Protein AF-A0A369GV19-F1 (afdb_monomer_lite)

Structure (mmCIF, N/CA/C/O backbone):
data_AF-A0A369GV19-F1
#
_entry.id   AF-A0A369GV19-F1
#
loop_
_atom_site.group_PDB
_atom_site.id
_atom_site.type_symbol
_atom_site.label_atom_id
_atom_site.label_alt_id
_atom_site.label_comp_id
_atom_site.label_asym_id
_atom_site.label_entity_id
_atom_site.label_seq_id
_atom_site.pdbx_PDB_ins_code
_atom_site.Cartn_x
_atom_site.Cartn_y
_atom_site.Cartn_z
_atom_site.occupancy
_atom_site.B_iso_or_equiv
_atom_site.auth_seq_id
_atom_site.auth_comp_id
_atom_site.auth_asym_id
_atom_site.auth_atom_id
_atom_site.pdbx_PDB_model_num
ATOM 1 N N . MET A 1 1 ? -14.725 -23.699 79.885 1.00 54.56 1 MET A N 1
ATOM 2 C CA . MET A 1 1 ? -13.858 -24.875 79.655 1.00 54.56 1 MET A CA 1
ATOM 3 C C . MET A 1 1 ? -14.174 -25.534 78.318 1.00 54.56 1 MET A C 1
ATOM 5 O O . MET A 1 1 ? -13.286 -25.562 77.491 1.00 54.56 1 MET A O 1
ATOM 9 N N . ILE A 1 2 ? -15.422 -25.943 78.050 1.00 59.72 2 ILE A N 1
ATOM 10 C CA . ILE A 1 2 ? -15.823 -26.605 76.785 1.00 59.72 2 ILE A CA 1
ATOM 11 C C . ILE A 1 2 ? -15.540 -25.742 75.537 1.00 59.72 2 ILE A C 1
ATOM 13 O O . ILE A 1 2 ? -14.806 -26.174 74.662 1.00 59.72 2 ILE A O 1
ATOM 17 N N . MET A 1 3 ? -15.977 -24.477 75.527 1.00 54.16 3 MET A N 1
ATOM 18 C CA . MET A 1 3 ? -15.722 -23.535 74.414 1.00 54.16 3 MET A CA 1
ATOM 19 C C . MET A 1 3 ? -14.232 -23.216 74.188 1.00 54.16 3 MET A C 1
ATOM 21 O O . MET A 1 3 ? -13.857 -22.759 73.116 1.00 54.16 3 MET A O 1
ATOM 25 N N . LEU A 1 4 ? -13.386 -23.398 75.211 1.00 58.62 4 LEU A N 1
ATOM 26 C CA . LEU A 1 4 ? -11.946 -23.154 75.089 1.00 58.62 4 LEU A CA 1
ATOM 27 C C . LEU A 1 4 ? -11.259 -24.355 74.426 1.00 58.62 4 LEU A C 1
ATOM 29 O O . LEU A 1 4 ? -10.402 -24.156 73.579 1.00 58.62 4 LEU A O 1
ATOM 33 N N . ASN A 1 5 ? -11.689 -25.575 74.765 1.00 61.94 5 ASN A N 1
ATOM 34 C CA . ASN A 1 5 ? -11.187 -26.803 74.150 1.00 61.94 5 ASN A CA 1
ATOM 35 C C . ASN A 1 5 ? -11.598 -26.905 72.673 1.00 61.94 5 ASN A C 1
ATOM 37 O O . ASN A 1 5 ? -10.755 -27.197 71.840 1.00 61.94 5 ASN A O 1
ATOM 41 N N . GLU A 1 6 ? -12.845 -26.562 72.329 1.00 62.62 6 GLU A N 1
ATOM 42 C CA . GLU A 1 6 ? -13.308 -26.559 70.929 1.00 62.62 6 GLU A CA 1
ATOM 43 C C . GLU A 1 6 ? -12.545 -25.547 70.055 1.00 62.62 6 GLU A C 1
ATOM 45 O O . GLU A 1 6 ? -12.294 -25.792 68.875 1.00 62.62 6 GLU A O 1
ATOM 50 N N . ALA A 1 7 ? -12.142 -24.410 70.633 1.00 60.38 7 ALA A N 1
ATOM 51 C CA . ALA A 1 7 ? -11.321 -23.422 69.940 1.00 60.38 7 ALA A CA 1
ATOM 52 C C . ALA A 1 7 ? -9.876 -23.909 69.736 1.00 60.38 7 ALA A C 1
ATOM 54 O O . ALA A 1 7 ? -9.291 -23.637 68.690 1.00 60.38 7 ALA A O 1
ATOM 55 N N . THR A 1 8 ? -9.307 -24.636 70.703 1.00 71.38 8 THR A N 1
ATOM 56 C CA . THR A 1 8 ? -7.980 -25.255 70.573 1.00 71.38 8 THR A CA 1
ATOM 57 C C . THR A 1 8 ? -7.980 -26.352 69.509 1.00 71.38 8 THR A C 1
ATOM 59 O O . THR A 1 8 ? -7.130 -26.321 68.626 1.00 71.38 8 THR A O 1
ATOM 62 N N . ASP A 1 9 ? -8.992 -27.223 69.499 1.00 68.25 9 ASP A N 1
ATOM 63 C CA . ASP A 1 9 ? -9.122 -28.296 68.503 1.00 68.25 9 ASP A CA 1
ATOM 64 C C . ASP A 1 9 ? -9.256 -27.743 67.069 1.00 68.25 9 ASP A C 1
ATOM 66 O O . ASP A 1 9 ? -8.695 -28.292 66.119 1.00 68.25 9 ASP A O 1
ATOM 70 N N . MET A 1 10 ? -9.965 -26.620 66.897 1.00 63.81 10 MET A N 1
ATOM 71 C CA . MET A 1 10 ? -10.063 -25.920 65.610 1.00 63.81 10 MET A CA 1
ATOM 72 C C . MET A 1 10 ? -8.723 -25.333 65.159 1.00 63.81 10 MET A C 1
ATOM 74 O O . MET A 1 10 ? -8.388 -25.431 63.979 1.00 63.81 10 MET A O 1
ATOM 78 N N . ILE A 1 11 ? -7.947 -24.734 66.066 1.00 71.00 11 ILE A N 1
ATOM 79 C CA . ILE A 1 11 ? -6.622 -24.183 65.742 1.00 71.00 11 ILE A CA 1
ATOM 80 C C . ILE A 1 11 ? -5.674 -25.310 65.321 1.00 71.00 11 ILE A C 1
ATOM 82 O O . ILE A 1 11 ? -5.058 -25.208 64.261 1.00 71.00 11 ILE A O 1
ATOM 86 N N . ASP A 1 12 ? -5.652 -26.415 66.066 1.00 68.50 12 ASP A N 1
ATOM 87 C CA . ASP A 1 12 ? -4.810 -27.575 65.762 1.00 68.50 12 ASP A CA 1
ATOM 88 C C . ASP A 1 12 ? -5.166 -28.198 64.402 1.00 68.50 12 ASP A C 1
ATOM 90 O O . ASP A 1 12 ? -4.281 -28.565 63.624 1.00 68.50 12 ASP A O 1
ATOM 94 N N . LEU A 1 13 ? -6.459 -28.258 64.060 1.00 67.00 13 LEU A N 1
ATOM 95 C CA . LEU A 1 13 ? -6.914 -28.712 62.745 1.00 67.00 13 LEU A CA 1
ATOM 96 C C . LEU A 1 13 ? -6.460 -27.762 61.625 1.00 67.00 13 LEU A C 1
ATOM 98 O O . LEU A 1 13 ? -6.048 -28.208 60.554 1.00 67.00 13 LEU A O 1
ATOM 102 N N . THR A 1 14 ? -6.504 -26.453 61.875 1.00 62.22 14 THR A N 1
ATOM 103 C CA . THR A 1 14 ? -6.108 -25.439 60.889 1.00 62.22 14 THR A CA 1
ATOM 104 C C . THR A 1 14 ? -4.601 -25.482 60.627 1.00 62.22 14 THR A C 1
ATOM 106 O O . THR A 1 14 ? -4.174 -25.441 59.472 1.00 62.22 14 THR A O 1
ATOM 109 N N . ASP A 1 15 ? -3.795 -25.644 61.678 1.00 66.31 15 ASP A N 1
ATOM 110 C CA . ASP A 1 15 ? -2.340 -25.795 61.574 1.00 66.31 15 ASP A CA 1
ATOM 111 C C . ASP A 1 15 ? -1.954 -27.100 60.864 1.00 66.31 15 ASP A C 1
ATOM 113 O O . ASP A 1 15 ? -1.011 -27.132 60.067 1.00 66.31 15 ASP A O 1
ATOM 117 N N . MET A 1 16 ? -2.717 -28.175 61.076 1.00 72.50 16 MET A N 1
ATOM 118 C CA . MET A 1 16 ? -2.533 -29.439 60.360 1.00 72.50 16 MET A CA 1
ATOM 119 C C . MET A 1 16 ? -2.795 -29.278 58.855 1.00 72.50 16 MET A C 1
ATOM 121 O O . MET A 1 16 ? -1.956 -29.665 58.039 1.00 72.50 16 MET A O 1
ATOM 125 N N . MET A 1 17 ? -3.899 -28.623 58.480 1.00 58.97 17 MET A N 1
ATOM 126 C CA . MET A 1 17 ? -4.229 -28.336 57.078 1.00 58.97 17 MET A CA 1
ATOM 127 C C . MET A 1 17 ? -3.199 -27.414 56.410 1.00 58.97 17 MET A C 1
ATOM 129 O O . MET A 1 17 ? -2.856 -27.602 55.240 1.00 58.97 17 MET A O 1
ATOM 133 N N . LEU A 1 18 ? -2.674 -26.426 57.141 1.00 60.47 18 LEU A N 1
ATOM 134 C CA . LEU A 1 18 ? -1.654 -25.509 56.629 1.00 60.47 18 LEU A CA 1
ATOM 135 C C . LEU A 1 18 ? -0.318 -26.226 56.376 1.00 60.47 18 LEU A C 1
ATOM 137 O O . LEU A 1 18 ? 0.352 -25.960 55.371 1.00 60.47 18 LEU A O 1
ATOM 141 N N . ASN A 1 19 ? 0.052 -27.168 57.245 1.00 64.38 19 ASN A N 1
ATOM 142 C CA . ASN A 1 19 ? 1.244 -27.995 57.071 1.00 64.38 19 ASN A CA 1
ATOM 143 C C . ASN A 1 19 ? 1.123 -28.934 55.860 1.00 64.38 19 ASN A C 1
ATOM 145 O O . ASN A 1 19 ? 2.068 -29.034 55.073 1.00 64.38 19 ASN A O 1
ATOM 149 N N . GLU A 1 20 ? -0.040 -29.552 55.641 1.00 62.41 20 GLU A N 1
ATOM 150 C CA . GLU A 1 20 ? -0.288 -30.371 54.445 1.00 62.41 20 GLU A CA 1
ATOM 151 C C . GLU A 1 20 ? -0.249 -29.543 53.153 1.00 62.41 20 GLU A C 1
ATOM 153 O O . GLU A 1 20 ? 0.410 -29.930 52.182 1.00 62.41 20 GLU A O 1
ATOM 158 N N . ALA A 1 21 ? -0.882 -28.365 53.147 1.00 52.41 21 ALA A N 1
ATOM 159 C CA . ALA A 1 21 ? -0.851 -27.453 52.004 1.00 52.41 21 ALA A CA 1
ATOM 160 C C . ALA A 1 21 ? 0.583 -27.005 51.671 1.00 52.41 21 ALA A C 1
ATOM 162 O O . ALA A 1 21 ? 0.981 -26.968 50.504 1.00 52.41 21 ALA A O 1
ATOM 163 N N . THR A 1 22 ? 1.392 -26.730 52.697 1.00 60.06 22 THR A N 1
ATOM 164 C CA . THR A 1 22 ? 2.809 -26.378 52.536 1.00 60.06 22 THR A CA 1
ATOM 165 C C . THR A 1 22 ? 3.618 -27.548 51.961 1.00 60.06 22 THR A C 1
ATOM 167 O O . THR A 1 22 ? 4.463 -27.346 51.084 1.00 60.06 22 THR A O 1
ATOM 170 N N . GLY A 1 23 ? 3.323 -28.783 52.382 1.00 63.75 23 GLY A N 1
ATOM 171 C CA . GLY A 1 23 ? 3.916 -30.003 51.825 1.00 63.75 23 GLY A CA 1
ATOM 172 C C . GLY A 1 23 ? 3.630 -30.185 50.330 1.00 63.75 23 GLY A C 1
ATOM 173 O O . GLY A 1 23 ? 4.551 -30.439 49.551 1.00 63.75 23 GLY A O 1
ATOM 174 N N . LEU A 1 24 ? 2.381 -29.970 49.906 1.00 60.19 24 LEU A N 1
ATOM 175 C CA . LEU A 1 24 ? 1.968 -30.066 48.499 1.00 60.19 24 LEU A CA 1
ATOM 176 C C . LEU A 1 24 ? 2.636 -29.007 47.609 1.00 60.19 24 LEU A C 1
ATOM 178 O O . LEU A 1 24 ? 3.080 -29.313 46.498 1.00 60.19 24 LEU A O 1
ATOM 182 N N . VAL A 1 25 ? 2.762 -27.769 48.094 1.00 57.62 25 VAL A N 1
ATOM 183 C CA . VAL A 1 25 ? 3.444 -26.688 47.360 1.00 57.62 25 VAL A CA 1
ATOM 184 C C . VAL A 1 25 ? 4.933 -26.993 47.183 1.00 57.62 25 VAL A C 1
ATOM 186 O O . VAL A 1 25 ? 5.487 -26.773 46.102 1.00 57.62 25 VAL A O 1
ATOM 189 N N . ASN A 1 26 ? 5.583 -27.539 48.212 1.00 61.16 26 ASN A N 1
ATOM 190 C CA . ASN A 1 26 ? 6.990 -27.927 48.133 1.00 61.16 26 ASN A CA 1
ATOM 191 C C . ASN A 1 26 ? 7.210 -29.093 47.163 1.00 61.16 26 ASN A C 1
ATOM 193 O O . ASN A 1 26 ? 8.138 -29.031 46.359 1.00 61.16 26 ASN A O 1
ATOM 197 N N . LEU A 1 27 ? 6.324 -30.095 47.162 1.00 64.12 27 LEU A N 1
ATOM 198 C CA . LEU A 1 27 ? 6.361 -31.197 46.196 1.00 64.12 27 LEU A CA 1
ATOM 199 C C . LEU A 1 27 ? 6.178 -30.692 44.756 1.00 64.12 27 LEU A C 1
ATOM 201 O O . LEU A 1 27 ? 6.915 -31.091 43.858 1.00 64.12 27 LEU A O 1
ATOM 205 N N . THR A 1 28 ? 5.252 -29.754 44.545 1.00 50.66 28 THR A N 1
ATOM 206 C CA . THR A 1 28 ? 4.995 -29.155 43.224 1.00 50.66 28 THR A CA 1
ATOM 207 C C . THR A 1 28 ? 6.208 -28.374 42.710 1.00 50.66 28 THR A C 1
ATOM 209 O O . THR A 1 28 ? 6.556 -28.486 41.536 1.00 50.66 28 THR A O 1
ATOM 212 N N . ARG A 1 29 ? 6.903 -27.624 43.579 1.00 54.44 29 ARG A N 1
ATOM 213 C CA . ARG A 1 29 ? 8.170 -26.958 43.219 1.00 54.44 29 ARG A CA 1
ATOM 214 C C . ARG A 1 29 ? 9.272 -27.947 42.859 1.00 54.44 29 ARG A C 1
ATOM 216 O O . ARG A 1 29 ? 10.029 -27.678 41.934 1.00 54.44 29 ARG A O 1
ATOM 223 N N . LEU A 1 30 ? 9.368 -29.058 43.585 1.00 68.69 30 LEU A N 1
ATOM 224 C CA . LEU A 1 30 ? 10.381 -30.085 43.347 1.00 68.69 30 LEU A CA 1
ATOM 225 C C . LEU A 1 30 ? 10.182 -30.734 41.972 1.00 68.69 30 LEU A C 1
ATOM 227 O O . LEU A 1 30 ? 11.120 -30.784 41.184 1.00 68.69 30 LEU A O 1
ATOM 231 N N . ILE A 1 31 ? 8.935 -31.087 41.643 1.00 61.88 31 ILE A N 1
ATOM 232 C CA . ILE A 1 31 ? 8.555 -31.609 40.322 1.00 61.88 31 ILE A CA 1
ATOM 233 C C . ILE A 1 31 ? 8.838 -30.577 39.222 1.00 61.88 31 ILE A C 1
ATOM 235 O O . ILE A 1 31 ? 9.393 -30.923 38.184 1.00 61.88 31 ILE A O 1
ATOM 239 N N . LEU A 1 32 ? 8.493 -29.302 39.434 1.00 51.59 32 LEU A N 1
ATOM 240 C CA . LEU A 1 32 ? 8.732 -28.251 38.440 1.00 51.59 32 LEU A CA 1
ATOM 241 C C . LEU A 1 32 ? 10.229 -28.042 38.168 1.00 51.59 32 LEU A C 1
ATOM 243 O O . LEU A 1 32 ? 10.621 -27.875 37.013 1.00 51.59 32 LEU A O 1
ATOM 247 N N . ASN A 1 33 ? 11.062 -28.080 39.209 1.00 58.50 33 ASN A N 1
ATOM 248 C CA . ASN A 1 33 ? 12.513 -27.982 39.067 1.00 58.50 33 ASN A CA 1
ATOM 249 C C . ASN A 1 33 ? 13.077 -29.190 38.312 1.00 58.50 33 ASN A C 1
ATOM 251 O O . ASN A 1 33 ? 13.845 -29.007 37.376 1.00 58.50 33 ASN A O 1
ATOM 255 N N . GLU A 1 34 ? 12.625 -30.403 38.630 1.00 61.28 34 GLU A N 1
ATOM 256 C CA . GLU A 1 34 ? 13.090 -31.630 37.973 1.00 61.28 34 GLU A CA 1
ATOM 257 C C . GLU A 1 34 ? 12.671 -31.702 36.491 1.00 61.28 34 GLU A C 1
ATOM 259 O O . GLU A 1 34 ? 13.459 -32.107 35.632 1.00 61.28 34 GLU A O 1
ATOM 264 N N . VAL A 1 35 ? 11.472 -31.208 36.156 1.00 52.84 35 VAL A N 1
ATOM 265 C CA . VAL A 1 35 ? 11.017 -31.012 34.765 1.00 52.84 35 VAL A CA 1
ATOM 266 C C . VAL A 1 35 ? 11.854 -29.942 34.055 1.00 52.84 35 VAL A C 1
ATOM 268 O O . VAL A 1 35 ? 12.227 -30.107 32.895 1.00 52.84 35 VAL A O 1
ATOM 271 N N . THR A 1 36 ? 12.198 -28.850 34.735 1.00 53.41 36 THR A N 1
ATOM 272 C CA . THR A 1 36 ? 13.019 -27.774 34.154 1.00 53.41 36 THR A CA 1
ATOM 273 C C . THR A 1 36 ? 14.454 -28.246 33.883 1.00 53.41 36 THR A C 1
ATOM 275 O O . THR A 1 36 ? 15.007 -27.963 32.816 1.00 53.41 36 THR A O 1
ATOM 278 N N . ASP A 1 37 ? 15.024 -29.036 34.795 1.00 57.25 37 ASP A N 1
ATOM 279 C CA . ASP A 1 37 ? 16.367 -29.615 34.686 1.00 57.25 37 ASP A CA 1
ATOM 280 C C . ASP A 1 37 ? 16.465 -30.700 33.602 1.00 57.25 37 ASP A C 1
ATOM 282 O O . ASP A 1 37 ? 17.542 -30.920 33.053 1.00 57.25 37 ASP A O 1
ATOM 286 N N . THR A 1 38 ? 15.352 -31.339 33.222 1.00 56.97 38 THR A N 1
ATOM 287 C CA . THR A 1 38 ? 15.301 -32.302 32.103 1.00 56.97 38 THR A CA 1
ATOM 288 C C . THR A 1 38 ? 14.987 -31.653 30.752 1.00 56.97 38 THR A C 1
ATOM 290 O O . THR A 1 38 ? 15.530 -32.062 29.719 1.00 56.97 38 THR A O 1
ATOM 293 N N . VAL A 1 39 ? 14.151 -30.612 30.721 1.00 53.84 39 VAL A N 1
ATOM 294 C CA . VAL A 1 39 ? 13.750 -29.933 29.476 1.00 53.84 39 VAL A CA 1
ATOM 295 C C . VAL A 1 39 ? 14.851 -29.012 28.940 1.00 53.84 39 VAL A C 1
ATOM 297 O O . VAL A 1 39 ? 15.087 -28.984 27.730 1.00 53.84 39 VAL A O 1
ATOM 300 N N . ASN A 1 40 ? 15.582 -28.303 29.806 1.00 54.31 40 ASN A N 1
ATOM 301 C CA . ASN A 1 40 ? 16.623 -27.365 29.369 1.00 54.31 40 ASN A CA 1
ATOM 302 C C . ASN A 1 40 ? 17.782 -28.033 28.597 1.00 54.31 40 ASN A C 1
ATOM 304 O O . ASN A 1 40 ? 18.108 -27.552 27.507 1.00 54.31 40 ASN A O 1
ATOM 308 N N . PRO A 1 41 ? 18.366 -29.159 29.053 1.00 54.31 41 PRO A N 1
ATOM 309 C CA . PRO A 1 41 ? 19.385 -29.878 28.287 1.00 54.31 41 PRO A CA 1
ATOM 310 C C . PRO A 1 41 ? 18.846 -30.423 26.962 1.00 54.31 41 PRO A C 1
ATOM 312 O O . PRO A 1 41 ? 19.547 -30.392 25.954 1.00 54.31 41 PRO A O 1
ATOM 315 N N . THR A 1 42 ? 17.588 -30.871 26.932 1.00 52.88 42 THR A N 1
ATOM 316 C CA . THR A 1 42 ? 16.945 -31.406 25.721 1.00 52.88 42 THR A CA 1
ATOM 317 C C . THR A 1 42 ? 16.755 -30.316 24.662 1.00 52.88 42 THR A C 1
ATOM 319 O O . THR A 1 42 ? 17.068 -30.529 23.490 1.00 52.88 42 THR A O 1
ATOM 322 N N . ASN A 1 43 ? 16.341 -29.114 25.073 1.00 49.22 43 ASN A N 1
ATOM 323 C CA . ASN A 1 43 ? 16.245 -27.953 24.186 1.00 49.22 43 ASN A CA 1
ATOM 324 C C . ASN A 1 43 ? 17.625 -27.471 23.717 1.00 49.22 43 ASN A C 1
ATOM 326 O O . ASN A 1 43 ? 17.783 -27.110 22.552 1.00 49.22 43 ASN A O 1
ATOM 330 N N . MET A 1 44 ? 18.646 -27.520 24.580 1.00 50.72 44 MET A N 1
ATOM 331 C CA . MET A 1 44 ? 20.024 -27.206 24.187 1.00 50.72 44 MET A CA 1
ATOM 332 C C . MET A 1 44 ? 20.576 -28.199 23.158 1.00 50.72 44 MET A C 1
ATOM 334 O O . MET A 1 44 ? 21.194 -27.772 22.186 1.00 50.72 44 MET A O 1
ATOM 338 N N . ILE A 1 45 ? 20.314 -29.500 23.320 1.00 52.69 45 ILE A N 1
ATOM 339 C CA . ILE A 1 45 ? 20.716 -30.536 22.357 1.00 52.69 45 ILE A CA 1
ATOM 340 C C . ILE A 1 45 ? 19.947 -30.374 21.041 1.00 52.69 45 ILE A C 1
ATOM 342 O O . ILE A 1 45 ? 20.557 -30.431 19.979 1.00 52.69 45 ILE A O 1
ATOM 346 N N . SER A 1 46 ? 18.637 -30.112 21.083 1.00 42.94 46 SER A N 1
ATOM 347 C CA . SER A 1 46 ? 17.829 -29.870 19.878 1.00 42.94 46 SER A CA 1
ATOM 348 C C . SER A 1 46 ? 18.320 -28.649 19.094 1.00 42.94 46 SER A C 1
ATOM 350 O O . SER A 1 46 ? 18.467 -28.710 17.871 1.00 42.94 46 SER A O 1
ATOM 352 N N . ASN A 1 47 ? 18.642 -27.557 19.790 1.00 47.19 47 ASN A N 1
ATOM 353 C CA . ASN A 1 47 ? 19.190 -26.356 19.165 1.00 47.19 47 ASN A CA 1
ATOM 354 C C . ASN A 1 47 ? 20.593 -26.612 18.598 1.00 47.19 47 ASN A C 1
ATOM 356 O O . ASN A 1 47 ? 20.840 -26.272 17.449 1.00 47.19 47 ASN A O 1
ATOM 360 N N . GLN A 1 48 ? 21.471 -27.320 19.318 1.00 48.94 48 GLN A N 1
ATOM 361 C CA . GLN A 1 48 ? 22.790 -27.706 18.800 1.00 48.94 48 GLN A CA 1
ATOM 362 C C . GLN A 1 48 ? 22.702 -28.644 17.587 1.00 48.94 48 GLN A C 1
ATOM 364 O O . GLN A 1 48 ? 23.449 -28.472 16.626 1.00 48.94 48 GLN A O 1
ATOM 369 N N . VAL A 1 49 ? 21.778 -29.609 17.574 1.00 46.69 49 VAL A N 1
ATOM 370 C CA . VAL A 1 49 ? 21.544 -30.491 16.417 1.00 46.69 49 VAL A CA 1
ATOM 371 C C . VAL A 1 49 ? 21.028 -29.688 15.221 1.00 46.69 49 VAL A C 1
ATOM 373 O O . VAL A 1 49 ? 21.486 -29.909 14.102 1.00 46.69 49 VAL A O 1
ATOM 376 N N . THR A 1 50 ? 20.146 -28.713 15.446 1.00 47.84 50 THR A N 1
ATOM 377 C CA . THR A 1 50 ? 19.613 -27.833 14.391 1.00 47.84 50 THR A CA 1
ATOM 378 C C . THR A 1 50 ? 20.693 -26.891 13.841 1.00 47.84 50 THR A C 1
ATOM 380 O O . THR A 1 50 ? 20.855 -26.778 12.623 1.00 47.84 50 THR A O 1
ATOM 383 N N . ASP A 1 51 ? 21.509 -26.305 14.719 1.00 45.72 51 ASP A N 1
ATOM 384 C CA . ASP A 1 51 ? 22.645 -25.443 14.368 1.00 45.72 51 ASP A CA 1
ATOM 385 C C . ASP A 1 51 ? 23.761 -26.210 13.642 1.00 45.72 51 ASP A C 1
ATOM 387 O O . ASP A 1 51 ? 24.482 -25.629 12.832 1.00 45.72 51 ASP A O 1
ATOM 391 N N . THR A 1 52 ? 23.873 -27.525 13.859 1.00 47.81 52 THR A N 1
ATOM 392 C CA . THR A 1 52 ? 24.825 -28.390 13.140 1.00 47.81 52 THR A CA 1
ATOM 393 C C . THR A 1 52 ? 24.248 -28.923 11.819 1.00 47.81 52 THR A C 1
ATOM 395 O O . THR A 1 52 ? 24.980 -29.085 10.842 1.00 47.81 52 THR A O 1
ATOM 398 N N . ALA A 1 53 ? 22.934 -29.159 11.739 1.00 38.72 53 ALA A N 1
ATOM 399 C CA . ALA A 1 53 ? 22.264 -29.677 10.543 1.00 38.72 53 ALA A CA 1
ATOM 400 C C . ALA A 1 53 ? 22.066 -28.614 9.447 1.00 38.72 53 ALA A C 1
ATOM 402 O O . ALA A 1 53 ? 22.143 -28.930 8.257 1.00 38.72 53 ALA A O 1
ATOM 403 N N . ASN A 1 54 ? 21.854 -27.348 9.820 1.00 46.91 54 ASN A N 1
ATOM 404 C CA . ASN A 1 54 ? 21.641 -26.255 8.867 1.00 46.91 54 ASN A CA 1
ATOM 405 C C . ASN A 1 54 ? 22.855 -25.997 7.946 1.00 46.91 54 ASN A C 1
ATOM 407 O O . ASN A 1 54 ? 22.666 -25.942 6.727 1.00 46.91 54 ASN A O 1
ATOM 411 N N . PRO A 1 55 ? 24.104 -25.931 8.450 1.00 43.94 55 PRO A N 1
ATOM 412 C CA . PRO A 1 55 ? 25.296 -25.842 7.608 1.00 43.94 55 PRO A CA 1
ATOM 413 C C . PRO A 1 55 ? 25.477 -27.062 6.702 1.00 43.94 55 PRO A C 1
ATOM 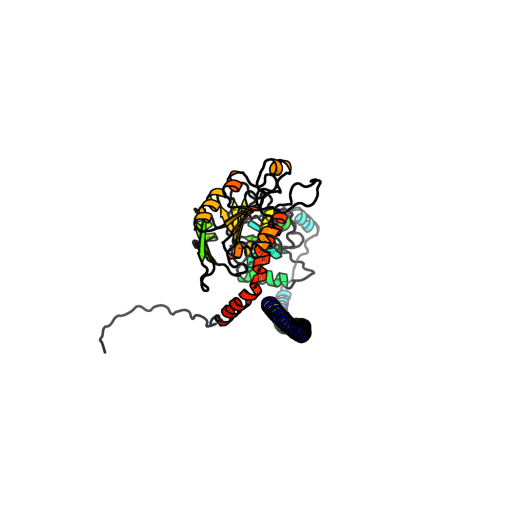415 O O . PRO A 1 55 ? 25.852 -26.905 5.545 1.00 43.94 55 PRO A O 1
ATOM 418 N N . ILE A 1 56 ? 25.170 -28.272 7.186 1.00 43.84 56 ILE A N 1
ATOM 419 C CA . ILE A 1 56 ? 25.291 -29.507 6.394 1.00 43.84 56 ILE A CA 1
ATOM 420 C C . ILE A 1 56 ? 24.284 -29.507 5.240 1.00 43.84 56 ILE A C 1
ATOM 422 O O . ILE A 1 56 ? 24.664 -29.813 4.115 1.00 43.84 56 ILE A O 1
ATOM 426 N N . ASN A 1 57 ? 23.038 -29.091 5.474 1.00 42.81 57 ASN A N 1
ATOM 427 C CA . ASN A 1 57 ? 22.036 -28.948 4.414 1.00 42.81 57 ASN A CA 1
ATOM 428 C C . ASN A 1 57 ? 22.399 -27.834 3.419 1.00 42.81 57 ASN A C 1
ATOM 430 O O . ASN A 1 57 ? 22.185 -27.992 2.217 1.00 42.81 57 ASN A O 1
ATOM 434 N N . MET A 1 58 ? 22.998 -26.731 3.881 1.00 43.84 58 MET A N 1
ATOM 435 C CA . MET A 1 58 ? 23.535 -25.697 2.990 1.00 43.84 58 MET A CA 1
ATOM 436 C C . MET A 1 58 ? 24.686 -26.225 2.127 1.00 43.84 58 MET A C 1
ATOM 438 O O . MET A 1 58 ? 24.706 -25.961 0.927 1.00 43.84 58 MET A O 1
ATOM 442 N N . ILE A 1 59 ? 25.602 -27.007 2.703 1.00 43.47 59 ILE A N 1
ATOM 443 C CA . ILE A 1 59 ? 26.707 -27.641 1.973 1.00 43.47 59 ILE A CA 1
ATOM 444 C C . ILE A 1 59 ? 26.166 -28.680 0.985 1.00 43.47 59 ILE A C 1
ATOM 446 O O . ILE A 1 59 ? 26.600 -28.703 -0.160 1.00 43.47 59 ILE A O 1
ATOM 450 N N . LEU A 1 60 ? 25.186 -29.499 1.373 1.00 37.62 60 LEU A N 1
ATOM 451 C CA . LEU A 1 60 ? 24.588 -30.508 0.496 1.00 37.62 60 LEU A CA 1
ATOM 452 C C . LEU A 1 60 ? 23.876 -29.862 -0.703 1.00 37.62 60 LEU A C 1
ATOM 454 O O . LEU A 1 60 ? 24.018 -30.334 -1.831 1.00 37.62 60 LEU A O 1
ATOM 458 N N . ASN A 1 61 ? 23.173 -28.748 -0.478 1.00 43.56 61 ASN A N 1
ATOM 459 C CA . ASN A 1 61 ? 22.556 -27.962 -1.546 1.00 43.56 61 ASN A CA 1
ATOM 460 C C . ASN A 1 61 ? 23.614 -27.312 -2.451 1.00 43.56 61 ASN A C 1
ATOM 462 O O . ASN A 1 61 ? 23.496 -27.403 -3.666 1.00 43.56 61 ASN A O 1
ATOM 466 N N . GLN A 1 62 ? 24.694 -26.757 -1.892 1.00 43.19 62 GLN A N 1
ATOM 467 C CA . GLN A 1 62 ? 25.804 -26.203 -2.681 1.00 43.19 62 GLN A CA 1
ATOM 468 C C . GLN A 1 62 ? 26.550 -27.266 -3.499 1.00 43.19 62 GLN A C 1
ATOM 470 O O . GLN A 1 62 ? 26.940 -27.007 -4.636 1.00 43.19 62 GLN A O 1
ATOM 475 N N . VAL A 1 63 ? 26.742 -28.467 -2.948 1.00 38.56 63 VAL A N 1
ATOM 476 C CA . VAL A 1 63 ? 27.347 -29.601 -3.660 1.00 38.56 63 VAL A CA 1
ATOM 477 C C . VAL A 1 63 ? 26.416 -30.081 -4.770 1.00 38.56 63 VAL A C 1
ATOM 479 O O . VAL A 1 63 ? 26.877 -30.323 -5.880 1.00 38.56 63 VAL A O 1
ATOM 482 N N . THR A 1 64 ? 25.108 -30.149 -4.514 1.00 44.00 64 THR A N 1
ATOM 483 C CA . THR A 1 64 ? 24.109 -30.493 -5.536 1.00 44.00 64 THR A CA 1
ATOM 484 C C . THR A 1 64 ? 24.107 -29.458 -6.663 1.00 44.00 64 THR A C 1
ATOM 486 O O . THR A 1 64 ? 24.193 -29.830 -7.832 1.00 44.00 64 THR A O 1
ATOM 489 N N . ASP A 1 65 ? 24.123 -28.166 -6.329 1.00 44.22 65 ASP A N 1
ATOM 490 C CA . ASP A 1 65 ? 24.221 -27.070 -7.296 1.00 44.22 65 ASP A CA 1
ATOM 491 C C . ASP A 1 65 ? 25.531 -27.132 -8.102 1.00 44.22 65 ASP A C 1
ATOM 493 O O . ASP A 1 65 ? 25.515 -26.902 -9.311 1.00 44.22 65 ASP A O 1
ATOM 497 N N . MET A 1 66 ? 26.657 -27.506 -7.479 1.00 40.34 66 MET A N 1
ATOM 498 C CA . MET A 1 66 ? 27.932 -27.729 -8.174 1.00 40.34 66 MET A CA 1
ATOM 499 C C . MET A 1 66 ? 27.889 -28.922 -9.133 1.00 40.34 66 MET A C 1
ATOM 501 O O . MET A 1 66 ? 28.439 -28.827 -10.231 1.00 40.34 66 MET A O 1
ATOM 505 N N . VAL A 1 67 ? 27.234 -30.029 -8.769 1.00 41.81 67 VAL A N 1
ATOM 506 C CA . VAL A 1 67 ? 27.073 -31.183 -9.672 1.00 41.81 67 VAL A CA 1
ATOM 507 C C . VAL A 1 67 ? 26.228 -30.791 -10.888 1.00 41.81 67 VAL A C 1
ATOM 509 O O . VAL A 1 67 ? 26.652 -31.040 -12.016 1.00 41.81 67 VAL A O 1
ATOM 512 N N . TYR A 1 68 ? 25.119 -30.070 -10.689 1.00 45.53 68 TYR A N 1
ATOM 513 C CA . TYR A 1 68 ? 24.315 -29.531 -11.795 1.00 45.53 68 TYR A CA 1
ATOM 514 C C . TYR A 1 68 ? 25.098 -28.546 -12.668 1.00 45.53 68 TYR A C 1
ATOM 516 O O . TYR A 1 68 ? 24.975 -28.572 -13.893 1.00 45.53 68 TYR A O 1
ATOM 524 N N . LEU A 1 69 ? 25.931 -27.695 -12.061 1.00 42.03 69 LEU A N 1
ATOM 525 C CA . LEU A 1 69 ? 26.806 -26.784 -12.798 1.00 42.03 69 LEU A CA 1
ATOM 526 C C . LEU A 1 69 ? 27.819 -27.559 -13.653 1.00 42.03 69 LEU A C 1
ATOM 528 O O . LEU A 1 69 ? 28.095 -27.167 -14.781 1.00 42.03 69 LEU A O 1
ATOM 532 N N . THR A 1 70 ? 28.337 -28.676 -13.140 1.00 36.72 70 THR A N 1
ATOM 533 C CA . THR A 1 70 ? 29.328 -29.513 -13.830 1.00 36.72 70 THR A CA 1
ATOM 534 C C . THR A 1 70 ? 28.709 -30.256 -15.016 1.00 36.72 70 THR A C 1
ATOM 536 O O . THR A 1 70 ? 29.283 -30.243 -16.103 1.00 36.72 70 THR A O 1
ATOM 539 N N . GLU A 1 71 ? 27.512 -30.832 -14.857 1.00 46.47 71 GLU A N 1
ATOM 540 C CA . GLU A 1 71 ? 26.765 -31.445 -15.969 1.00 46.47 71 GLU A CA 1
ATOM 541 C C . GLU A 1 71 ? 26.388 -30.413 -17.043 1.00 46.47 71 GLU A C 1
ATOM 543 O O . GLU A 1 71 ? 26.444 -30.695 -18.241 1.00 46.47 71 GLU A O 1
ATOM 548 N N . MET A 1 72 ? 26.062 -29.185 -16.629 1.00 44.31 72 MET A N 1
ATOM 549 C CA . MET A 1 72 ? 25.735 -28.091 -17.541 1.00 44.31 72 MET A CA 1
ATOM 550 C C . MET A 1 72 ? 26.964 -27.599 -18.323 1.00 44.31 72 MET A C 1
ATOM 552 O O . MET A 1 72 ? 26.871 -27.426 -19.536 1.00 44.31 72 MET A O 1
ATOM 556 N N . ILE A 1 73 ? 28.123 -27.450 -17.667 1.00 45.50 73 ILE A N 1
ATOM 557 C CA . ILE A 1 73 ? 29.399 -27.110 -18.323 1.00 45.50 73 ILE A CA 1
ATOM 558 C C . ILE A 1 73 ? 29.804 -28.201 -19.321 1.00 45.50 73 ILE A C 1
ATOM 560 O O . ILE A 1 73 ? 30.296 -27.888 -20.404 1.00 45.50 73 ILE A O 1
ATOM 564 N N . LEU A 1 74 ? 29.577 -29.477 -18.994 1.00 40.62 74 LEU A N 1
ATOM 565 C CA . LEU A 1 74 ? 29.881 -30.592 -19.892 1.00 40.62 74 LEU A CA 1
ATOM 566 C C . LEU A 1 74 ? 29.002 -30.562 -21.157 1.00 40.62 74 LEU A C 1
ATOM 568 O O . LEU A 1 74 ? 29.505 -30.763 -22.265 1.00 40.62 74 LEU A O 1
ATOM 572 N N . ASN A 1 75 ? 27.715 -30.232 -21.016 1.00 47.84 75 ASN A N 1
ATOM 573 C CA . ASN A 1 75 ? 26.812 -30.053 -22.157 1.00 47.84 75 ASN A CA 1
ATOM 574 C C . ASN A 1 75 ? 27.201 -28.839 -23.018 1.00 47.84 75 ASN A C 1
ATOM 576 O O . ASN A 1 75 ? 27.256 -28.945 -24.242 1.00 47.84 75 ASN A O 1
ATOM 580 N N . GLU A 1 76 ? 27.558 -27.714 -22.398 1.00 46.62 76 GLU A N 1
ATOM 581 C CA . GLU A 1 76 ? 27.954 -26.488 -23.106 1.00 46.62 76 GLU A CA 1
ATOM 582 C C . GLU A 1 76 ? 29.315 -26.640 -23.817 1.00 46.62 76 GLU A C 1
ATOM 584 O O . GLU A 1 76 ? 29.500 -26.166 -24.940 1.00 46.62 76 GLU A O 1
ATOM 589 N N . ALA A 1 77 ? 30.255 -27.390 -23.229 1.00 42.84 77 ALA A N 1
ATOM 590 C CA . ALA A 1 77 ? 31.515 -27.758 -23.876 1.00 42.84 77 ALA A CA 1
ATOM 591 C C . ALA A 1 77 ? 31.296 -28.643 -25.118 1.00 42.84 77 ALA A C 1
ATOM 593 O O . ALA A 1 77 ? 32.005 -28.485 -26.117 1.00 42.84 77 ALA A O 1
ATOM 594 N N . THR A 1 78 ? 30.291 -29.525 -25.073 1.00 48.72 78 THR A N 1
ATOM 595 C CA . THR A 1 78 ? 29.885 -30.386 -26.199 1.00 48.72 78 THR A CA 1
ATOM 596 C C . THR A 1 78 ? 29.233 -29.568 -27.324 1.00 48.72 78 THR A C 1
ATOM 598 O O . THR A 1 78 ? 29.483 -29.799 -28.507 1.00 48.72 78 THR A O 1
ATOM 601 N N . GLU A 1 79 ? 28.447 -28.545 -26.982 1.00 50.78 79 GLU A N 1
ATOM 602 C CA . GLU A 1 79 ? 27.879 -27.610 -27.962 1.00 50.78 79 GLU A CA 1
ATOM 603 C C . GLU A 1 79 ? 28.947 -26.700 -28.594 1.00 50.78 79 GLU A C 1
ATOM 605 O O . GLU A 1 79 ? 28.923 -26.474 -29.806 1.00 50.78 79 GLU A O 1
ATOM 610 N N . MET A 1 80 ? 29.936 -26.231 -27.822 1.00 44.25 80 MET A N 1
ATOM 611 C CA . MET A 1 80 ? 31.044 -25.419 -28.345 1.00 44.25 80 MET A CA 1
ATOM 612 C C . MET A 1 80 ? 31.966 -26.188 -29.296 1.00 44.25 80 MET A C 1
ATOM 614 O O . MET A 1 80 ? 32.476 -25.593 -30.249 1.00 44.25 80 MET A O 1
ATOM 618 N N . THR A 1 81 ? 32.161 -27.495 -29.101 1.00 51.31 81 THR A N 1
ATOM 619 C CA . THR A 1 81 ? 32.917 -28.327 -30.056 1.00 51.31 81 THR A CA 1
ATOM 620 C C . THR A 1 81 ? 32.180 -28.414 -31.394 1.00 51.31 81 THR A C 1
ATOM 622 O O . THR A 1 81 ? 32.766 -28.124 -32.437 1.00 51.31 81 THR A O 1
ATOM 625 N N . ASN A 1 82 ? 30.864 -28.645 -31.364 1.00 52.88 82 ASN A N 1
ATOM 626 C CA . ASN A 1 82 ? 30.026 -28.656 -32.570 1.00 52.88 82 ASN A CA 1
ATOM 627 C C . ASN A 1 82 ? 29.985 -27.289 -33.284 1.00 52.88 82 ASN A C 1
ATOM 629 O O . ASN A 1 82 ? 29.921 -27.212 -34.517 1.00 52.88 82 ASN A O 1
ATOM 633 N N . LEU A 1 83 ? 30.038 -26.192 -32.522 1.00 46.81 83 LEU A N 1
ATOM 634 C CA . LEU A 1 83 ? 30.063 -24.835 -33.067 1.00 46.81 83 LEU A CA 1
ATOM 635 C C . LEU A 1 83 ? 31.417 -24.504 -33.711 1.00 46.81 83 LEU A C 1
ATOM 637 O O . LEU A 1 83 ? 31.453 -23.864 -34.762 1.00 46.81 83 LEU A O 1
ATOM 641 N N . THR A 1 84 ? 32.517 -24.980 -33.124 1.00 50.19 84 THR A N 1
ATOM 642 C CA . THR A 1 84 ? 33.876 -24.791 -33.655 1.00 50.19 84 THR A CA 1
ATOM 643 C C . THR A 1 84 ? 34.036 -25.519 -34.994 1.00 50.19 84 THR A C 1
ATOM 645 O O . THR A 1 84 ? 34.445 -24.899 -35.976 1.00 50.19 84 THR A O 1
ATOM 648 N N . ASP A 1 85 ? 33.542 -26.758 -35.098 1.00 53.97 85 ASP A N 1
ATOM 649 C CA . ASP A 1 85 ? 33.500 -27.520 -36.357 1.00 53.97 85 ASP A CA 1
ATOM 650 C C . ASP A 1 85 ? 32.653 -26.835 -37.445 1.00 53.97 85 ASP A C 1
ATOM 652 O O . ASP A 1 85 ? 32.908 -26.962 -38.648 1.00 53.97 85 ASP A O 1
ATOM 656 N N . THR A 1 86 ? 31.625 -26.089 -37.035 1.00 52.09 86 THR A N 1
ATOM 657 C CA . THR A 1 86 ? 30.762 -25.319 -37.940 1.00 52.09 86 THR A CA 1
ATOM 658 C C . THR A 1 86 ? 31.451 -24.033 -38.412 1.00 52.09 86 THR A C 1
ATOM 660 O O . THR A 1 86 ? 31.387 -23.692 -39.596 1.00 52.09 86 THR A O 1
ATOM 663 N N . ILE A 1 87 ? 32.163 -23.340 -37.520 1.00 54.25 87 ILE A N 1
ATOM 664 C CA . ILE A 1 87 ? 32.931 -22.125 -37.827 1.00 54.25 87 ILE A CA 1
ATOM 665 C C . ILE A 1 87 ? 34.108 -22.438 -38.763 1.00 54.25 87 ILE A C 1
ATOM 667 O O . ILE A 1 87 ? 34.344 -21.682 -39.709 1.00 54.25 87 ILE A O 1
ATOM 671 N N . ASP A 1 88 ? 34.789 -23.569 -38.583 1.00 53.12 88 ASP A N 1
ATOM 672 C CA . ASP A 1 88 ? 35.889 -23.981 -39.462 1.00 53.12 88 ASP A CA 1
ATOM 673 C C . ASP A 1 88 ? 35.409 -24.308 -40.885 1.00 53.12 88 ASP A C 1
ATOM 675 O O . ASP A 1 88 ? 36.050 -23.910 -41.864 1.00 53.12 88 ASP A O 1
ATOM 679 N N . LYS A 1 89 ? 34.214 -24.900 -41.033 1.00 57.75 89 LYS A N 1
ATOM 680 C CA . LYS A 1 89 ? 33.557 -25.098 -42.341 1.00 57.75 89 LYS A CA 1
ATOM 681 C C . LYS A 1 89 ? 33.182 -23.771 -43.015 1.00 57.75 89 LYS A C 1
ATOM 683 O O . LYS A 1 89 ? 33.368 -23.610 -44.225 1.00 57.75 89 LYS A O 1
ATOM 688 N N . ILE A 1 90 ? 32.697 -22.794 -42.248 1.00 53.88 90 ILE A N 1
ATOM 689 C CA . ILE A 1 90 ? 32.343 -21.457 -42.755 1.00 53.88 90 ILE A CA 1
ATOM 690 C C . ILE A 1 90 ? 33.600 -20.676 -43.174 1.00 53.88 90 ILE A C 1
ATOM 692 O O . ILE A 1 90 ? 33.620 -20.045 -44.234 1.00 53.88 90 ILE A O 1
ATOM 696 N N . ASN A 1 91 ? 34.683 -20.760 -42.400 1.00 50.78 91 ASN A N 1
ATOM 697 C CA . ASN A 1 91 ? 35.945 -20.081 -42.697 1.00 50.78 91 ASN A CA 1
ATOM 698 C C . ASN A 1 91 ? 36.675 -20.676 -43.912 1.00 50.78 91 ASN A C 1
ATOM 700 O O . ASN A 1 91 ? 37.255 -19.916 -44.694 1.00 50.78 91 ASN A O 1
ATOM 704 N N . LEU A 1 92 ? 36.593 -21.997 -44.132 1.00 53.28 92 LEU A N 1
ATOM 705 C CA . LEU A 1 92 ? 37.072 -22.627 -45.371 1.00 53.28 92 LEU A CA 1
ATOM 706 C C . LEU A 1 92 ? 36.318 -22.100 -46.604 1.00 53.28 92 LEU A C 1
ATOM 708 O O . LEU A 1 92 ? 36.917 -21.874 -47.654 1.00 53.28 92 LEU A O 1
ATOM 712 N N . THR A 1 93 ? 35.015 -21.853 -46.455 1.00 50.69 93 THR A N 1
ATOM 713 C CA . THR A 1 93 ? 34.144 -21.360 -47.532 1.00 50.69 93 THR A CA 1
ATOM 714 C C . THR A 1 93 ? 34.401 -19.876 -47.842 1.00 50.69 93 THR A C 1
ATOM 716 O O . THR A 1 93 ? 34.396 -19.468 -49.004 1.00 50.69 93 THR A O 1
ATOM 719 N N . ASN A 1 94 ? 34.706 -19.067 -46.820 1.00 47.34 94 ASN A N 1
ATOM 720 C CA . ASN A 1 94 ? 34.932 -17.623 -46.952 1.00 47.34 94 ASN A CA 1
ATOM 721 C C . ASN A 1 94 ? 36.351 -17.236 -47.412 1.00 47.34 94 ASN A C 1
ATOM 723 O O . ASN A 1 94 ? 36.523 -16.166 -47.998 1.00 47.34 94 ASN A O 1
ATOM 727 N N . ARG A 1 95 ? 37.367 -18.096 -47.235 1.00 44.81 95 ARG A N 1
ATOM 728 C CA . ARG A 1 95 ? 38.726 -17.850 -47.772 1.00 44.81 95 ARG A CA 1
ATOM 729 C C . ARG A 1 95 ? 38.786 -17.797 -49.305 1.00 44.81 95 ARG A C 1
ATOM 731 O O . ARG A 1 95 ? 39.709 -17.194 -49.842 1.00 44.81 95 ARG A O 1
ATOM 738 N N . ASN A 1 96 ? 37.785 -18.334 -50.005 1.00 46.47 96 ASN A N 1
ATOM 739 C CA . ASN A 1 96 ? 37.721 -18.334 -51.472 1.00 46.47 96 ASN A CA 1
ATOM 740 C C . ASN A 1 96 ? 37.103 -17.059 -52.081 1.00 46.47 96 ASN A C 1
ATOM 742 O O . ASN A 1 96 ? 36.952 -16.973 -53.299 1.00 46.47 96 ASN A O 1
ATOM 746 N N . ARG A 1 97 ? 36.740 -16.055 -51.269 1.00 44.31 97 ARG A N 1
ATOM 747 C CA . ARG A 1 97 ? 36.174 -14.778 -51.739 1.00 44.31 97 ARG A CA 1
ATOM 748 C C . ARG A 1 97 ? 36.721 -13.604 -50.926 1.00 44.31 97 ARG A C 1
ATOM 750 O O . ARG A 1 97 ? 36.020 -13.039 -50.095 1.00 44.31 97 ARG A O 1
ATOM 757 N N . ALA A 1 98 ? 37.976 -13.228 -51.155 1.00 33.50 98 ALA A N 1
ATOM 758 C CA . ALA A 1 98 ? 38.572 -12.059 -50.511 1.00 33.50 98 ALA A CA 1
ATOM 759 C C . ALA A 1 98 ? 38.861 -10.938 -51.519 1.00 33.50 98 ALA A C 1
ATOM 761 O O . ALA A 1 98 ? 39.783 -11.063 -52.317 1.00 33.50 98 ALA A O 1
ATOM 762 N N . THR A 1 99 ? 38.140 -9.820 -51.396 1.00 35.53 99 THR A N 1
ATOM 763 C CA . THR A 1 99 ? 38.670 -8.453 -51.558 1.00 35.53 99 THR A CA 1
ATOM 764 C C . THR A 1 99 ? 37.808 -7.485 -50.730 1.00 35.53 99 THR A C 1
ATOM 766 O O . THR A 1 99 ? 36.650 -7.237 -51.050 1.00 35.53 99 THR A O 1
ATOM 769 N N . THR A 1 100 ? 38.360 -6.916 -49.652 1.00 30.12 100 THR A N 1
ATOM 770 C CA . THR A 1 100 ? 37.667 -5.906 -48.823 1.00 30.12 100 THR A CA 1
ATOM 771 C C . THR A 1 100 ? 38.449 -4.588 -48.860 1.00 30.12 100 THR A C 1
ATOM 773 O O . THR A 1 100 ? 39.641 -4.599 -48.541 1.00 30.12 100 THR A O 1
ATOM 776 N N . PRO A 1 101 ? 37.842 -3.440 -49.219 1.00 34.19 101 PRO A N 1
ATOM 777 C CA . PRO A 1 101 ? 38.538 -2.159 -49.217 1.00 34.19 101 PRO A CA 1
ATOM 778 C C . PRO A 1 101 ? 38.555 -1.518 -47.818 1.00 34.19 101 PRO A C 1
ATOM 780 O O . PRO A 1 101 ? 37.578 -1.556 -47.071 1.00 34.19 101 PRO A O 1
ATOM 783 N N . ARG A 1 102 ? 39.686 -0.892 -47.468 1.00 36.00 102 ARG A N 1
ATOM 784 C CA . ARG A 1 102 ? 39.896 -0.132 -46.221 1.00 36.00 102 ARG A CA 1
ATOM 785 C C . ARG A 1 102 ? 39.129 1.198 -46.247 1.00 36.00 102 ARG A C 1
ATOM 787 O O . ARG A 1 102 ? 39.428 2.068 -47.065 1.00 36.00 102 ARG A O 1
ATOM 794 N N . ILE A 1 103 ? 38.205 1.393 -45.306 1.00 39.16 103 ILE A N 1
ATOM 795 C CA . ILE A 1 103 ? 37.484 2.663 -45.106 1.00 39.16 103 ILE A CA 1
ATOM 796 C C . ILE A 1 103 ? 38.391 3.667 -44.375 1.00 39.16 103 ILE A C 1
ATOM 798 O O . ILE A 1 103 ? 39.037 3.338 -43.380 1.00 39.16 103 ILE A O 1
ATOM 802 N N . LYS A 1 104 ? 38.459 4.905 -44.881 1.00 40.22 104 LYS A N 1
ATOM 803 C CA . LYS A 1 104 ? 39.335 5.966 -44.358 1.00 40.22 104 LYS A CA 1
ATOM 804 C C . LYS A 1 104 ? 38.787 6.568 -43.042 1.00 40.22 104 LYS A C 1
ATOM 806 O O . LYS A 1 104 ? 37.597 6.864 -42.961 1.00 40.22 104 LYS A O 1
ATOM 811 N N . PRO A 1 105 ? 39.644 6.873 -42.047 1.00 43.88 105 PRO A N 1
ATOM 812 C CA . PRO A 1 105 ? 39.241 7.253 -40.680 1.00 43.88 105 PRO A CA 1
ATOM 813 C C . PRO A 1 105 ? 38.494 8.594 -40.524 1.00 43.88 105 PRO A C 1
ATOM 815 O O . PRO A 1 105 ? 37.969 8.879 -39.451 1.00 43.88 105 PRO A O 1
ATOM 818 N N . HIS A 1 106 ? 38.408 9.435 -41.560 1.00 41.50 106 HIS A N 1
ATOM 819 C CA . HIS A 1 106 ? 37.581 10.651 -41.509 1.00 41.50 106 HIS A CA 1
ATOM 820 C C . HIS A 1 106 ? 36.089 10.368 -41.764 1.00 41.50 106 HIS A C 1
ATOM 822 O O . HIS A 1 106 ? 35.249 11.105 -41.258 1.00 41.50 106 HIS A O 1
ATOM 828 N N . LEU A 1 107 ? 35.757 9.270 -42.458 1.00 39.78 107 LEU A N 1
ATOM 829 C CA . LEU A 1 107 ? 34.373 8.819 -42.645 1.00 39.78 107 LEU A CA 1
ATOM 830 C C . LEU A 1 107 ? 33.792 8.224 -41.351 1.00 39.78 107 LEU A C 1
ATOM 832 O O . LEU A 1 107 ? 32.615 8.429 -41.074 1.00 39.78 107 LEU A O 1
ATOM 836 N N . LEU A 1 108 ? 34.622 7.600 -40.499 1.00 41.72 108 LEU A N 1
ATOM 837 C CA . LEU A 1 108 ? 34.220 7.228 -39.132 1.00 41.72 108 LEU A CA 1
ATOM 838 C C . LEU A 1 108 ? 33.876 8.466 -38.285 1.00 41.72 108 LEU A C 1
ATOM 840 O O . LEU A 1 108 ? 32.862 8.474 -37.598 1.00 41.72 108 LEU A O 1
ATOM 844 N N . ARG A 1 109 ? 34.662 9.546 -38.391 1.00 37.25 109 ARG A N 1
ATOM 845 C CA . ARG A 1 109 ? 34.406 10.794 -37.648 1.00 37.25 109 ARG A CA 1
ATOM 846 C C . ARG A 1 109 ? 33.193 11.584 -38.152 1.00 37.25 109 ARG A C 1
ATOM 848 O O . ARG A 1 109 ? 32.594 12.327 -37.379 1.00 37.25 109 ARG A O 1
ATOM 855 N N . GLN A 1 110 ? 32.807 11.428 -39.420 1.00 35.38 110 GLN A N 1
ATOM 856 C CA . GLN A 1 110 ? 31.525 11.937 -39.927 1.00 35.38 110 GLN A CA 1
ATOM 857 C C . GLN A 1 110 ? 30.342 11.055 -39.499 1.00 35.38 110 GLN A C 1
ATOM 859 O O . GLN A 1 110 ? 29.284 11.599 -39.193 1.00 35.38 110 GLN A O 1
ATOM 864 N N . ALA A 1 111 ? 30.525 9.735 -39.380 1.00 37.25 111 ALA A N 1
ATOM 865 C CA . ALA A 1 111 ? 29.511 8.835 -38.825 1.00 37.25 111 ALA A CA 1
ATOM 866 C C . ALA A 1 111 ? 29.255 9.095 -37.325 1.00 37.25 111 ALA A C 1
ATOM 868 O O . ALA A 1 111 ? 28.110 9.061 -36.887 1.00 37.25 111 ALA A O 1
ATOM 869 N N . GLU A 1 112 ? 30.286 9.453 -36.552 1.00 38.78 112 GLU A N 1
ATOM 870 C CA . GLU A 1 112 ? 30.157 9.830 -35.132 1.00 38.78 112 GLU A CA 1
ATOM 871 C C . GLU A 1 112 ? 29.427 11.167 -34.913 1.00 38.78 112 GLU A C 1
ATOM 873 O O . GLU A 1 112 ? 28.787 11.353 -33.883 1.00 38.78 112 GLU A O 1
ATOM 878 N N . ARG A 1 113 ? 29.459 12.089 -35.887 1.00 36.00 113 ARG A N 1
ATOM 879 C CA . ARG A 1 113 ? 28.692 13.353 -35.842 1.00 36.00 113 ARG A CA 1
ATOM 880 C C . ARG A 1 113 ? 27.282 13.240 -36.434 1.00 36.00 113 ARG A C 1
ATOM 882 O O . ARG A 1 113 ? 26.498 14.172 -36.295 1.00 36.00 113 ARG A O 1
ATOM 889 N N . GLY A 1 114 ? 26.974 12.120 -37.090 1.00 29.78 114 GLY A N 1
ATOM 890 C CA . GLY A 1 114 ? 25.703 11.856 -37.770 1.00 29.78 114 GLY A CA 1
ATOM 891 C C . GLY A 1 114 ? 24.709 11.007 -36.976 1.00 29.78 114 GLY A C 1
ATOM 892 O O . GLY A 1 114 ? 23.570 10.859 -37.415 1.00 29.78 114 GLY A O 1
ATOM 893 N N . TYR A 1 115 ? 25.084 10.479 -35.805 1.00 35.16 115 TYR A N 1
ATOM 894 C CA . TYR A 1 115 ? 24.107 9.910 -34.879 1.00 35.16 115 TYR A CA 1
ATOM 895 C C . TYR A 1 115 ? 23.362 11.049 -34.192 1.00 35.16 115 TYR A C 1
ATOM 897 O O . TYR A 1 115 ? 23.663 11.448 -33.068 1.00 35.16 115 TYR A O 1
ATOM 905 N N . GLY A 1 116 ? 22.338 11.544 -34.888 1.00 35.44 116 GLY A N 1
ATOM 906 C CA . GLY A 1 116 ? 21.155 12.036 -34.211 1.00 35.44 116 GLY A CA 1
ATOM 907 C C . GLY A 1 116 ? 20.819 11.030 -33.119 1.00 35.44 116 GLY A C 1
ATOM 908 O O . GLY A 1 116 ? 20.604 9.845 -33.382 1.00 35.44 116 GLY A O 1
ATOM 909 N N . VAL A 1 117 ? 20.898 11.508 -31.884 1.00 41.41 117 VAL A N 1
ATOM 910 C CA . VAL A 1 117 ? 20.393 10.840 -30.700 1.00 41.41 117 VAL A CA 1
ATOM 911 C C . VAL A 1 117 ? 19.055 10.221 -31.100 1.00 41.41 117 VAL A C 1
ATOM 913 O O . VAL A 1 117 ? 18.140 10.931 -31.508 1.00 41.41 117 VAL A O 1
ATOM 916 N N . LEU A 1 118 ? 18.938 8.894 -31.078 1.00 41.12 118 LEU A N 1
ATOM 917 C CA . LEU A 1 118 ? 17.621 8.264 -31.111 1.00 41.12 118 LEU A CA 1
ATOM 918 C C . LEU A 1 118 ? 17.037 8.490 -29.716 1.00 41.12 118 LEU A C 1
ATOM 920 O O . LEU A 1 118 ? 17.130 7.651 -28.827 1.00 41.12 118 LEU A O 1
ATOM 924 N N . THR A 1 119 ? 16.572 9.721 -29.509 1.00 50.31 119 THR A N 1
ATOM 925 C CA . THR A 1 119 ? 16.181 10.314 -28.227 1.00 50.31 119 THR A CA 1
ATOM 926 C C . THR A 1 119 ? 14.763 9.947 -27.829 1.00 50.31 119 THR A C 1
ATOM 928 O O . THR A 1 119 ? 14.334 10.328 -26.743 1.00 50.31 119 THR A O 1
ATOM 931 N N . GLU A 1 120 ? 13.999 9.279 -28.685 1.00 57.97 120 GLU A N 1
ATOM 932 C CA . GLU A 1 120 ? 12.577 9.041 -28.463 1.00 57.97 120 GLU A CA 1
ATOM 933 C C . GLU A 1 120 ? 12.349 7.678 -27.810 1.00 57.97 120 GLU A C 1
ATOM 935 O O . GLU A 1 120 ? 12.639 6.629 -28.386 1.00 57.97 120 GLU A O 1
ATOM 940 N N . VAL A 1 121 ? 11.843 7.705 -26.576 1.00 71.88 121 VAL A N 1
ATOM 941 C CA . VAL A 1 121 ? 11.374 6.506 -25.881 1.00 71.88 121 VAL A CA 1
ATOM 942 C C . VAL A 1 121 ? 10.071 6.091 -26.553 1.00 71.88 121 VAL A C 1
ATOM 944 O O . VAL A 1 121 ? 9.082 6.818 -26.484 1.00 71.88 121 VAL A O 1
ATOM 947 N N . LYS A 1 122 ? 10.087 4.951 -27.245 1.00 75.81 122 LYS A N 1
ATOM 948 C CA . LYS A 1 122 ? 8.903 4.402 -27.909 1.00 75.81 122 LYS A CA 1
ATOM 949 C C . LYS A 1 122 ? 8.135 3.515 -26.941 1.00 75.81 122 LYS A C 1
ATOM 951 O O . LYS A 1 122 ? 8.743 2.681 -26.279 1.00 75.81 122 LYS A O 1
ATOM 956 N N . TYR A 1 123 ? 6.820 3.688 -26.917 1.00 84.62 123 TYR A N 1
ATOM 957 C CA . TYR A 1 123 ? 5.894 2.824 -26.198 1.00 84.62 123 TYR A CA 1
ATOM 958 C C . TYR A 1 123 ? 5.272 1.841 -27.192 1.00 84.62 123 TYR A C 1
ATOM 960 O O . TYR A 1 123 ? 4.785 2.240 -28.250 1.00 84.62 123 TYR A O 1
ATOM 968 N N . THR A 1 124 ? 5.303 0.561 -26.851 1.00 86.25 124 THR A N 1
ATOM 969 C CA . THR A 1 124 ? 4.733 -0.550 -27.613 1.00 86.25 124 THR A CA 1
ATOM 970 C C . THR A 1 124 ? 3.205 -0.531 -27.563 1.00 86.25 124 THR A C 1
ATOM 972 O O . THR A 1 124 ? 2.556 -0.916 -28.533 1.00 86.25 124 THR A O 1
ATOM 975 N N . ALA A 1 125 ? 2.616 -0.055 -26.459 1.00 82.38 125 ALA A N 1
ATOM 976 C CA . ALA A 1 125 ? 1.165 0.016 -26.287 1.00 82.38 125 ALA A CA 1
ATOM 977 C C . ALA A 1 125 ? 0.708 1.296 -25.554 1.00 82.38 125 ALA A C 1
ATOM 979 O O . ALA A 1 125 ? 1.428 1.793 -24.682 1.00 82.38 125 ALA A O 1
ATOM 980 N N . PRO A 1 126 ? -0.502 1.819 -25.833 1.00 80.69 126 PRO A N 1
ATOM 981 C CA . PRO A 1 126 ? -1.109 2.884 -25.034 1.00 80.69 126 PRO A CA 1
ATOM 982 C C . PRO A 1 126 ? -1.227 2.488 -23.556 1.00 80.69 126 PRO A C 1
ATOM 984 O O . PRO A 1 126 ? -1.655 1.381 -23.241 1.00 80.69 126 PRO A O 1
ATOM 987 N N . GLY A 1 127 ? -0.842 3.384 -22.645 1.00 80.19 127 GLY A N 1
ATOM 988 C CA . GLY A 1 127 ? -0.904 3.131 -21.200 1.00 80.19 127 GLY A CA 1
ATOM 989 C C . GLY A 1 127 ? 0.150 2.150 -20.672 1.00 80.19 127 GLY A C 1
ATOM 990 O O . GLY A 1 127 ? 0.133 1.840 -19.483 1.00 80.19 127 GLY A O 1
ATOM 991 N N . SER A 1 128 ? 1.071 1.668 -21.514 1.00 89.12 128 SER A N 1
ATOM 992 C CA . SER A 1 128 ? 2.235 0.912 -21.041 1.00 89.12 128 SER A CA 1
ATOM 993 C C . SER A 1 128 ? 3.163 1.793 -20.201 1.00 89.12 128 SER A C 1
ATOM 995 O O . SER A 1 128 ? 3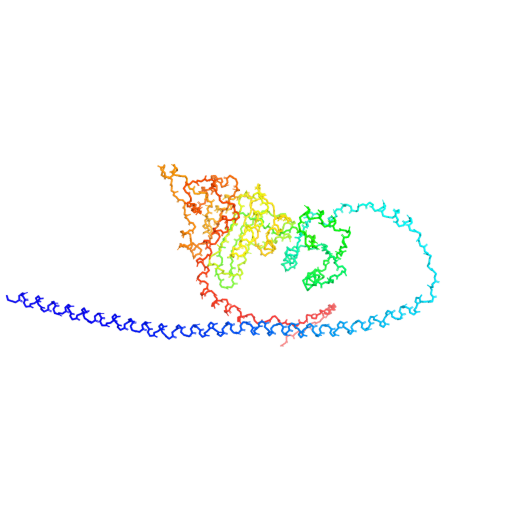.246 3.011 -20.376 1.00 89.12 128 SER A O 1
ATOM 997 N N . ILE A 1 129 ? 3.853 1.163 -19.256 1.00 92.44 129 ILE A N 1
ATOM 998 C CA . ILE A 1 129 ? 4.771 1.822 -18.331 1.00 92.44 129 ILE A CA 1
ATOM 999 C C . ILE A 1 129 ? 6.115 1.104 -18.303 1.00 92.44 129 ILE A C 1
ATOM 1001 O O . ILE A 1 129 ? 6.195 -0.118 -18.457 1.00 92.44 129 ILE A O 1
ATOM 1005 N N . PHE A 1 130 ? 7.175 1.866 -18.045 1.00 95.00 130 PHE A N 1
ATOM 1006 C CA . PHE A 1 130 ? 8.510 1.326 -17.823 1.00 95.00 130 PHE A CA 1
ATOM 1007 C C . PHE A 1 130 ? 8.737 1.090 -16.336 1.00 95.00 130 PHE A C 1
ATOM 1009 O O . PHE A 1 130 ? 8.773 2.030 -15.544 1.00 95.00 130 PHE A O 1
ATOM 1016 N N . ILE A 1 131 ? 8.935 -0.166 -15.955 1.00 95.62 131 ILE A N 1
ATOM 1017 C CA . ILE A 1 131 ? 9.455 -0.517 -14.635 1.00 95.62 131 ILE A CA 1
ATOM 1018 C C . ILE A 1 131 ? 10.964 -0.720 -14.741 1.00 95.62 131 ILE A C 1
ATOM 1020 O O . ILE A 1 131 ? 11.474 -1.169 -15.766 1.00 95.62 131 ILE A O 1
ATOM 1024 N N . TYR A 1 132 ? 11.706 -0.390 -13.692 1.00 95.12 132 TYR A N 1
ATOM 1025 C CA . TYR A 1 132 ? 13.165 -0.435 -13.737 1.00 95.12 132 TYR A CA 1
ATOM 1026 C C . TYR A 1 132 ? 13.770 -0.958 -12.443 1.00 95.12 132 TYR A C 1
ATOM 1028 O O . TYR A 1 132 ? 13.192 -0.879 -11.358 1.00 95.12 132 TYR A O 1
ATOM 1036 N N . GLY A 1 133 ? 14.994 -1.468 -12.550 1.00 92.25 133 GLY A N 1
ATOM 1037 C CA . GLY A 1 133 ? 15.669 -2.133 -11.449 1.00 92.25 133 GLY A CA 1
ATOM 1038 C C . GLY A 1 133 ? 15.491 -3.641 -11.463 1.00 92.25 133 GLY A C 1
ATOM 1039 O O . GLY A 1 133 ? 14.394 -4.164 -11.626 1.00 92.25 133 GLY A O 1
ATOM 1040 N N . LYS A 1 134 ? 16.597 -4.326 -11.176 1.00 91.00 134 LYS A N 1
ATOM 1041 C CA . LYS A 1 134 ? 16.701 -5.786 -11.133 1.00 91.00 134 LYS A CA 1
ATOM 1042 C C . LYS A 1 134 ? 15.584 -6.471 -10.330 1.00 91.00 134 LYS A C 1
ATOM 1044 O O . LYS A 1 134 ? 14.935 -7.371 -10.848 1.00 91.00 134 LYS A O 1
ATOM 1049 N N . ASN A 1 135 ? 15.326 -6.022 -9.098 1.00 92.25 135 ASN A N 1
ATOM 1050 C CA . ASN A 1 135 ? 14.318 -6.640 -8.224 1.00 92.25 135 ASN A CA 1
ATOM 1051 C C . ASN A 1 135 ? 12.894 -6.474 -8.755 1.00 92.25 135 ASN A C 1
ATOM 1053 O O . ASN A 1 135 ? 12.158 -7.452 -8.799 1.00 92.25 135 ASN A O 1
ATOM 1057 N N . CYS A 1 136 ? 12.532 -5.274 -9.211 1.00 94.44 136 CYS A N 1
ATOM 1058 C CA . CYS A 1 136 ? 11.202 -5.000 -9.751 1.00 94.44 136 CYS A CA 1
ATOM 1059 C C . CYS A 1 136 ? 10.943 -5.814 -11.022 1.00 94.44 136 CYS A C 1
ATOM 1061 O O . CYS A 1 136 ? 9.917 -6.473 -11.126 1.00 94.44 136 CYS A O 1
ATOM 1063 N N . VAL A 1 137 ? 11.910 -5.845 -11.948 1.00 95.56 137 VAL A N 1
ATOM 1064 C CA . VAL A 1 137 ? 11.818 -6.641 -13.183 1.00 95.56 137 VAL A CA 1
ATOM 1065 C C . VAL A 1 137 ? 11.691 -8.133 -12.871 1.00 95.56 137 VAL A C 1
ATOM 1067 O O . VAL A 1 137 ? 10.827 -8.811 -13.422 1.00 95.56 137 VAL A O 1
ATOM 1070 N N . LYS A 1 138 ? 12.518 -8.646 -11.953 1.00 94.81 138 LYS A N 1
ATOM 1071 C CA . LYS A 1 138 ? 12.480 -10.049 -11.528 1.00 94.81 138 LYS A CA 1
ATOM 1072 C C . LYS A 1 138 ? 11.139 -10.420 -10.887 1.00 94.81 138 LYS A C 1
ATOM 1074 O O . LYS A 1 138 ? 10.577 -11.453 -11.236 1.00 94.81 138 LYS A O 1
ATOM 1079 N N . ALA A 1 139 ? 10.643 -9.591 -9.969 1.00 95.25 139 ALA A N 1
ATOM 1080 C CA . ALA A 1 139 ? 9.371 -9.810 -9.286 1.00 95.25 139 ALA A CA 1
ATOM 1081 C C . ALA A 1 139 ? 8.196 -9.784 -10.271 1.00 95.25 139 ALA A C 1
ATOM 1083 O O . ALA A 1 139 ? 7.374 -10.694 -10.249 1.00 95.25 139 ALA A O 1
ATOM 1084 N N . ALA A 1 140 ? 8.178 -8.824 -11.202 1.00 96.00 140 ALA A N 1
ATOM 1085 C CA . ALA A 1 140 ? 7.118 -8.718 -12.199 1.00 96.00 140 ALA A CA 1
ATOM 1086 C C . ALA A 1 140 ? 7.079 -9.965 -13.088 1.00 96.00 140 ALA A C 1
ATOM 1088 O O . ALA A 1 140 ? 6.039 -10.609 -13.212 1.00 96.00 140 ALA A O 1
ATOM 1089 N N . LEU A 1 141 ? 8.235 -10.367 -13.632 1.00 95.75 141 LEU A N 1
ATOM 1090 C CA . LEU A 1 141 ? 8.351 -11.581 -14.441 1.00 95.75 141 LEU A CA 1
ATOM 1091 C C . LEU A 1 141 ? 7.943 -12.838 -13.664 1.00 95.75 141 LEU A C 1
ATOM 1093 O O . LEU A 1 141 ? 7.322 -13.721 -14.246 1.00 95.75 141 LEU A O 1
ATOM 1097 N N . ARG A 1 142 ? 8.260 -12.932 -12.368 1.00 94.62 142 ARG A N 1
ATOM 1098 C CA . ARG A 1 142 ? 7.851 -14.060 -11.521 1.00 94.62 142 ARG A CA 1
ATOM 1099 C C . ARG A 1 142 ? 6.336 -14.091 -11.315 1.00 94.62 142 ARG A C 1
ATOM 1101 O O . ARG A 1 142 ? 5.735 -15.135 -11.550 1.00 94.62 142 ARG A O 1
ATOM 1108 N N . ALA A 1 143 ? 5.744 -12.970 -10.908 1.00 93.44 143 ALA A N 1
ATOM 1109 C CA . ALA A 1 143 ? 4.328 -12.874 -10.564 1.00 93.44 143 ALA A CA 1
ATOM 1110 C C . ALA A 1 143 ? 3.411 -13.029 -11.785 1.00 93.44 143 ALA A C 1
ATOM 1112 O O . ALA A 1 143 ? 2.336 -13.605 -11.679 1.00 93.44 143 ALA A O 1
ATOM 1113 N N . GLY A 1 144 ? 3.824 -12.527 -12.955 1.00 92.56 144 GLY A N 1
ATOM 1114 C CA . GLY A 1 144 ? 3.060 -12.693 -14.195 1.00 92.56 144 GLY A CA 1
ATOM 1115 C C . GLY A 1 144 ? 1.710 -11.967 -14.225 1.00 92.56 144 GLY A C 1
ATOM 1116 O O . GLY A 1 144 ? 0.883 -12.287 -15.070 1.00 92.56 144 GLY A O 1
ATOM 1117 N N . LYS A 1 145 ? 1.483 -10.986 -13.341 1.00 90.62 145 LYS A N 1
ATOM 1118 C CA . LYS A 1 145 ? 0.217 -10.231 -13.236 1.00 90.62 145 LYS A CA 1
ATOM 1119 C C . LYS A 1 145 ? 0.041 -9.138 -14.302 1.00 90.62 145 LYS A C 1
ATOM 1121 O O . LYS A 1 145 ? -0.929 -8.389 -14.263 1.00 90.62 145 LYS A O 1
ATOM 1126 N N . ARG A 1 146 ? 0.992 -8.992 -15.227 1.00 90.56 146 ARG A N 1
ATOM 1127 C CA . ARG A 1 146 ? 1.024 -7.926 -16.237 1.00 90.56 146 ARG A CA 1
ATOM 1128 C C . ARG A 1 146 ? 1.312 -8.499 -17.611 1.00 90.56 146 ARG A C 1
ATOM 1130 O O . ARG A 1 146 ? 1.951 -9.540 -17.737 1.00 90.56 146 ARG A O 1
ATOM 1137 N N . GLN A 1 147 ? 0.915 -7.757 -18.635 1.00 90.06 147 GLN A N 1
ATOM 1138 C CA . GLN A 1 147 ? 1.420 -7.978 -19.983 1.00 90.06 147 GLN A CA 1
ATOM 1139 C C . GLN A 1 147 ? 2.843 -7.422 -20.077 1.00 90.06 147 GLN A C 1
ATOM 1141 O O . GLN A 1 147 ? 3.122 -6.324 -19.589 1.00 90.06 147 GLN A O 1
ATOM 1146 N N . PHE A 1 148 ? 3.741 -8.182 -20.698 1.00 94.38 148 PHE A N 1
ATOM 1147 C CA . PHE A 1 148 ? 5.146 -7.821 -20.875 1.00 94.38 148 PHE A CA 1
ATOM 1148 C C . PHE A 1 148 ? 5.417 -7.532 -22.350 1.00 94.38 148 PHE A C 1
ATOM 1150 O O . PHE A 1 148 ? 5.026 -8.323 -23.204 1.00 94.38 148 PHE A O 1
ATOM 1157 N N . TYR A 1 149 ? 6.105 -6.429 -22.643 1.00 93.44 149 TYR A N 1
ATOM 1158 C CA . TYR A 1 149 ? 6.385 -6.015 -24.021 1.00 93.44 149 TYR A CA 1
ATOM 1159 C C . TYR A 1 149 ? 7.864 -6.205 -24.366 1.00 93.44 149 TYR A C 1
ATOM 1161 O O . TYR A 1 149 ? 8.226 -7.129 -25.098 1.00 93.44 149 TYR A O 1
ATOM 1169 N N . THR A 1 150 ? 8.729 -5.367 -23.788 1.00 95.00 150 THR A N 1
ATOM 1170 C CA . THR A 1 150 ? 10.160 -5.346 -24.110 1.00 95.00 150 THR A CA 1
ATOM 1171 C C . THR A 1 150 ? 11.011 -5.230 -22.854 1.00 95.00 150 THR A C 1
ATOM 1173 O O . THR A 1 150 ? 10.853 -4.300 -22.062 1.00 95.00 150 THR A O 1
ATOM 1176 N N . LEU A 1 151 ? 11.947 -6.162 -22.685 1.00 94.81 151 LEU A N 1
ATOM 1177 C CA . LEU A 1 151 ? 12.997 -6.127 -21.678 1.00 94.81 151 LEU A CA 1
ATOM 1178 C C . LEU A 1 151 ? 14.263 -5.508 -22.272 1.00 94.81 151 LEU A C 1
ATOM 1180 O O . LEU A 1 151 ? 14.869 -6.068 -23.182 1.00 94.81 151 LEU A O 1
ATOM 1184 N N . TYR A 1 152 ? 14.715 -4.406 -21.692 1.00 93.44 152 TYR A N 1
ATOM 1185 C CA . TYR A 1 152 ? 16.005 -3.797 -21.973 1.00 93.44 152 TYR A CA 1
ATOM 1186 C C . TYR A 1 152 ? 17.003 -4.174 -20.880 1.00 93.44 152 TYR A C 1
ATOM 1188 O O . TYR A 1 152 ? 16.798 -3.883 -19.697 1.00 93.44 152 TYR A O 1
ATOM 1196 N N . MET A 1 153 ? 18.097 -4.812 -21.285 1.00 90.69 153 MET A N 1
ATOM 1197 C CA . MET A 1 153 ? 19.125 -5.318 -20.379 1.00 90.69 153 MET A CA 1
ATOM 1198 C C . MET A 1 153 ? 20.494 -4.800 -20.800 1.00 90.69 153 MET A C 1
ATOM 1200 O O . MET A 1 153 ? 20.921 -5.026 -21.932 1.00 90.69 153 MET A O 1
ATOM 1204 N N . MET A 1 154 ? 21.187 -4.123 -19.887 1.00 86.62 154 MET A N 1
ATOM 1205 C CA . MET A 1 154 ? 22.586 -3.749 -20.076 1.00 86.62 154 MET A CA 1
ATOM 1206 C C . MET A 1 154 ? 23.452 -4.998 -20.157 1.00 86.62 154 MET A C 1
ATOM 1208 O O . MET A 1 154 ? 23.335 -5.887 -19.316 1.00 86.62 154 MET A O 1
ATOM 1212 N N . VAL A 1 155 ? 24.350 -5.038 -21.136 1.00 78.12 155 VAL A N 1
ATOM 1213 C CA . VAL A 1 155 ? 25.322 -6.124 -21.269 1.00 78.12 155 VAL A CA 1
ATOM 1214 C C . VAL A 1 155 ? 26.720 -5.567 -21.081 1.00 78.12 155 VAL A C 1
ATOM 1216 O O . VAL A 1 155 ? 27.216 -4.821 -21.923 1.00 78.12 155 VAL A O 1
ATOM 1219 N N . ASP A 1 156 ? 27.369 -5.977 -19.995 1.00 71.75 156 ASP A N 1
ATOM 1220 C CA . ASP A 1 156 ? 28.793 -5.732 -19.807 1.00 71.75 156 ASP A CA 1
ATOM 1221 C C . ASP A 1 156 ? 29.585 -6.813 -20.555 1.00 71.75 156 ASP A C 1
ATOM 1223 O O . ASP A 1 156 ? 29.673 -7.967 -20.122 1.00 71.75 156 ASP A O 1
ATOM 1227 N N . LYS A 1 157 ? 30.184 -6.436 -21.692 1.00 67.31 157 LYS A N 1
ATOM 1228 C CA . LYS A 1 157 ? 31.004 -7.346 -22.513 1.00 67.31 157 LYS A CA 1
ATOM 1229 C C . LYS A 1 157 ? 32.201 -7.925 -21.749 1.00 67.31 157 LYS A C 1
ATOM 1231 O O . LYS A 1 157 ? 32.732 -8.944 -22.175 1.00 67.31 157 LYS A O 1
ATOM 1236 N N . ARG A 1 158 ? 32.641 -7.294 -20.652 1.00 64.12 158 ARG A N 1
ATOM 1237 C CA . ARG A 1 158 ? 33.789 -7.745 -19.849 1.00 64.12 158 ARG A CA 1
ATOM 1238 C C . ARG A 1 158 ? 33.401 -8.684 -18.712 1.00 64.12 158 ARG A C 1
ATOM 1240 O O . ARG A 1 158 ? 34.256 -9.433 -18.252 1.00 64.12 158 ARG A O 1
ATOM 1247 N N . ARG A 1 159 ? 32.148 -8.642 -18.249 1.00 65.06 159 ARG A N 1
ATOM 1248 C CA . ARG A 1 159 ? 31.708 -9.341 -17.030 1.00 65.06 159 ARG A CA 1
ATOM 1249 C C . ARG A 1 159 ? 30.902 -10.619 -17.294 1.00 65.06 159 ARG A C 1
ATOM 1251 O O . ARG A 1 159 ? 30.693 -11.388 -16.361 1.00 65.06 159 ARG A O 1
ATOM 1258 N N . GLY A 1 160 ? 30.500 -10.873 -18.543 1.00 68.12 160 GLY 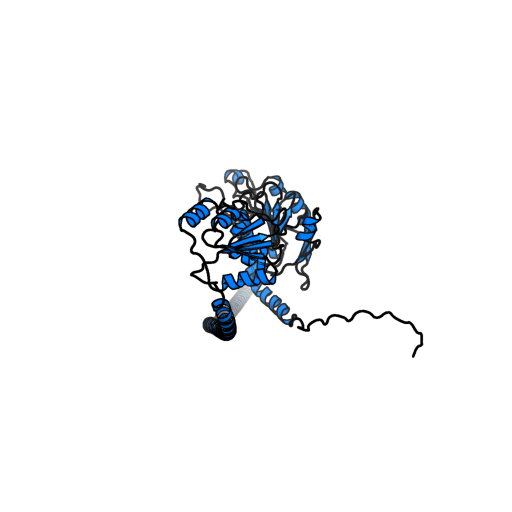A N 1
ATOM 1259 C CA . GLY A 1 160 ? 29.624 -12.002 -18.882 1.00 68.12 160 GLY A CA 1
ATOM 1260 C C . GLY A 1 160 ? 28.234 -11.869 -18.241 1.00 68.12 160 GLY A C 1
ATOM 1261 O O . GLY A 1 160 ? 27.929 -10.859 -17.607 1.00 68.12 160 GLY A O 1
ATOM 1262 N N . MET A 1 161 ? 27.367 -12.872 -18.418 1.00 73.56 161 MET A N 1
ATOM 1263 C CA . MET A 1 161 ? 26.070 -12.910 -17.725 1.00 73.56 161 MET A CA 1
ATOM 1264 C C . MET A 1 161 ? 26.253 -13.471 -16.315 1.00 73.56 161 MET A C 1
ATOM 1266 O O . MET A 1 161 ? 26.764 -14.576 -16.141 1.00 73.56 161 MET A O 1
ATOM 1270 N N . SER A 1 162 ? 25.806 -12.733 -15.301 1.00 82.69 162 SER A N 1
ATOM 1271 C CA . SER A 1 162 ? 25.685 -13.283 -13.952 1.00 82.69 162 SER A CA 1
ATOM 1272 C C . SER A 1 162 ? 24.554 -14.318 -13.887 1.00 82.69 162 SER A C 1
ATOM 1274 O O . SER A 1 162 ? 23.635 -14.301 -14.708 1.00 82.69 162 SER A O 1
ATOM 1276 N N . ALA A 1 163 ? 24.569 -15.188 -12.871 1.00 83.50 163 ALA A N 1
ATOM 1277 C CA . ALA A 1 163 ? 23.502 -16.171 -12.650 1.00 83.50 163 ALA A CA 1
ATOM 1278 C C . ALA A 1 163 ? 22.107 -15.520 -12.618 1.00 83.50 163 ALA A C 1
ATOM 1280 O O . ALA A 1 163 ? 21.146 -16.037 -13.185 1.00 83.50 163 ALA A O 1
ATOM 1281 N N . GLU A 1 164 ? 21.997 -14.341 -12.007 1.00 81.81 164 GLU A N 1
ATOM 1282 C CA . GLU A 1 164 ? 20.741 -13.601 -11.984 1.00 81.81 164 GLU A CA 1
ATOM 1283 C C . GLU A 1 164 ? 20.345 -13.019 -13.348 1.00 81.81 164 GLU A C 1
ATOM 1285 O O . GLU A 1 164 ? 19.153 -12.989 -13.656 1.00 81.81 164 GLU A O 1
ATOM 1290 N N . ASP A 1 165 ? 21.305 -12.584 -14.170 1.00 86.25 165 ASP A N 1
ATOM 1291 C CA . ASP A 1 165 ? 21.020 -12.099 -15.528 1.00 86.25 165 ASP A CA 1
ATOM 1292 C C . ASP A 1 165 ? 20.460 -13.243 -16.381 1.00 86.25 165 ASP A C 1
ATOM 1294 O O . ASP A 1 165 ? 19.473 -13.071 -17.098 1.00 86.25 165 ASP A O 1
ATOM 1298 N N . THR A 1 166 ? 21.023 -14.444 -16.224 1.00 88.44 166 THR A N 1
ATOM 1299 C CA . THR A 1 166 ? 20.532 -15.673 -16.859 1.00 88.44 166 THR A CA 1
ATOM 1300 C C . THR A 1 166 ? 19.118 -16.022 -16.400 1.00 88.44 166 THR A C 1
ATOM 1302 O O . THR A 1 166 ? 18.271 -16.364 -17.227 1.00 88.44 166 THR A O 1
ATOM 1305 N N . ILE A 1 167 ? 18.820 -15.892 -15.102 1.00 91.00 167 ILE A N 1
ATOM 1306 C CA . ILE A 1 167 ? 17.476 -16.129 -14.555 1.00 91.00 167 ILE A CA 1
ATOM 1307 C C . ILE A 1 167 ? 16.460 -15.149 -15.156 1.00 91.00 167 ILE A C 1
ATOM 1309 O O . ILE A 1 167 ? 15.412 -15.579 -15.642 1.00 91.00 167 ILE A O 1
ATOM 1313 N N . ILE A 1 168 ? 16.758 -13.846 -15.162 1.00 91.38 168 ILE A N 1
ATOM 1314 C CA . ILE A 1 168 ? 15.863 -12.820 -15.723 1.00 91.38 168 ILE A CA 1
ATOM 1315 C C . ILE A 1 168 ? 15.665 -13.043 -17.225 1.00 91.38 168 ILE A C 1
ATOM 1317 O O . ILE A 1 168 ? 14.527 -13.039 -17.696 1.00 91.38 168 ILE A O 1
ATOM 1321 N N . HIS A 1 169 ? 16.746 -13.307 -17.961 1.00 91.94 169 HIS A N 1
ATOM 1322 C CA . HIS A 1 169 ? 16.689 -13.620 -19.386 1.00 91.94 169 HIS A CA 1
ATOM 1323 C C . HIS A 1 169 ? 15.787 -14.825 -19.660 1.00 91.94 169 HIS A C 1
ATOM 1325 O O . HIS A 1 169 ? 14.920 -14.760 -20.526 1.00 91.94 169 HIS A O 1
ATOM 1331 N N . ARG A 1 170 ? 15.949 -15.918 -18.904 1.00 91.00 170 ARG A N 1
ATOM 1332 C CA . ARG A 1 170 ? 15.139 -17.132 -19.060 1.00 91.00 170 ARG A CA 1
ATOM 1333 C C . ARG A 1 170 ? 13.666 -16.881 -18.743 1.00 91.00 170 ARG A C 1
ATOM 1335 O O . ARG A 1 170 ? 12.812 -17.351 -19.486 1.00 91.00 170 ARG A O 1
ATOM 1342 N N . MET A 1 171 ? 13.356 -16.131 -17.683 1.00 94.25 171 MET A N 1
ATOM 1343 C CA . MET A 1 171 ? 11.966 -15.801 -17.336 1.00 94.25 171 MET A CA 1
ATOM 1344 C C . MET A 1 171 ? 11.286 -14.934 -18.397 1.00 94.25 171 MET A C 1
ATOM 1346 O O . MET A 1 171 ? 10.112 -15.156 -18.689 1.00 94.25 171 MET A O 1
ATOM 1350 N N . ALA A 1 172 ? 12.018 -13.973 -18.968 1.00 93.50 172 ALA A N 1
ATOM 1351 C CA . ALA A 1 172 ? 11.532 -13.120 -20.045 1.00 93.50 172 ALA A CA 1
ATOM 1352 C C . ALA A 1 172 ? 11.350 -13.911 -21.351 1.00 93.50 172 ALA A C 1
ATOM 1354 O O . ALA A 1 172 ? 10.268 -13.896 -21.934 1.00 93.50 172 ALA A O 1
ATOM 1355 N N . ALA A 1 173 ? 12.365 -14.676 -21.764 1.00 92.12 173 ALA A N 1
ATOM 1356 C CA . ALA A 1 173 ? 12.312 -15.502 -22.968 1.00 92.12 173 ALA A CA 1
ATOM 1357 C C . ALA A 1 173 ? 11.212 -16.571 -22.885 1.00 92.12 173 ALA A C 1
ATOM 1359 O O . ALA A 1 173 ? 10.448 -16.742 -23.830 1.00 92.12 173 ALA A O 1
ATOM 1360 N N . GLY A 1 174 ? 11.061 -17.231 -21.731 1.00 91.56 174 GLY A N 1
ATOM 1361 C CA . GLY A 1 174 ? 10.005 -18.221 -21.490 1.00 91.56 174 GLY A CA 1
ATOM 1362 C C . GLY A 1 174 ? 8.582 -17.650 -21.528 1.00 91.56 174 GLY A C 1
ATOM 1363 O O . GLY A 1 174 ? 7.627 -18.414 -21.600 1.00 91.56 174 GLY A O 1
ATOM 1364 N N . ARG A 1 175 ? 8.434 -16.321 -21.499 1.00 92.19 175 ARG A N 1
ATOM 1365 C CA . ARG A 1 175 ? 7.162 -15.597 -21.655 1.00 92.19 175 ARG A CA 1
ATOM 1366 C C . ARG A 1 175 ? 7.022 -14.921 -23.023 1.00 92.19 175 ARG A C 1
ATOM 1368 O O . ARG A 1 175 ? 6.071 -14.177 -23.226 1.00 92.19 175 ARG A O 1
ATOM 1375 N N . GLY A 1 176 ? 7.965 -15.142 -23.942 1.00 90.06 176 GLY A N 1
ATOM 1376 C CA . GLY A 1 176 ? 7.955 -14.518 -25.266 1.00 90.06 176 GLY A CA 1
ATOM 1377 C C . GLY A 1 176 ? 8.220 -13.009 -25.255 1.00 90.06 176 GLY A C 1
ATOM 1378 O O . GLY A 1 176 ? 7.856 -12.323 -26.205 1.00 90.06 176 GLY A O 1
ATOM 1379 N N . VAL A 1 177 ? 8.835 -12.473 -24.196 1.00 92.88 177 VAL A N 1
ATOM 1380 C CA . VAL A 1 177 ? 9.155 -11.041 -24.095 1.00 92.88 177 VAL A CA 1
ATOM 1381 C C . VAL A 1 177 ? 10.297 -10.699 -25.049 1.00 92.88 177 VAL A C 1
ATOM 1383 O O . VAL A 1 177 ? 11.309 -11.400 -25.075 1.00 92.88 177 VAL A O 1
ATOM 1386 N N . SER A 1 178 ? 10.178 -9.597 -25.795 1.00 91.00 178 SER A N 1
ATOM 1387 C CA . SER A 1 178 ? 11.269 -9.104 -26.642 1.00 91.00 178 SER A CA 1
ATOM 1388 C C . SER A 1 178 ? 12.445 -8.653 -25.775 1.00 91.00 178 SER A C 1
ATOM 1390 O O . SER A 1 178 ? 12.267 -7.831 -24.878 1.00 91.00 178 SER A O 1
ATOM 1392 N N . ILE A 1 179 ? 13.649 -9.181 -26.008 1.00 92.12 179 ILE A N 1
ATOM 1393 C CA . ILE A 1 179 ? 14.839 -8.845 -25.212 1.00 92.12 179 ILE A CA 1
ATOM 1394 C C . ILE A 1 179 ? 15.798 -8.005 -26.054 1.00 92.12 179 ILE A C 1
ATOM 1396 O O . ILE A 1 179 ? 16.386 -8.487 -27.022 1.00 92.12 179 ILE A O 1
ATOM 1400 N N . ILE A 1 180 ? 16.011 -6.757 -25.641 1.00 89.88 180 ILE A N 1
ATOM 1401 C CA . ILE A 1 180 ? 16.958 -5.827 -26.254 1.00 89.88 180 ILE A CA 1
ATOM 1402 C C . ILE A 1 180 ? 18.178 -5.690 -25.346 1.00 89.88 180 ILE A C 1
ATOM 1404 O O . ILE A 1 180 ? 18.116 -5.156 -24.237 1.00 89.88 180 ILE A O 1
ATOM 1408 N N . ARG A 1 181 ? 19.323 -6.152 -25.849 1.00 88.06 181 ARG A N 1
ATOM 1409 C CA . ARG A 1 181 ? 20.624 -5.960 -25.204 1.00 88.06 181 ARG A CA 1
ATOM 1410 C C . ARG A 1 181 ? 21.114 -4.538 -25.471 1.00 88.06 181 ARG A C 1
ATOM 1412 O O . ARG A 1 181 ? 21.265 -4.136 -26.624 1.00 88.06 181 ARG A O 1
ATOM 1419 N N . VAL A 1 182 ? 21.349 -3.779 -24.407 1.00 84.12 182 VAL A N 1
ATOM 1420 C CA . VAL A 1 182 ? 21.795 -2.385 -24.463 1.00 84.12 182 VAL A CA 1
ATOM 1421 C C . VAL A 1 182 ? 23.283 -2.327 -24.130 1.00 84.12 182 VAL A C 1
ATOM 1423 O O . VAL A 1 182 ? 23.728 -2.821 -23.097 1.00 84.12 182 VAL A O 1
ATOM 1426 N N . GLU A 1 183 ? 24.063 -1.751 -25.038 1.00 81.38 183 GLU A N 1
ATOM 1427 C CA . GLU A 1 183 ? 25.499 -1.530 -24.850 1.00 81.38 183 GLU A CA 1
ATOM 1428 C C . GLU A 1 183 ? 25.762 -0.258 -24.024 1.00 81.38 183 GLU A C 1
ATOM 1430 O O . GLU A 1 183 ? 24.945 0.663 -24.025 1.00 81.38 183 GLU A O 1
ATOM 1435 N N . ASP A 1 184 ? 26.929 -0.168 -23.374 1.00 75.88 184 ASP A N 1
ATOM 1436 C CA . ASP A 1 184 ? 27.319 0.944 -22.481 1.00 75.88 184 ASP A CA 1
ATOM 1437 C C . ASP A 1 184 ? 27.101 2.342 -23.072 1.00 75.88 184 ASP A C 1
ATOM 1439 O O . ASP A 1 184 ? 26.564 3.225 -22.403 1.00 75.88 184 ASP A O 1
ATOM 1443 N N . TYR A 1 185 ? 27.436 2.545 -24.349 1.00 66.44 185 TYR A N 1
ATOM 1444 C CA . TYR A 1 185 ? 27.270 3.844 -25.014 1.00 66.44 185 TYR A CA 1
ATOM 1445 C C . TYR A 1 185 ? 25.797 4.239 -25.245 1.00 66.44 185 TYR A C 1
ATOM 1447 O O . TYR A 1 185 ? 25.513 5.399 -25.530 1.00 66.44 185 TYR A O 1
ATOM 1455 N N . LYS A 1 186 ? 24.849 3.301 -25.101 1.00 75.25 186 LYS A N 1
ATOM 1456 C CA . LYS A 1 186 ? 23.395 3.529 -25.202 1.00 75.25 186 LYS A CA 1
ATOM 1457 C C . LYS A 1 186 ? 22.707 3.633 -23.839 1.00 75.25 186 LYS A C 1
ATOM 1459 O O . LYS A 1 186 ? 21.480 3.726 -23.789 1.00 75.25 186 LYS A O 1
ATOM 1464 N N . ARG A 1 187 ? 23.464 3.672 -22.735 1.00 80.75 187 ARG A N 1
ATOM 1465 C CA . ARG A 1 187 ? 22.922 3.773 -21.369 1.00 80.75 187 ARG A CA 1
ATOM 1466 C C . ARG A 1 187 ? 21.947 4.939 -21.181 1.00 80.75 187 ARG A C 1
ATOM 1468 O O . ARG A 1 187 ? 20.937 4.764 -20.506 1.00 80.75 187 ARG A O 1
ATOM 1475 N N . GLY A 1 188 ? 22.183 6.071 -21.851 1.00 82.69 188 GLY A N 1
ATOM 1476 C CA . GLY A 1 188 ? 21.309 7.248 -21.773 1.00 82.69 188 GLY A CA 1
ATOM 1477 C C . GLY A 1 188 ? 19.847 6.978 -22.163 1.00 82.69 188 GLY A C 1
ATOM 1478 O O . GLY A 1 188 ? 18.948 7.657 -21.674 1.00 82.69 188 GLY A O 1
ATOM 1479 N N . MET A 1 189 ? 19.579 5.953 -22.982 1.00 85.50 189 MET A N 1
ATOM 1480 C CA . MET A 1 189 ? 18.213 5.508 -23.277 1.00 85.50 189 MET A CA 1
ATOM 1481 C C . MET A 1 189 ? 17.524 4.929 -22.034 1.00 85.50 189 MET A C 1
ATOM 1483 O O . MET A 1 189 ? 16.367 5.252 -21.772 1.00 85.50 189 MET A O 1
ATOM 1487 N N . LEU A 1 190 ? 18.236 4.114 -21.247 1.00 88.62 190 LEU A N 1
ATOM 1488 C CA . LEU A 1 190 ? 17.713 3.548 -20.002 1.00 88.62 190 LEU A CA 1
ATOM 1489 C C . LEU A 1 190 ? 17.535 4.618 -18.933 1.00 88.62 190 LEU A C 1
ATOM 1491 O O . LEU A 1 190 ? 16.520 4.605 -18.244 1.00 88.62 190 LEU A O 1
ATOM 1495 N N . ASP A 1 191 ? 18.480 5.558 -18.837 1.00 88.81 191 ASP A N 1
ATOM 1496 C CA . ASP A 1 191 ? 18.360 6.706 -17.935 1.00 88.81 191 ASP A CA 1
ATOM 1497 C C . ASP A 1 191 ? 17.118 7.535 -18.285 1.00 88.81 191 ASP A C 1
ATOM 1499 O O . ASP A 1 191 ? 16.379 7.955 -17.399 1.00 88.81 191 ASP A O 1
ATOM 1503 N N . LYS A 1 192 ? 16.817 7.724 -19.576 1.00 87.94 192 LYS A N 1
ATOM 1504 C CA . LYS A 1 192 ? 15.591 8.412 -19.994 1.00 87.94 192 LYS A CA 1
ATOM 1505 C C . LYS A 1 192 ? 14.332 7.616 -19.636 1.00 87.94 192 LYS A C 1
ATOM 1507 O O . LYS A 1 192 ? 13.394 8.197 -19.098 1.00 87.94 192 LYS A O 1
ATOM 1512 N N . MET A 1 193 ? 14.316 6.304 -19.884 1.00 89.38 193 MET A N 1
ATOM 1513 C CA . MET A 1 193 ? 13.187 5.426 -19.532 1.00 89.38 193 MET A CA 1
ATOM 1514 C C . MET A 1 193 ? 12.945 5.337 -18.018 1.00 89.38 193 MET A C 1
ATOM 1516 O O . MET A 1 193 ? 11.809 5.139 -17.597 1.00 89.38 193 MET A O 1
ATOM 1520 N N . SER A 1 194 ? 13.985 5.493 -17.192 1.00 89.81 194 SER A N 1
ATOM 1521 C CA . SER A 1 194 ? 13.871 5.493 -15.729 1.00 89.81 194 SER A CA 1
ATOM 1522 C C . SER A 1 194 ? 13.690 6.882 -15.113 1.00 89.81 194 SER A C 1
ATOM 1524 O O . SER A 1 194 ? 13.687 7.005 -13.886 1.00 89.81 194 SER A O 1
ATOM 1526 N N . GLY A 1 195 ? 13.600 7.944 -15.922 1.00 87.25 195 GLY A N 1
ATOM 1527 C CA . GLY A 1 195 ? 13.559 9.322 -15.422 1.00 87.25 195 GLY A CA 1
ATOM 1528 C C . GLY A 1 195 ? 14.801 9.702 -14.603 1.00 87.25 195 GLY A C 1
ATOM 1529 O O . GLY A 1 195 ? 14.697 10.401 -13.598 1.00 87.25 195 GLY A O 1
ATOM 1530 N N . GLY A 1 196 ? 15.970 9.171 -14.970 1.00 86.50 196 GLY A N 1
ATOM 1531 C CA . GLY A 1 196 ? 17.253 9.373 -14.292 1.00 86.50 196 GLY A CA 1
ATOM 1532 C C . GLY A 1 196 ? 17.412 8.576 -12.995 1.00 86.50 196 GLY A C 1
ATOM 1533 O O . GLY A 1 196 ? 18.408 8.732 -12.287 1.00 86.50 196 GLY A O 1
ATOM 1534 N N . ARG A 1 197 ? 16.446 7.719 -12.642 1.00 88.56 197 ARG A N 1
ATOM 1535 C CA . ARG A 1 197 ? 16.509 6.902 -11.424 1.00 88.56 197 ARG A CA 1
ATOM 1536 C C . ARG A 1 197 ? 17.391 5.662 -11.626 1.00 88.56 197 ARG A C 1
ATOM 1538 O O . ARG A 1 197 ? 17.504 5.164 -12.750 1.00 88.56 197 ARG A O 1
ATOM 1545 N N . PRO A 1 198 ? 17.964 5.092 -10.546 1.00 89.31 198 PRO A N 1
ATOM 1546 C CA . PRO A 1 198 ? 18.807 3.900 -10.629 1.00 89.31 198 PRO A CA 1
ATOM 1547 C C . PRO A 1 198 ? 18.075 2.682 -11.219 1.00 89.31 198 PRO A C 1
ATOM 1549 O O . PRO A 1 198 ? 17.334 1.962 -10.537 1.00 89.31 198 PRO A O 1
ATOM 1552 N N . HIS A 1 199 ? 18.313 2.427 -12.504 1.00 90.75 199 HIS A N 1
ATOM 1553 C CA . HIS A 1 199 ? 17.750 1.300 -13.250 1.00 90.75 199 HIS A CA 1
ATOM 1554 C C . HIS A 1 199 ? 18.552 -0.000 -13.049 1.00 90.75 199 HIS A C 1
ATOM 1556 O O . HIS A 1 199 ? 18.047 -1.089 -13.307 1.00 90.75 199 HIS A O 1
ATOM 1562 N N . ASN A 1 200 ? 19.787 0.081 -12.539 1.00 89.00 200 ASN A N 1
ATOM 1563 C CA . ASN A 1 200 ? 20.669 -1.066 -12.265 1.00 89.00 200 ASN A CA 1
ATOM 1564 C C . ASN A 1 200 ? 20.863 -1.996 -13.476 1.00 89.00 200 ASN A C 1
ATOM 1566 O O . ASN A 1 200 ? 21.002 -3.201 -13.311 1.00 89.00 200 ASN A O 1
ATOM 1570 N N . GLY A 1 201 ? 20.827 -1.432 -14.684 1.00 89.56 201 GLY A N 1
ATOM 1571 C CA . GLY A 1 201 ? 20.973 -2.171 -15.937 1.00 89.56 201 GLY A CA 1
ATOM 1572 C C . GLY A 1 201 ? 19.698 -2.814 -16.491 1.00 89.56 201 GLY A C 1
ATOM 1573 O O . GLY A 1 201 ? 19.773 -3.438 -17.540 1.00 89.56 201 GLY A O 1
ATOM 1574 N N . TYR A 1 202 ? 18.543 -2.633 -15.844 1.00 93.44 202 TYR A N 1
ATOM 1575 C CA . TYR A 1 202 ? 17.297 -3.303 -16.218 1.00 93.44 202 TYR A CA 1
ATOM 1576 C C . TYR A 1 202 ? 16.131 -2.328 -16.340 1.00 93.44 202 TYR A C 1
ATOM 1578 O O . TYR A 1 202 ? 15.823 -1.606 -15.387 1.00 93.44 202 TYR A O 1
ATOM 1586 N N . VAL A 1 203 ? 15.451 -2.368 -17.484 1.00 95.31 203 VAL A N 1
ATOM 1587 C CA . VAL A 1 203 ? 14.174 -1.688 -17.722 1.00 95.31 203 VAL A CA 1
ATOM 1588 C C . VAL A 1 203 ? 13.246 -2.659 -18.443 1.00 95.31 203 VAL A C 1
ATOM 1590 O O . VAL A 1 203 ? 13.655 -3.293 -19.407 1.00 95.31 203 VAL A O 1
ATOM 1593 N N . LEU A 1 204 ? 12.007 -2.790 -17.987 1.00 95.81 204 LEU A N 1
ATOM 1594 C CA . LEU A 1 204 ? 10.990 -3.632 -18.605 1.00 95.81 204 LEU A CA 1
ATOM 1595 C C . LEU A 1 204 ? 9.758 -2.782 -18.901 1.00 95.81 204 LEU A C 1
ATOM 1597 O O . LEU A 1 204 ? 9.220 -2.120 -18.016 1.00 95.81 204 LEU A O 1
ATOM 1601 N N . GLU A 1 205 ? 9.310 -2.812 -20.146 1.00 95.50 205 GLU A N 1
ATOM 1602 C CA . GLU A 1 205 ? 8.043 -2.222 -20.550 1.00 95.50 205 GLU A CA 1
ATOM 1603 C C . GLU A 1 205 ? 6.898 -3.207 -20.281 1.00 95.50 205 GLU A C 1
ATOM 1605 O O . GLU A 1 205 ? 6.949 -4.366 -20.706 1.00 95.50 205 GLU A O 1
ATOM 1610 N N . THR A 1 206 ? 5.863 -2.751 -19.575 1.00 94.00 206 THR A N 1
ATOM 1611 C CA . THR A 1 206 ? 4.741 -3.585 -19.114 1.00 94.00 206 THR A CA 1
ATOM 1612 C C . THR A 1 206 ? 3.405 -2.860 -19.222 1.00 94.00 206 THR A C 1
ATOM 1614 O O . THR A 1 206 ? 3.369 -1.635 -19.335 1.00 94.00 206 THR A O 1
ATOM 1617 N N . SER A 1 207 ? 2.289 -3.589 -19.148 1.00 91.38 207 SER A N 1
ATOM 1618 C CA . SER A 1 207 ? 1.008 -2.974 -18.781 1.00 91.38 207 SER A CA 1
ATOM 1619 C C . SER A 1 207 ? 1.063 -2.437 -17.340 1.00 91.38 207 SER A C 1
ATOM 1621 O O . SER A 1 207 ? 1.905 -2.876 -16.548 1.00 91.38 207 SER A O 1
ATOM 1623 N N . PRO A 1 208 ? 0.154 -1.531 -16.946 1.00 90.44 208 PRO A N 1
ATOM 1624 C CA . PRO A 1 208 ? -0.013 -1.168 -15.545 1.00 90.44 208 PRO A CA 1
ATOM 1625 C C . PRO A 1 208 ? -0.271 -2.400 -14.668 1.00 90.44 208 PRO A C 1
ATOM 1627 O O . PRO A 1 208 ? -0.744 -3.436 -15.144 1.00 90.44 208 PRO A O 1
ATOM 1630 N N . LEU A 1 209 ? 0.052 -2.275 -13.382 1.00 92.94 209 LEU A N 1
ATOM 1631 C CA . LEU A 1 209 ? -0.277 -3.294 -12.390 1.00 92.94 209 LEU A CA 1
ATOM 1632 C C . LEU A 1 209 ? -1.800 -3.358 -12.192 1.00 92.94 209 LEU A C 1
ATOM 1634 O O . LEU A 1 209 ? -2.415 -2.288 -12.107 1.00 92.94 209 LEU A O 1
ATOM 1638 N N . PRO A 1 210 ? -2.404 -4.552 -12.054 1.00 92.44 210 PRO A N 1
ATOM 1639 C CA . PRO A 1 210 ? -3.803 -4.668 -11.669 1.00 92.44 210 PRO A CA 1
ATOM 1640 C C . PRO A 1 210 ? -4.092 -3.944 -10.350 1.00 92.44 210 PRO A C 1
ATOM 1642 O O . PRO A 1 210 ? -3.397 -4.130 -9.352 1.00 92.44 210 PRO A O 1
ATOM 1645 N N . GLN A 1 211 ? -5.129 -3.112 -10.366 1.00 94.19 211 GLN A N 1
ATOM 1646 C CA . GLN A 1 211 ? -5.667 -2.397 -9.211 1.00 94.19 211 GLN A CA 1
ATOM 1647 C C . GLN A 1 211 ? -7.184 -2.438 -9.324 1.00 94.19 211 GLN A C 1
ATOM 1649 O O . GLN A 1 211 ? -7.780 -1.646 -10.060 1.00 94.19 211 GLN A O 1
ATOM 1654 N N . LYS A 1 212 ? -7.805 -3.401 -8.644 1.00 95.19 212 LYS A N 1
ATOM 1655 C CA . LYS A 1 212 ? -9.223 -3.718 -8.831 1.00 95.19 212 LYS A CA 1
ATOM 1656 C C . LYS A 1 212 ? -10.106 -2.612 -8.221 1.00 95.19 212 LYS A C 1
ATOM 1658 O O . LYS A 1 212 ? -9.973 -2.324 -7.030 1.00 95.19 212 LYS A O 1
ATOM 1663 N N . PRO A 1 213 ? -10.984 -1.967 -9.012 1.00 97.06 213 PRO A N 1
ATOM 1664 C CA . PRO A 1 213 ? -11.980 -1.016 -8.530 1.00 97.06 213 PRO A CA 1
ATOM 1665 C C . PRO A 1 213 ? -12.980 -1.680 -7.582 1.00 97.06 213 PRO A C 1
ATOM 1667 O O . PRO A 1 213 ? -13.678 -2.605 -7.994 1.00 97.06 213 PRO A O 1
ATOM 1670 N N . ILE A 1 214 ? -13.079 -1.206 -6.337 1.00 98.06 214 ILE A N 1
ATOM 1671 C CA . ILE A 1 214 ? -14.068 -1.711 -5.370 1.00 98.06 214 ILE A CA 1
ATOM 1672 C C . ILE A 1 214 ? -14.777 -0.572 -4.634 1.00 98.06 214 ILE A C 1
ATOM 1674 O O . ILE A 1 214 ? -14.240 0.527 -4.483 1.00 98.06 214 ILE A O 1
ATOM 1678 N N . LEU A 1 215 ? -15.988 -0.868 -4.172 1.00 97.69 215 LEU A N 1
ATOM 1679 C CA . LEU A 1 215 ? -16.830 -0.003 -3.355 1.00 97.69 215 LEU A CA 1
ATOM 1680 C C . LEU A 1 215 ? -16.713 -0.312 -1.862 1.00 97.69 215 LEU A C 1
ATOM 1682 O O . LEU A 1 215 ? -16.960 0.578 -1.065 1.00 97.69 215 LEU A O 1
ATOM 1686 N N . GLY A 1 216 ? -16.357 -1.540 -1.482 1.00 97.81 216 GLY A N 1
ATOM 1687 C CA . GLY A 1 216 ? -16.297 -1.991 -0.090 1.00 97.81 216 GLY A CA 1
ATOM 1688 C C . GLY A 1 216 ? -15.846 -3.445 0.016 1.00 97.81 216 GLY A C 1
ATOM 1689 O O . GLY A 1 216 ? -15.820 -4.166 -0.986 1.00 97.81 216 GLY A O 1
ATOM 1690 N N . LEU A 1 217 ? -15.493 -3.866 1.226 1.00 98.50 217 LEU A N 1
ATOM 1691 C CA . LEU A 1 217 ? -15.200 -5.258 1.559 1.00 98.50 217 LEU A CA 1
ATOM 1692 C C . LEU A 1 217 ? -16.495 -5.981 1.949 1.00 98.50 217 LEU A C 1
ATOM 1694 O O . LEU A 1 217 ? -17.407 -5.366 2.497 1.00 98.50 217 LEU A O 1
ATOM 1698 N N . GLY A 1 218 ? -16.575 -7.265 1.618 1.00 97.75 218 GLY A N 1
ATOM 1699 C CA . GLY A 1 218 ? -17.720 -8.140 1.851 1.00 97.75 218 GLY A CA 1
ATOM 1700 C C . GLY A 1 218 ? -17.472 -9.154 2.965 1.00 97.75 218 GLY A C 1
ATOM 1701 O O . GLY A 1 218 ? -16.597 -8.967 3.812 1.00 97.75 218 GLY A O 1
ATOM 1702 N N . GLU A 1 219 ? -18.257 -10.231 2.946 1.00 97.31 219 GLU A N 1
ATOM 1703 C CA . GLU A 1 219 ? -18.167 -11.334 3.907 1.00 97.31 219 GLU A CA 1
ATOM 1704 C C . GLU A 1 219 ? -16.779 -11.991 3.893 1.00 97.31 219 GLU A C 1
ATOM 1706 O O . GLU A 1 219 ? -16.143 -12.126 2.843 1.00 97.31 219 GLU A O 1
ATOM 1711 N N . VAL A 1 220 ? -16.314 -12.397 5.074 1.00 95.88 220 VAL A N 1
ATOM 1712 C CA . VAL A 1 220 ? -15.072 -13.158 5.243 1.00 95.88 220 VAL A CA 1
ATOM 1713 C C . VAL A 1 220 ? -15.411 -14.642 5.236 1.00 95.88 220 VAL A C 1
ATOM 1715 O O . VAL A 1 220 ? -16.298 -15.083 5.961 1.00 95.88 220 VAL A O 1
ATOM 1718 N N . GLU A 1 221 ? -14.695 -15.402 4.414 1.00 92.94 221 GLU A N 1
ATOM 1719 C CA . GLU A 1 221 ? -14.811 -16.852 4.330 1.00 92.94 221 GLU A CA 1
ATOM 1720 C C . GLU A 1 221 ? -13.657 -17.498 5.102 1.00 92.94 221 GLU A C 1
ATOM 1722 O O . GLU A 1 221 ? -12.479 -17.252 4.826 1.00 92.94 221 GLU A O 1
ATOM 1727 N N . GLU A 1 222 ? -14.011 -18.326 6.081 1.00 87.56 222 GLU A N 1
ATOM 1728 C CA . GLU A 1 222 ? -13.074 -18.939 7.035 1.00 87.56 222 GLU A CA 1
ATOM 1729 C C . GLU A 1 222 ? -13.049 -20.464 6.936 1.00 87.56 222 GLU A C 1
ATOM 1731 O O . GLU A 1 222 ? -12.348 -21.134 7.699 1.00 87.56 222 GLU A O 1
ATOM 1736 N N . SER A 1 223 ? -13.800 -21.032 5.991 1.00 84.31 223 SER A N 1
ATOM 1737 C CA . SER A 1 223 ? -13.738 -22.456 5.697 1.00 84.31 223 SER A CA 1
ATOM 1738 C C . SER A 1 223 ? -12.324 -22.882 5.295 1.00 84.31 223 SER A C 1
ATOM 1740 O O . SER A 1 223 ? -11.592 -22.195 4.578 1.00 84.31 223 SER A O 1
ATOM 1742 N N . ALA A 1 224 ? -11.923 -24.053 5.793 1.00 75.88 224 ALA A N 1
ATOM 1743 C CA . ALA A 1 224 ? -10.563 -24.560 5.646 1.00 75.88 224 ALA A CA 1
ATOM 1744 C C . ALA A 1 224 ? -10.158 -24.820 4.186 1.00 75.88 224 ALA A C 1
ATOM 1746 O O . ALA A 1 224 ? -8.967 -24.931 3.917 1.00 75.88 224 ALA A O 1
ATOM 1747 N N . ASP A 1 225 ? -11.122 -24.952 3.274 1.00 81.75 225 ASP A N 1
ATOM 1748 C CA . ASP A 1 225 ? -10.956 -25.150 1.834 1.00 81.75 225 ASP A CA 1
ATOM 1749 C C . ASP A 1 225 ? -11.019 -23.845 1.026 1.00 81.75 225 ASP A C 1
ATOM 1751 O O . ASP A 1 225 ? -10.588 -23.832 -0.130 1.00 81.75 225 ASP A O 1
ATOM 1755 N N . ARG A 1 226 ? -11.509 -22.743 1.613 1.00 85.19 226 ARG A N 1
ATOM 1756 C CA . ARG A 1 226 ? -11.739 -21.490 0.886 1.00 85.19 226 ARG A CA 1
ATOM 1757 C C . ARG A 1 226 ? -11.471 -20.232 1.718 1.00 85.19 226 ARG A C 1
ATOM 1759 O O . ARG A 1 226 ? -12.265 -19.305 1.724 1.00 85.19 226 ARG A O 1
ATOM 1766 N N . LEU A 1 227 ? -10.306 -20.143 2.351 1.00 90.12 227 LEU A N 1
ATOM 1767 C CA . LEU A 1 227 ? -9.930 -18.968 3.142 1.00 90.12 227 LEU A CA 1
ATOM 1768 C C . LEU A 1 227 ? -9.831 -17.689 2.281 1.00 90.12 227 LEU A C 1
ATOM 1770 O O . LEU A 1 227 ? -9.039 -17.618 1.334 1.00 90.12 227 LEU A O 1
ATOM 1774 N N . GLY A 1 228 ? -10.606 -16.657 2.614 1.00 94.12 228 GLY A N 1
ATOM 1775 C CA . GLY A 1 228 ? -10.625 -15.415 1.844 1.00 94.12 228 GLY A CA 1
ATOM 1776 C C . GLY A 1 228 ? -11.672 -14.404 2.287 1.00 94.12 228 GLY A C 1
ATOM 1777 O O . GLY A 1 228 ? -12.212 -14.477 3.386 1.00 94.12 228 GLY A O 1
ATOM 1778 N N . PHE A 1 229 ? -11.954 -13.431 1.430 1.00 96.62 229 PHE A N 1
ATOM 1779 C CA . PHE A 1 229 ? -13.041 -12.476 1.635 1.00 96.62 229 PHE A CA 1
ATOM 1780 C C . PHE A 1 229 ? -13.603 -11.989 0.302 1.00 96.62 229 PHE A C 1
ATOM 1782 O O . PHE A 1 229 ? -12.896 -11.930 -0.706 1.00 96.62 229 PHE A O 1
ATOM 1789 N N . TYR A 1 230 ? -14.881 -11.629 0.297 1.00 97.75 230 TYR A N 1
ATOM 1790 C CA . TYR A 1 230 ? -15.532 -11.034 -0.863 1.00 97.75 230 TYR A CA 1
ATOM 1791 C C . TYR A 1 230 ? -15.272 -9.526 -0.926 1.00 97.75 230 TYR A C 1
ATOM 1793 O O . TYR A 1 230 ? -14.981 -8.877 0.079 1.00 97.75 230 TYR A O 1
ATOM 1801 N N . VAL A 1 231 ? -15.400 -8.942 -2.113 1.00 98.12 231 VAL A N 1
ATOM 1802 C CA . VAL A 1 231 ? -15.360 -7.495 -2.335 1.00 98.12 231 VAL A CA 1
ATOM 1803 C C . VAL A 1 231 ? -16.524 -7.064 -3.209 1.00 98.12 231 VAL A C 1
ATOM 1805 O O . VAL A 1 231 ? -16.907 -7.742 -4.158 1.00 98.12 231 VAL A O 1
ATOM 1808 N N . LYS A 1 232 ? -17.073 -5.883 -2.940 1.00 97.56 232 LYS A N 1
ATOM 1809 C CA . LYS A 1 232 ? -18.087 -5.290 -3.808 1.00 97.56 232 LYS A CA 1
ATOM 1810 C C . LYS A 1 232 ? -17.398 -4.513 -4.919 1.00 97.56 232 LYS A C 1
ATOM 1812 O O . LYS A 1 232 ? -16.796 -3.473 -4.656 1.00 97.56 232 LYS A O 1
ATOM 1817 N N . LEU A 1 233 ? -17.478 -5.008 -6.149 1.00 96.69 233 LEU A N 1
ATOM 1818 C CA . LEU A 1 233 ? -16.837 -4.372 -7.299 1.00 96.69 233 LEU A CA 1
ATOM 1819 C C . LEU A 1 233 ? -17.449 -3.000 -7.607 1.00 96.69 233 LEU A C 1
ATOM 1821 O O . LEU A 1 233 ? -18.659 -2.796 -7.504 1.00 96.69 233 LEU A O 1
ATOM 1825 N N . ASP A 1 234 ? -16.588 -2.070 -8.006 1.00 96.19 234 ASP A N 1
ATOM 1826 C CA . ASP A 1 234 ? -16.982 -0.807 -8.629 1.00 96.19 234 ASP A CA 1
ATOM 1827 C C . ASP A 1 234 ? -16.970 -0.959 -10.160 1.00 96.19 234 ASP A C 1
ATOM 1829 O O . ASP A 1 234 ? -16.498 -1.964 -10.699 1.00 96.19 234 ASP A O 1
ATOM 1833 N N . HIS A 1 235 ? -17.481 0.038 -10.881 1.00 93.75 235 HIS A N 1
ATOM 1834 C CA . HIS A 1 235 ? -17.464 0.046 -12.335 1.00 93.75 235 HIS A CA 1
ATOM 1835 C C . HIS A 1 235 ? -16.040 -0.141 -12.882 1.00 93.75 235 HIS A C 1
ATOM 1837 O O . HIS A 1 235 ? -15.111 0.595 -12.539 1.00 93.75 235 HIS A O 1
ATOM 1843 N N . GLN A 1 236 ? -15.896 -1.109 -13.786 1.00 92.56 236 GLN A N 1
ATOM 1844 C CA . GLN A 1 236 ? -14.673 -1.361 -14.534 1.00 92.56 236 GLN A CA 1
ATOM 1845 C C . GLN A 1 236 ? -14.939 -1.144 -16.025 1.00 92.56 236 GLN A C 1
ATOM 1847 O O . GLN A 1 236 ? -15.888 -1.682 -16.592 1.00 92.56 236 GLN A O 1
ATOM 1852 N N . SER A 1 237 ? -14.072 -0.381 -16.687 1.00 89.31 237 SER A N 1
ATOM 1853 C CA . SER A 1 237 ? -14.012 -0.384 -18.151 1.00 89.31 237 SER A CA 1
ATOM 1854 C C . SER A 1 237 ? -13.599 -1.768 -18.668 1.00 89.31 237 SER A C 1
ATOM 1856 O O . SER A 1 237 ? -12.962 -2.541 -17.954 1.00 89.31 237 SER A O 1
ATOM 1858 N N . LYS A 1 238 ? -13.874 -2.068 -19.944 1.00 85.62 238 LYS A N 1
ATOM 1859 C CA . LYS A 1 238 ? -13.460 -3.341 -20.569 1.00 85.62 238 LYS A CA 1
ATOM 1860 C C . LYS A 1 238 ? -11.956 -3.611 -20.440 1.00 85.62 238 LYS A C 1
ATOM 1862 O O . LYS A 1 238 ? -11.551 -4.759 -20.288 1.00 85.62 238 LYS A O 1
ATOM 1867 N N . GLU A 1 239 ? -11.138 -2.560 -20.485 1.00 80.69 239 GLU A N 1
ATOM 1868 C CA . GLU A 1 239 ? -9.689 -2.684 -20.308 1.00 80.69 239 GLU A CA 1
ATOM 1869 C C . GLU A 1 239 ? -9.319 -3.019 -18.860 1.00 80.69 239 GLU A C 1
ATOM 1871 O O . GLU A 1 239 ? -8.487 -3.890 -18.621 1.00 80.69 239 GLU A O 1
ATOM 1876 N N . GLN A 1 240 ? -9.982 -2.394 -17.885 1.00 85.06 240 GLN A N 1
ATOM 1877 C CA . GLN A 1 240 ? -9.788 -2.726 -16.473 1.00 85.06 240 GLN A CA 1
ATOM 1878 C C . GLN A 1 240 ? -10.262 -4.144 -16.157 1.00 85.06 240 GLN A C 1
ATOM 1880 O O . GLN A 1 240 ? -9.548 -4.863 -15.472 1.00 85.06 240 GLN A O 1
ATOM 1885 N N . GLU A 1 241 ? -11.403 -4.587 -16.693 1.00 87.62 241 GLU A N 1
ATOM 1886 C CA . GLU A 1 241 ? -11.869 -5.970 -16.522 1.00 87.62 241 GLU A CA 1
ATOM 1887 C C . GLU A 1 241 ? -10.868 -6.980 -17.092 1.00 87.62 241 GLU A C 1
ATOM 1889 O O . GLU A 1 241 ? -10.635 -8.022 -16.483 1.00 87.62 241 GLU A O 1
ATOM 1894 N N . ARG A 1 242 ? -10.238 -6.669 -18.233 1.00 82.56 242 ARG A N 1
ATOM 1895 C CA . ARG A 1 242 ? -9.205 -7.518 -18.843 1.00 82.56 242 ARG A CA 1
ATOM 1896 C C . ARG A 1 242 ? -7.964 -7.659 -17.957 1.00 82.56 242 ARG A C 1
ATOM 1898 O O . ARG A 1 242 ? -7.335 -8.711 -17.968 1.00 82.56 242 ARG A O 1
ATOM 1905 N N . VAL A 1 243 ? -7.613 -6.610 -17.213 1.00 83.12 243 VAL A N 1
ATOM 1906 C CA . VAL A 1 243 ? -6.431 -6.577 -16.336 1.00 83.12 243 VAL A CA 1
ATOM 1907 C C . VAL A 1 243 ? -6.733 -7.137 -14.940 1.00 83.12 243 VAL A C 1
ATOM 1909 O O . VAL A 1 243 ? -5.928 -7.882 -14.391 1.00 83.12 243 VAL A O 1
ATOM 1912 N N . ASN A 1 244 ? -7.883 -6.794 -14.361 1.00 87.88 244 ASN A N 1
ATOM 1913 C CA . ASN A 1 244 ? -8.236 -7.106 -12.973 1.00 87.88 244 ASN A CA 1
ATOM 1914 C C . ASN A 1 244 ? -9.090 -8.373 -12.820 1.00 87.88 244 ASN A C 1
ATOM 1916 O O . ASN A 1 244 ? -9.246 -8.871 -11.703 1.00 87.88 244 ASN A O 1
ATOM 1920 N N . GLY A 1 245 ? -9.709 -8.855 -13.899 1.00 88.31 245 GLY A N 1
ATOM 1921 C CA . GLY A 1 245 ? -10.709 -9.918 -13.852 1.00 88.31 245 GLY A CA 1
ATOM 1922 C C . GLY A 1 245 ? -12.042 -9.487 -13.225 1.00 88.31 245 GLY A C 1
ATOM 1923 O O . GLY A 1 245 ? -12.218 -8.351 -12.761 1.00 88.31 245 GLY A O 1
ATOM 1924 N N . LYS A 1 246 ? -12.987 -10.432 -13.203 1.00 90.44 246 LYS A N 1
ATOM 1925 C CA . LYS A 1 246 ? -14.365 -10.243 -12.710 1.00 90.44 246 LYS A CA 1
ATOM 1926 C C . LYS A 1 246 ? -14.639 -10.882 -11.356 1.00 90.44 246 LYS A C 1
ATOM 1928 O O . LYS A 1 246 ? -15.688 -10.612 -10.790 1.00 90.44 246 LYS A O 1
ATOM 1933 N N . ASP A 1 247 ? -13.706 -11.681 -10.850 1.00 92.19 247 ASP A N 1
ATOM 1934 C CA . ASP A 1 247 ? -13.877 -12.345 -9.565 1.00 92.19 247 ASP A CA 1
ATOM 1935 C C . ASP A 1 247 ? -13.953 -11.311 -8.441 1.00 92.19 247 ASP A C 1
ATOM 1937 O O . ASP A 1 247 ? -13.170 -10.347 -8.397 1.00 92.19 247 ASP A O 1
ATOM 1941 N N . ASP A 1 248 ? -14.924 -11.520 -7.564 1.00 95.25 248 ASP A N 1
ATOM 1942 C CA . ASP A 1 248 ? -15.210 -10.737 -6.368 1.00 95.25 248 ASP A CA 1
ATOM 1943 C C . ASP A 1 248 ? -14.666 -11.402 -5.096 1.00 95.25 248 ASP A C 1
ATOM 1945 O O . ASP A 1 248 ? -14.651 -10.781 -4.041 1.00 95.25 248 ASP A O 1
ATOM 1949 N N . PHE A 1 249 ? -14.174 -12.636 -5.189 1.00 96.19 249 PHE A N 1
ATOM 1950 C CA . PHE A 1 249 ? -13.535 -13.342 -4.088 1.00 96.19 249 PHE A CA 1
ATOM 1951 C C . PHE A 1 249 ? -12.015 -13.159 -4.108 1.00 96.19 249 PHE A C 1
ATOM 1953 O O . PHE A 1 249 ? -11.361 -13.351 -5.136 1.00 96.19 249 PHE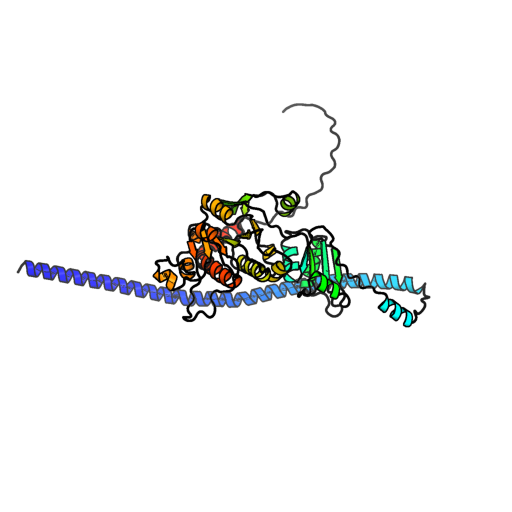 A O 1
ATOM 1960 N N . ILE A 1 250 ? -11.449 -12.829 -2.950 1.00 95.00 250 ILE A N 1
ATOM 1961 C CA . ILE A 1 250 ? -10.022 -12.589 -2.753 1.00 95.00 250 ILE A CA 1
ATOM 1962 C C . ILE A 1 250 ? -9.473 -13.675 -1.821 1.00 95.00 250 ILE A C 1
ATOM 1964 O O . ILE A 1 250 ? -9.804 -13.679 -0.633 1.00 95.00 250 ILE A O 1
ATOM 1968 N N . PRO A 1 251 ? -8.655 -14.611 -2.333 1.00 92.25 251 PRO A N 1
ATOM 1969 C CA . PRO A 1 251 ? -8.085 -15.671 -1.514 1.00 92.25 251 PRO A CA 1
ATOM 1970 C C . PRO A 1 251 ? -6.989 -15.128 -0.590 1.00 92.25 251 PRO A C 1
ATOM 1972 O O . PRO A 1 251 ? -6.200 -14.270 -0.994 1.00 92.25 251 PRO A O 1
ATOM 1975 N N . ARG A 1 252 ? -6.895 -15.684 0.620 1.00 88.31 252 ARG A N 1
ATOM 1976 C CA . ARG A 1 252 ? -5.782 -15.456 1.557 1.00 88.31 252 ARG A CA 1
ATOM 1977 C C . ARG A 1 252 ? -4.839 -16.652 1.499 1.00 88.31 252 ARG A C 1
ATOM 1979 O O . ARG A 1 252 ? -5.291 -17.790 1.595 1.00 88.31 252 ARG A O 1
ATOM 1986 N N . MET A 1 253 ? -3.544 -16.416 1.291 1.00 63.56 253 MET A N 1
ATOM 1987 C CA . MET A 1 253 ? -2.593 -17.499 0.991 1.00 63.56 253 MET A CA 1
ATOM 1988 C C . MET A 1 253 ? -1.828 -18.023 2.205 1.00 63.56 253 MET A C 1
ATOM 1990 O O . MET A 1 253 ? -1.291 -19.127 2.158 1.00 63.56 253 MET A O 1
ATOM 1994 N N . ASP A 1 254 ? -1.744 -17.231 3.262 1.00 66.62 254 ASP A N 1
ATOM 1995 C CA . ASP A 1 254 ? -0.698 -17.344 4.270 1.00 66.62 254 ASP A CA 1
ATOM 1996 C C . ASP A 1 254 ? -1.238 -17.459 5.697 1.00 66.62 254 ASP A C 1
ATOM 1998 O O . ASP A 1 254 ? -0.513 -17.938 6.560 1.00 66.62 254 ASP A O 1
ATOM 2002 N N . GLY A 1 255 ? -2.515 -17.136 5.947 1.00 66.94 255 GLY A N 1
ATOM 2003 C CA . GLY A 1 255 ? -3.171 -17.392 7.240 1.00 66.94 255 GLY A CA 1
ATOM 2004 C C . GLY A 1 255 ? -2.437 -16.789 8.446 1.00 66.94 255 GLY A C 1
ATOM 2005 O O . GLY A 1 255 ? -2.652 -17.247 9.565 1.00 66.94 255 GLY A O 1
ATOM 2006 N N . ILE A 1 256 ? -1.581 -15.786 8.198 1.00 74.25 256 ILE A N 1
ATOM 2007 C CA . ILE A 1 256 ? -0.650 -15.169 9.160 1.00 74.25 256 ILE A CA 1
ATOM 2008 C C . ILE A 1 256 ? -1.412 -14.597 10.355 1.00 74.25 256 ILE A C 1
ATOM 2010 O O . ILE A 1 256 ? -0.963 -14.664 11.496 1.00 74.25 256 ILE A O 1
ATOM 2014 N N . SER A 1 257 ? -2.593 -14.041 10.088 1.00 82.38 257 SER A N 1
ATOM 2015 C CA . SER A 1 257 ? -3.541 -13.599 11.102 1.00 82.38 257 SER A CA 1
ATOM 2016 C C . SER A 1 257 ? -4.857 -14.377 11.007 1.00 82.38 257 SER A C 1
ATOM 2018 O O . SER A 1 257 ? -5.309 -14.684 9.892 1.00 82.38 257 SER A O 1
ATOM 2020 N N . PRO A 1 258 ? -5.537 -14.634 12.144 1.00 87.19 258 PRO A N 1
ATOM 2021 C CA . PRO A 1 258 ? -6.815 -15.347 12.154 1.00 87.19 258 PRO A CA 1
ATOM 2022 C C . PRO A 1 258 ? -7.868 -14.683 11.259 1.00 87.19 258 PRO A C 1
ATOM 2024 O O . PRO A 1 258 ? -8.525 -15.352 10.462 1.00 87.19 258 PRO A O 1
ATOM 2027 N N . LYS A 1 259 ? -7.977 -13.352 11.315 1.00 93.12 259 LYS A N 1
ATOM 2028 C CA . LYS A 1 259 ? -8.865 -12.550 10.462 1.00 93.12 259 LYS A CA 1
ATOM 2029 C C . LYS A 1 259 ? -8.073 -11.695 9.469 1.00 93.12 259 LYS A C 1
ATOM 2031 O O . LYS A 1 259 ? -6.918 -11.371 9.753 1.00 93.12 259 LYS A O 1
ATOM 2036 N N . PRO A 1 260 ? -8.659 -11.317 8.317 1.00 95.50 260 PRO A N 1
ATOM 2037 C CA . PRO A 1 260 ? -7.964 -10.497 7.338 1.00 95.50 260 PRO A CA 1
ATOM 2038 C C . PRO A 1 260 ? -7.675 -9.083 7.838 1.00 95.50 260 PRO A C 1
ATOM 2040 O O . PRO A 1 260 ? -8.478 -8.469 8.547 1.00 95.50 260 PRO A O 1
ATOM 2043 N N . PHE A 1 261 ? -6.538 -8.554 7.400 1.00 97.25 261 PHE A N 1
ATOM 2044 C CA . PHE A 1 261 ? -6.066 -7.216 7.697 1.00 97.25 261 PHE A CA 1
ATOM 2045 C C . PHE A 1 261 ? -5.800 -6.425 6.417 1.00 97.25 261 PHE A C 1
ATOM 2047 O O . PHE A 1 261 ? -5.039 -6.840 5.544 1.00 97.25 261 PHE A O 1
ATOM 2054 N N . ILE A 1 262 ? -6.427 -5.254 6.312 1.00 98.12 262 ILE A N 1
ATOM 2055 C CA . ILE A 1 262 ? -6.405 -4.418 5.113 1.00 98.12 262 ILE A CA 1
ATOM 2056 C C . ILE A 1 262 ? -5.839 -3.050 5.460 1.00 98.12 262 ILE A C 1
ATOM 2058 O O . ILE A 1 262 ? -6.244 -2.410 6.432 1.00 98.12 262 ILE A O 1
ATOM 2062 N N . LEU A 1 263 ? -4.931 -2.565 4.621 1.00 98.62 263 LEU A N 1
ATOM 2063 C CA . LEU A 1 263 ? -4.374 -1.226 4.744 1.00 98.62 263 LEU A CA 1
ATOM 2064 C C . LEU A 1 263 ? -5.077 -0.273 3.774 1.00 98.62 263 LEU A C 1
ATOM 2066 O O . LEU A 1 263 ? -4.997 -0.442 2.561 1.00 98.62 263 LEU A O 1
ATOM 2070 N N . LEU A 1 264 ? -5.744 0.755 4.291 1.00 98.69 264 LEU A N 1
ATOM 2071 C CA . LEU A 1 264 ? -6.346 1.823 3.501 1.00 98.69 264 LEU A CA 1
ATOM 2072 C C . LEU A 1 264 ? -5.430 3.051 3.477 1.00 98.69 264 LEU A C 1
ATOM 2074 O O . LEU A 1 264 ? -5.219 3.710 4.494 1.00 98.69 264 LEU A O 1
ATOM 2078 N N . LEU A 1 265 ? -4.923 3.388 2.294 1.00 98.50 265 LEU A N 1
ATOM 2079 C CA . LEU A 1 265 ? -4.083 4.553 2.038 1.00 98.50 265 LEU A CA 1
ATOM 2080 C C . LEU A 1 265 ? -4.930 5.684 1.455 1.00 98.50 265 LEU A C 1
ATOM 2082 O O . LEU A 1 265 ? -5.268 5.684 0.269 1.00 98.50 265 LEU A O 1
ATOM 2086 N N . HIS A 1 266 ? -5.274 6.651 2.302 1.00 97.69 266 HIS A N 1
ATOM 2087 C CA . HIS A 1 266 ? -6.086 7.801 1.934 1.00 97.69 266 HIS A CA 1
ATOM 2088 C C . HIS A 1 266 ? -5.218 9.041 1.705 1.00 97.69 266 HIS A C 1
ATOM 2090 O O . HIS A 1 266 ? -4.599 9.556 2.635 1.00 97.69 266 HIS A O 1
ATOM 2096 N N . ASN A 1 267 ? -5.211 9.553 0.473 1.00 96.44 267 ASN A N 1
ATOM 2097 C CA . ASN A 1 267 ? -4.489 10.771 0.089 1.00 96.44 267 ASN A CA 1
ATOM 2098 C C . ASN A 1 267 ? -2.981 10.751 0.423 1.00 96.44 267 ASN A C 1
ATOM 2100 O O . ASN A 1 267 ? -2.398 11.791 0.727 1.00 96.44 267 ASN A O 1
ATOM 2104 N N . VAL A 1 268 ? -2.336 9.580 0.356 1.00 97.00 268 VAL A N 1
ATOM 2105 C CA . VAL A 1 268 ? -0.866 9.465 0.399 1.00 97.00 268 VAL A CA 1
ATOM 2106 C C . VAL A 1 268 ? -0.317 9.974 -0.929 1.00 97.00 268 VAL A C 1
ATOM 2108 O O . VAL A 1 268 ? -0.582 9.366 -1.966 1.00 97.00 268 VAL A O 1
ATOM 2111 N N . VAL A 1 269 ? 0.388 11.106 -0.919 1.00 96.50 269 VAL A N 1
ATOM 2112 C CA . VAL A 1 269 ? 0.752 11.831 -2.154 1.00 96.50 269 VAL A CA 1
ATOM 2113 C C . VAL A 1 269 ? 2.168 11.551 -2.638 1.00 96.50 269 VAL A C 1
ATOM 2115 O O . VAL A 1 269 ? 2.452 11.779 -3.814 1.00 96.50 269 VAL A O 1
ATOM 2118 N N . ASP A 1 270 ? 3.057 11.067 -1.770 1.00 96.56 270 ASP A N 1
ATOM 2119 C CA . ASP A 1 270 ? 4.424 10.747 -2.168 1.00 96.56 270 ASP A CA 1
ATOM 2120 C C . ASP A 1 270 ? 4.525 9.293 -2.679 1.00 96.56 270 ASP A C 1
ATOM 2122 O O . ASP A 1 270 ? 4.256 8.348 -1.928 1.00 96.56 270 ASP A O 1
ATOM 2126 N N . PRO A 1 271 ? 4.943 9.061 -3.939 1.00 95.88 271 PRO A N 1
ATOM 2127 C CA . PRO A 1 271 ? 5.079 7.710 -4.481 1.00 95.88 271 PRO A CA 1
ATOM 2128 C C . PRO A 1 271 ? 6.169 6.890 -3.773 1.00 95.88 271 PRO A C 1
ATOM 2130 O O . PRO A 1 271 ? 6.087 5.662 -3.741 1.00 95.88 271 PRO A O 1
ATOM 2133 N N . GLY A 1 272 ? 7.173 7.536 -3.169 1.00 96.50 272 GLY A N 1
ATOM 2134 C CA . GLY A 1 272 ? 8.180 6.863 -2.348 1.00 96.50 272 GLY A CA 1
ATOM 2135 C C . GLY A 1 272 ? 7.570 6.250 -1.086 1.00 96.50 272 GLY A C 1
ATOM 2136 O O . GLY A 1 272 ? 7.755 5.056 -0.839 1.00 96.50 272 GLY A O 1
ATOM 2137 N N . ASN A 1 273 ? 6.792 7.035 -0.337 1.00 97.62 273 ASN A N 1
ATOM 2138 C CA . ASN A 1 273 ? 6.036 6.582 0.829 1.00 97.62 273 ASN A CA 1
ATOM 2139 C C . ASN A 1 273 ? 5.021 5.499 0.451 1.00 97.62 273 ASN A C 1
ATOM 2141 O O . ASN A 1 273 ? 4.941 4.485 1.141 1.00 97.62 273 ASN A O 1
ATOM 2145 N N . LEU A 1 274 ? 4.289 5.677 -0.655 1.00 97.94 274 LEU A N 1
ATOM 2146 C CA . LEU A 1 274 ? 3.346 4.676 -1.159 1.00 97.94 274 LEU A CA 1
ATOM 2147 C C . LEU A 1 274 ? 4.044 3.335 -1.416 1.00 97.94 274 LEU A C 1
ATOM 2149 O O . LEU A 1 274 ? 3.613 2.302 -0.908 1.00 97.94 274 LEU A O 1
ATOM 2153 N N . GLY A 1 275 ? 5.157 3.340 -2.153 1.00 97.75 275 GLY A N 1
ATOM 2154 C CA . GLY A 1 275 ? 5.921 2.122 -2.417 1.00 97.75 275 GLY A CA 1
ATOM 2155 C C . GLY A 1 275 ? 6.513 1.494 -1.152 1.00 97.75 275 GLY A C 1
ATOM 2156 O O . GLY A 1 275 ? 6.501 0.271 -1.015 1.00 97.75 275 GLY A O 1
ATOM 2157 N N . ALA A 1 276 ? 6.988 2.309 -0.207 1.00 98.19 276 ALA A N 1
ATOM 2158 C CA . ALA A 1 276 ? 7.479 1.828 1.083 1.00 98.19 276 ALA A CA 1
ATOM 2159 C C . ALA A 1 276 ? 6.368 1.158 1.908 1.00 98.19 276 ALA A C 1
ATOM 2161 O O . ALA A 1 276 ? 6.594 0.089 2.466 1.00 98.19 276 ALA A O 1
ATOM 2162 N N . LEU A 1 277 ? 5.160 1.729 1.928 1.00 98.50 277 LEU A N 1
ATOM 2163 C CA . LEU A 1 277 ? 3.991 1.141 2.587 1.00 98.50 277 LEU A CA 1
ATOM 2164 C C . LEU A 1 277 ? 3.573 -0.181 1.944 1.00 98.50 277 LEU A C 1
ATOM 2166 O O . LEU A 1 277 ? 3.311 -1.133 2.670 1.00 98.50 277 LEU A O 1
ATOM 2170 N N . VAL A 1 278 ? 3.582 -0.277 0.610 1.00 98.31 278 VAL A N 1
ATOM 2171 C CA . VAL A 1 278 ? 3.315 -1.545 -0.095 1.00 98.31 278 VAL A CA 1
ATOM 2172 C C . VAL A 1 278 ? 4.317 -2.623 0.313 1.00 98.31 278 VAL A C 1
ATOM 2174 O O . VAL A 1 278 ? 3.933 -3.754 0.600 1.00 98.31 278 VAL A O 1
ATOM 2177 N N . ARG A 1 279 ? 5.601 -2.263 0.402 1.00 98.12 279 ARG A N 1
ATOM 2178 C CA . ARG A 1 279 ? 6.651 -3.184 0.847 1.00 98.12 279 ARG A CA 1
ATOM 2179 C C . ARG A 1 279 ? 6.473 -3.627 2.287 1.00 98.12 279 ARG A C 1
ATOM 2181 O O . ARG A 1 279 ? 6.632 -4.806 2.571 1.00 98.12 279 ARG A O 1
ATOM 2188 N N . THR A 1 280 ? 6.175 -2.691 3.176 1.00 97.94 280 THR A N 1
ATOM 2189 C CA . THR A 1 280 ? 5.892 -2.966 4.584 1.00 97.94 280 THR A CA 1
ATOM 2190 C C . THR A 1 280 ? 4.695 -3.899 4.731 1.00 97.94 280 THR A C 1
ATOM 2192 O O . THR A 1 280 ? 4.783 -4.885 5.451 1.00 97.94 280 THR A O 1
ATOM 2195 N N . ALA A 1 281 ? 3.604 -3.609 4.025 1.00 97.12 281 ALA A N 1
ATOM 2196 C CA . ALA A 1 281 ? 2.377 -4.389 4.062 1.00 97.12 281 ALA A CA 1
ATOM 2197 C C . ALA A 1 281 ? 2.619 -5.838 3.616 1.00 97.12 281 ALA A C 1
ATOM 2199 O O . ALA A 1 281 ? 2.303 -6.764 4.355 1.00 97.12 281 ALA A O 1
ATOM 2200 N N . HIS A 1 282 ? 3.273 -6.027 2.466 1.00 95.50 282 HIS A N 1
ATOM 2201 C CA . HIS A 1 282 ? 3.654 -7.356 1.979 1.00 95.50 282 HIS A CA 1
ATOM 2202 C C . HIS A 1 282 ? 4.593 -8.084 2.946 1.00 95.50 282 HIS A C 1
ATOM 2204 O O . HIS A 1 282 ? 4.368 -9.246 3.256 1.00 95.50 282 HIS A O 1
ATOM 2210 N N . PHE A 1 283 ? 5.620 -7.400 3.461 1.00 94.38 283 PHE A N 1
ATOM 2211 C CA . PHE A 1 283 ? 6.601 -8.016 4.356 1.00 94.38 283 PHE A CA 1
ATOM 2212 C C . PHE A 1 283 ? 5.996 -8.472 5.689 1.00 94.38 283 PHE A C 1
ATOM 2214 O O . PHE A 1 283 ? 6.444 -9.469 6.246 1.00 94.38 283 PHE A O 1
ATOM 2221 N N . LEU A 1 284 ? 5.018 -7.731 6.216 1.00 93.69 284 LEU A N 1
ATOM 2222 C CA . LEU A 1 284 ? 4.393 -8.038 7.502 1.00 93.69 284 LEU A CA 1
ATOM 2223 C C . LEU A 1 284 ? 3.221 -9.023 7.390 1.00 93.69 284 LEU A C 1
ATOM 2225 O O . LEU A 1 284 ? 2.855 -9.598 8.410 1.00 93.69 284 LEU A O 1
ATOM 2229 N N . GLY A 1 285 ? 2.662 -9.238 6.195 1.00 92.50 285 GLY A N 1
ATOM 2230 C CA . GLY A 1 285 ? 1.517 -10.135 5.993 1.00 92.50 285 GLY A CA 1
ATOM 2231 C C . GLY A 1 285 ? 0.155 -9.437 6.003 1.00 92.50 285 GLY A C 1
ATOM 2232 O O . GLY A 1 285 ? -0.828 -10.000 6.466 1.00 92.50 285 GLY A O 1
ATOM 2233 N N . VAL A 1 286 ? 0.082 -8.188 5.534 1.00 96.38 286 VAL A N 1
ATOM 2234 C CA . VAL A 1 286 ? -1.200 -7.522 5.243 1.00 96.38 286 VAL A CA 1
ATOM 2235 C C . VAL A 1 286 ? -1.834 -8.193 4.019 1.00 96.38 286 VAL A C 1
ATOM 2237 O O . VAL A 1 286 ? -1.155 -8.401 3.015 1.00 96.38 286 VAL A O 1
ATOM 2240 N N . ASP A 1 287 ? -3.139 -8.464 4.054 1.00 96.00 287 ASP A N 1
ATOM 2241 C CA . ASP A 1 287 ? -3.825 -9.233 3.005 1.00 96.00 287 ASP A CA 1
ATOM 2242 C C . ASP A 1 287 ? -4.094 -8.423 1.726 1.00 96.00 287 ASP A C 1
ATOM 2244 O O . ASP A 1 287 ? -3.989 -8.932 0.606 1.00 96.00 287 ASP A O 1
ATOM 2248 N N . ALA A 1 288 ? -4.448 -7.141 1.863 1.00 97.31 288 ALA A N 1
ATOM 2249 C CA . ALA A 1 288 ? -4.643 -6.241 0.727 1.00 97.31 288 ALA A CA 1
ATOM 2250 C C . ALA A 1 288 ? -4.423 -4.766 1.091 1.00 97.31 288 ALA A C 1
ATOM 2252 O O . ALA A 1 288 ? -4.484 -4.366 2.255 1.00 97.31 288 ALA A O 1
ATOM 2253 N N . ILE A 1 289 ? -4.214 -3.938 0.065 1.00 98.56 289 ILE A N 1
ATOM 2254 C CA . ILE A 1 289 ? -4.107 -2.483 0.205 1.00 98.56 289 ILE A CA 1
ATOM 2255 C C . ILE A 1 289 ? -5.185 -1.814 -0.640 1.00 98.56 289 ILE A C 1
ATOM 2257 O O . ILE A 1 289 ? -5.241 -2.023 -1.849 1.00 98.56 289 ILE A O 1
ATOM 2261 N N . ALA A 1 290 ? -6.005 -0.968 -0.024 1.00 98.50 290 ALA A N 1
ATOM 2262 C CA . ALA A 1 290 ? -6.931 -0.082 -0.717 1.00 98.50 290 ALA A CA 1
ATOM 2263 C C . ALA A 1 290 ? -6.331 1.322 -0.842 1.00 98.50 290 ALA A C 1
ATOM 2265 O O . ALA A 1 290 ? -5.799 1.861 0.123 1.00 98.50 290 ALA A O 1
ATOM 2266 N N . ILE A 1 291 ? -6.408 1.922 -2.030 1.00 98.38 291 ILE A N 1
ATOM 2267 C CA . ILE A 1 291 ? -5.821 3.235 -2.327 1.00 98.38 291 ILE A CA 1
ATOM 2268 C C . ILE A 1 291 ? -6.903 4.138 -2.917 1.00 98.38 291 ILE A C 1
ATOM 2270 O O . ILE A 1 291 ? -7.619 3.738 -3.843 1.00 98.38 291 ILE A O 1
ATOM 2274 N N . THR A 1 292 ? -7.035 5.363 -2.406 1.00 97.31 292 THR A N 1
ATOM 2275 C CA . THR A 1 292 ? -7.952 6.347 -2.997 1.00 97.31 292 THR A CA 1
ATOM 2276 C C . THR A 1 292 ? -7.504 6.787 -4.388 1.00 97.31 292 THR A C 1
ATOM 2278 O O . THR A 1 292 ? -6.334 7.065 -4.618 1.00 97.31 292 THR A O 1
ATOM 2281 N N . ARG A 1 293 ? -8.443 6.873 -5.337 1.00 93.31 293 ARG A N 1
ATOM 2282 C CA . ARG A 1 293 ? -8.167 7.278 -6.731 1.00 93.31 293 ARG A CA 1
ATOM 2283 C C . ARG A 1 293 ? -7.775 8.740 -6.870 1.00 93.31 293 ARG A C 1
ATOM 2285 O O . ARG A 1 293 ? -6.995 9.090 -7.750 1.00 93.31 293 ARG A O 1
ATOM 2292 N N . THR A 1 294 ? -8.381 9.596 -6.060 1.00 91.12 294 THR A N 1
ATOM 2293 C CA . THR A 1 294 ? -8.185 11.042 -6.109 1.00 91.12 294 THR A CA 1
ATOM 2294 C C . THR A 1 294 ? -7.186 11.457 -5.043 1.00 91.12 294 THR A C 1
ATOM 2296 O O . THR A 1 294 ? -7.154 10.890 -3.957 1.00 91.12 294 THR A O 1
ATOM 2299 N N . HIS A 1 295 ? -6.354 12.448 -5.368 1.00 91.06 295 HIS A N 1
ATOM 2300 C CA . HIS A 1 295 ? -5.399 13.057 -4.434 1.00 91.06 295 HIS A CA 1
ATOM 2301 C C . HIS A 1 295 ? -4.400 12.082 -3.776 1.00 91.06 295 HIS A C 1
ATOM 2303 O O . HIS A 1 295 ? -3.815 12.408 -2.746 1.00 91.06 295 HIS A O 1
ATOM 2309 N N . SER A 1 296 ? -4.161 10.917 -4.383 1.00 94.31 296 SER A N 1
ATOM 2310 C CA . SER A 1 296 ? -3.106 9.973 -4.002 1.00 94.31 296 SER A CA 1
ATOM 2311 C C . SER A 1 296 ? -2.087 9.802 -5.121 1.00 94.31 296 SER A C 1
ATOM 2313 O O . SER A 1 296 ? -2.394 9.985 -6.301 1.00 94.31 296 SER A O 1
ATOM 2315 N N . ALA A 1 297 ? -0.872 9.414 -4.746 1.00 93.38 297 ALA A N 1
ATOM 2316 C CA . ALA A 1 297 ? 0.117 8.916 -5.682 1.00 93.38 297 ALA A CA 1
ATOM 2317 C C . ALA A 1 297 ? -0.420 7.680 -6.416 1.00 93.38 297 ALA A C 1
ATOM 2319 O O . ALA A 1 297 ? -1.121 6.840 -5.852 1.00 93.38 297 ALA A O 1
ATOM 2320 N N . THR A 1 298 ? -0.051 7.559 -7.688 1.00 91.62 298 THR A N 1
ATOM 2321 C CA . THR A 1 298 ? -0.331 6.355 -8.476 1.00 91.62 298 THR A CA 1
ATOM 2322 C C . THR A 1 298 ? 0.769 5.315 -8.258 1.00 91.62 298 THR A C 1
ATOM 2324 O O . THR A 1 298 ? 1.903 5.670 -7.934 1.00 91.62 298 THR A O 1
ATOM 2327 N N . ILE A 1 299 ? 0.465 4.027 -8.459 1.00 93.38 299 ILE A N 1
ATOM 2328 C CA . ILE A 1 299 ? 1.481 2.957 -8.476 1.00 93.38 299 ILE A CA 1
ATOM 2329 C C . ILE A 1 299 ? 2.262 3.028 -9.798 1.00 93.38 299 ILE A C 1
ATOM 2331 O O . ILE A 1 299 ? 2.089 2.221 -10.713 1.00 93.38 299 ILE A O 1
ATOM 2335 N N . ASP A 1 300 ? 3.089 4.060 -9.907 1.00 92.69 300 ASP A N 1
ATOM 2336 C CA . ASP A 1 300 ? 3.966 4.324 -11.037 1.00 92.69 300 ASP A CA 1
ATOM 2337 C C . ASP A 1 300 ? 5.334 3.644 -10.864 1.00 92.69 300 ASP A C 1
ATOM 2339 O O . ASP A 1 300 ? 5.588 2.889 -9.922 1.00 92.69 300 ASP A O 1
ATOM 2343 N N . SER A 1 301 ? 6.258 3.913 -11.782 1.00 92.06 301 SER A N 1
ATOM 2344 C CA . SER A 1 301 ? 7.602 3.342 -11.746 1.00 92.06 301 SER A CA 1
ATOM 2345 C C . SER A 1 301 ? 8.402 3.720 -10.490 1.00 92.06 301 SER A C 1
ATOM 2347 O O . SER A 1 301 ? 9.272 2.954 -10.070 1.00 92.06 301 SER A O 1
ATOM 2349 N N . VAL A 1 302 ? 8.118 4.872 -9.868 1.00 94.06 302 VAL A N 1
ATOM 2350 C CA . VAL A 1 302 ? 8.780 5.326 -8.637 1.00 94.06 302 VAL A CA 1
ATOM 2351 C C . VAL A 1 302 ? 8.262 4.530 -7.445 1.00 94.06 302 VAL A C 1
ATOM 2353 O O . VAL A 1 302 ? 9.073 3.957 -6.712 1.00 94.06 302 VAL A O 1
ATOM 2356 N N . ALA A 1 303 ? 6.940 4.415 -7.295 1.00 96.38 303 ALA A N 1
ATOM 2357 C CA . ALA A 1 303 ? 6.326 3.608 -6.241 1.00 96.38 303 ALA A CA 1
ATOM 2358 C C . ALA A 1 303 ? 6.701 2.124 -6.375 1.00 96.38 303 ALA A C 1
ATOM 2360 O O . ALA A 1 303 ? 7.115 1.481 -5.407 1.00 96.38 303 ALA A O 1
ATOM 2361 N N . LEU A 1 304 ? 6.671 1.586 -7.598 1.00 96.06 304 LEU A N 1
ATOM 2362 C CA . LEU A 1 304 ? 7.086 0.211 -7.881 1.00 96.06 304 LEU A CA 1
ATOM 2363 C C . LEU A 1 304 ? 8.556 -0.026 -7.536 1.00 96.06 304 LEU A C 1
ATOM 2365 O O . LEU A 1 304 ? 8.892 -1.065 -6.959 1.00 96.06 304 LEU A O 1
ATOM 2369 N N . LYS A 1 305 ? 9.434 0.944 -7.817 1.00 95.00 305 LYS A N 1
ATOM 2370 C CA . LYS A 1 305 ? 10.841 0.870 -7.415 1.00 95.00 305 LYS A CA 1
ATOM 2371 C C . LYS A 1 305 ? 10.999 0.866 -5.896 1.00 95.00 305 LYS A C 1
ATOM 2373 O O . LYS A 1 305 ? 11.745 0.034 -5.378 1.00 95.00 305 LYS A O 1
ATOM 2378 N N . ALA A 1 306 ? 10.316 1.771 -5.197 1.00 96.19 306 ALA A N 1
ATOM 2379 C CA . ALA A 1 306 ? 10.358 1.871 -3.739 1.00 96.19 306 ALA A CA 1
ATOM 2380 C C . ALA A 1 306 ? 9.818 0.600 -3.054 1.00 96.19 306 ALA A C 1
ATOM 2382 O O . ALA A 1 306 ? 10.373 0.166 -2.044 1.00 96.19 306 ALA A O 1
ATOM 2383 N N . SER A 1 307 ? 8.834 -0.068 -3.669 1.00 96.62 307 SER A N 1
ATOM 2384 C CA . SER A 1 307 ? 8.280 -1.340 -3.184 1.00 96.62 307 SER A CA 1
ATOM 2385 C C . SER A 1 307 ? 9.257 -2.526 -3.251 1.00 96.62 307 SER A C 1
ATOM 2387 O O . SER A 1 307 ? 9.014 -3.579 -2.662 1.00 96.62 307 SER A O 1
ATOM 2389 N N . ALA A 1 308 ? 10.369 -2.387 -3.983 1.00 94.12 308 ALA A N 1
ATOM 2390 C CA . ALA A 1 308 ? 11.348 -3.446 -4.226 1.00 94.12 308 ALA A CA 1
ATOM 2391 C C . ALA A 1 308 ? 10.768 -4.739 -4.845 1.00 94.12 308 ALA A C 1
ATOM 2393 O O . ALA A 1 308 ? 11.383 -5.797 -4.730 1.00 94.12 308 ALA A O 1
ATOM 2394 N N . GLY A 1 309 ? 9.628 -4.646 -5.542 1.00 93.19 309 GLY A N 1
ATOM 2395 C CA . GLY A 1 309 ? 8.969 -5.764 -6.227 1.00 93.19 309 GLY A CA 1
ATOM 2396 C C . GLY A 1 309 ? 7.781 -6.370 -5.475 1.00 93.19 309 GLY A C 1
ATOM 2397 O O . GLY A 1 309 ? 6.996 -7.076 -6.095 1.00 93.19 309 GLY A O 1
ATOM 2398 N N . SER A 1 310 ? 7.594 -6.041 -4.193 1.00 96.00 310 SER A N 1
ATOM 2399 C CA . SER A 1 310 ? 6.460 -6.520 -3.377 1.00 96.00 310 SER A CA 1
ATOM 2400 C C . SER A 1 310 ? 5.088 -6.168 -3.960 1.00 96.00 310 SER A C 1
ATOM 2402 O O . SER A 1 310 ? 4.143 -6.941 -3.833 1.00 96.00 310 SER A O 1
ATOM 2404 N N . ALA A 1 311 ? 4.983 -5.041 -4.673 1.00 96.62 311 ALA A N 1
ATOM 2405 C CA . ALA A 1 311 ? 3.749 -4.635 -5.341 1.00 96.62 311 ALA A CA 1
ATOM 2406 C C . ALA A 1 311 ? 3.224 -5.687 -6.336 1.00 96.62 311 ALA A C 1
ATOM 2408 O O . ALA A 1 311 ? 2.022 -5.785 -6.536 1.00 96.62 311 ALA A O 1
ATOM 2409 N N . GLU A 1 312 ? 4.103 -6.490 -6.943 1.00 95.56 312 GLU A N 1
ATOM 2410 C CA . GLU A 1 312 ? 3.707 -7.538 -7.895 1.00 95.56 312 GLU A CA 1
ATOM 2411 C C . GLU A 1 312 ? 3.000 -8.714 -7.208 1.00 95.56 312 GLU A C 1
ATOM 2413 O O . GLU A 1 312 ? 2.241 -9.447 -7.838 1.00 95.56 312 GLU A O 1
ATOM 2418 N N . GLU A 1 313 ? 3.220 -8.899 -5.910 1.00 93.06 313 GLU A N 1
ATOM 2419 C CA . GLU A 1 313 ? 2.656 -9.998 -5.124 1.00 93.06 313 GLU A CA 1
ATOM 2420 C C . GLU A 1 313 ? 1.445 -9.533 -4.308 1.00 93.06 313 GLU A C 1
ATOM 2422 O O . GLU A 1 313 ? 0.476 -10.280 -4.194 1.00 93.06 313 GLU A O 1
ATOM 2427 N N . MET A 1 314 ? 1.430 -8.266 -3.892 1.00 94.94 314 MET A N 1
ATOM 2428 C CA . MET A 1 314 ? 0.343 -7.644 -3.140 1.00 94.94 314 MET A CA 1
ATOM 2429 C C . MET A 1 314 ? -0.991 -7.593 -3.911 1.00 94.94 314 MET A C 1
ATOM 2431 O O . MET A 1 314 ? -1.022 -7.365 -5.125 1.00 94.94 314 MET A O 1
ATOM 2435 N N . THR A 1 315 ? -2.108 -7.745 -3.195 1.00 95.75 315 THR A N 1
ATOM 2436 C CA . THR A 1 315 ? -3.450 -7.425 -3.707 1.00 95.75 315 THR A CA 1
ATOM 2437 C C . THR A 1 315 ? -3.725 -5.933 -3.530 1.00 95.75 315 THR A C 1
ATOM 2439 O O . THR A 1 315 ? -3.671 -5.417 -2.413 1.00 95.75 315 THR A O 1
ATOM 2442 N N . LEU A 1 316 ? -4.017 -5.233 -4.630 1.00 97.12 316 LEU A N 1
ATOM 2443 C CA . LEU A 1 316 ? -4.248 -3.788 -4.637 1.00 97.12 316 LEU A CA 1
ATOM 2444 C C . LEU A 1 316 ? -5.662 -3.447 -5.111 1.00 97.12 316 LEU A C 1
ATOM 2446 O O . LEU A 1 316 ? -6.115 -3.905 -6.165 1.00 97.12 316 LEU A O 1
ATOM 2450 N N . PHE A 1 317 ? -6.318 -2.571 -4.361 1.00 97.94 317 PHE A N 1
ATOM 2451 C CA . PHE A 1 317 ? -7.632 -2.036 -4.671 1.00 97.94 317 PHE A CA 1
ATOM 2452 C C . PHE A 1 317 ? -7.585 -0.541 -4.924 1.00 97.94 317 PHE A C 1
ATOM 2454 O O . PHE A 1 317 ? -6.829 0.206 -4.303 1.00 97.94 317 PHE A O 1
ATOM 2461 N N . SER A 1 318 ? -8.461 -0.104 -5.818 1.00 97.12 318 SER A N 1
ATOM 2462 C CA . SER A 1 318 ? -8.654 1.297 -6.147 1.00 97.12 318 SER A CA 1
ATOM 2463 C C . SER A 1 318 ? -10.053 1.726 -5.723 1.00 97.12 318 SER A C 1
ATOM 2465 O O . SER A 1 318 ? -11.039 1.179 -6.220 1.00 97.12 318 SER A O 1
ATOM 2467 N N . ILE A 1 319 ? -10.162 2.715 -4.840 1.00 97.50 319 ILE A N 1
ATOM 2468 C CA . ILE A 1 319 ? -11.451 3.155 -4.288 1.00 97.50 319 ILE A CA 1
ATOM 2469 C C . ILE A 1 319 ? -11.730 4.624 -4.616 1.00 97.50 319 ILE A C 1
ATOM 2471 O O . ILE A 1 319 ? -10.822 5.456 -4.642 1.00 97.50 319 ILE A O 1
ATOM 2475 N N . ALA A 1 320 ? -12.992 4.959 -4.881 1.00 96.38 320 ALA A N 1
ATOM 2476 C CA . ALA A 1 320 ? -13.394 6.336 -5.179 1.00 96.38 320 ALA A CA 1
ATOM 2477 C C . ALA A 1 320 ? -13.563 7.189 -3.909 1.00 96.38 320 ALA A C 1
ATOM 2479 O O . ALA A 1 320 ? -13.172 8.352 -3.892 1.00 96.38 320 ALA A O 1
ATOM 2480 N N . SER A 1 321 ? -14.110 6.598 -2.843 1.00 96.94 321 SER A N 1
ATOM 2481 C CA . SER A 1 321 ? -14.438 7.272 -1.586 1.00 96.94 321 SER A CA 1
ATOM 2482 C C . SER A 1 321 ? -14.027 6.395 -0.410 1.00 96.94 321 SER A C 1
ATOM 2484 O O . SER A 1 321 ? -14.491 5.264 -0.277 1.00 96.94 321 SER A O 1
ATOM 2486 N N . ALA A 1 322 ? -13.138 6.911 0.442 1.00 97.69 322 ALA A N 1
ATOM 2487 C CA . ALA A 1 322 ? -12.702 6.208 1.648 1.00 97.69 322 ALA A CA 1
ATOM 2488 C C . ALA A 1 322 ? -13.847 6.038 2.655 1.00 97.69 322 ALA A C 1
ATOM 2490 O O . ALA A 1 322 ? -13.947 4.990 3.282 1.00 97.69 322 ALA A O 1
ATOM 2491 N N . VAL A 1 323 ? -14.722 7.041 2.780 1.00 98.06 323 VAL A N 1
ATOM 2492 C CA . VAL A 1 323 ? -15.869 7.003 3.699 1.00 98.06 323 VAL A CA 1
ATOM 2493 C C . VAL A 1 323 ? -16.852 5.917 3.270 1.00 98.06 323 VAL A C 1
ATOM 2495 O O . VAL A 1 323 ? -17.149 5.032 4.064 1.00 98.06 323 VAL A O 1
ATOM 2498 N N . ASP A 1 324 ? -17.273 5.913 2.002 1.00 97.88 324 ASP A N 1
ATOM 2499 C CA . ASP A 1 324 ? -18.230 4.912 1.507 1.00 97.88 324 ASP A CA 1
ATOM 2500 C C . ASP A 1 324 ? -17.647 3.499 1.547 1.00 97.88 324 ASP A C 1
ATOM 2502 O O . ASP A 1 324 ? -18.372 2.539 1.805 1.00 97.88 324 ASP A O 1
ATOM 2506 N N . PHE A 1 325 ? -16.338 3.371 1.308 1.00 98.56 325 PHE A N 1
ATOM 2507 C CA . PHE A 1 325 ? -15.618 2.112 1.454 1.00 98.56 325 PHE A CA 1
ATOM 2508 C C . PHE A 1 325 ? -15.647 1.598 2.889 1.00 98.56 325 PHE A C 1
ATOM 2510 O O . PHE A 1 325 ? -15.961 0.427 3.111 1.00 98.56 325 PHE A O 1
ATOM 2517 N N . ILE A 1 326 ? -15.349 2.463 3.861 1.00 98.62 326 ILE A N 1
ATOM 2518 C CA . ILE A 1 326 ? -15.380 2.101 5.276 1.00 98.62 326 ILE A CA 1
ATOM 2519 C C . ILE A 1 326 ? -16.804 1.705 5.666 1.00 98.62 326 ILE A C 1
ATOM 2521 O O . ILE A 1 326 ? -16.987 0.587 6.135 1.00 98.62 326 ILE A O 1
ATOM 2525 N N . GLU A 1 327 ? -17.802 2.558 5.416 1.00 98.25 327 GLU A N 1
ATOM 2526 C CA . GLU A 1 327 ? -19.198 2.315 5.803 1.00 98.25 327 GLU A CA 1
ATOM 2527 C C . GLU A 1 327 ? -19.765 1.030 5.191 1.00 98.25 327 GLU A C 1
ATOM 2529 O O . GLU A 1 327 ? -20.368 0.228 5.902 1.00 98.25 327 GLU A O 1
ATOM 2534 N N . GLN A 1 328 ? -19.512 0.765 3.905 1.00 97.88 328 GLN A N 1
ATOM 2535 C CA . GLN A 1 328 ? -19.931 -0.496 3.284 1.00 97.88 328 GLN A CA 1
ATOM 2536 C C . GLN A 1 328 ? -19.250 -1.699 3.935 1.00 97.88 328 GLN A C 1
ATOM 2538 O O . GLN A 1 328 ? -19.921 -2.678 4.251 1.00 97.88 328 GLN A O 1
ATOM 2543 N N . SER A 1 329 ? -17.948 -1.612 4.205 1.00 98.62 329 SER A N 1
ATOM 2544 C CA . SER A 1 329 ? -17.210 -2.706 4.844 1.00 98.62 329 SER A CA 1
ATOM 2545 C C . SER A 1 329 ? -17.713 -2.982 6.267 1.00 98.62 329 SER A C 1
ATOM 2547 O O . SER A 1 329 ? -17.801 -4.141 6.673 1.00 98.62 329 SER A O 1
ATOM 2549 N N . LYS A 1 330 ? -18.128 -1.950 7.020 1.00 97.88 330 LYS A N 1
ATOM 2550 C CA . LYS A 1 330 ? -18.695 -2.130 8.370 1.00 97.88 330 LYS A CA 1
ATOM 2551 C C . LYS A 1 330 ? -19.912 -3.048 8.380 1.00 97.88 330 LYS A C 1
ATOM 2553 O O . LYS A 1 330 ? -20.084 -3.812 9.326 1.00 97.88 330 LYS A O 1
ATOM 2558 N N . THR A 1 331 ? -20.747 -2.983 7.340 1.00 97.50 331 THR A N 1
ATOM 2559 C CA . THR A 1 331 ? -21.962 -3.813 7.250 1.00 97.50 331 THR A CA 1
ATOM 2560 C C . THR A 1 331 ? -21.660 -5.313 7.194 1.00 97.50 331 THR A C 1
ATOM 2562 O O . THR A 1 331 ? -22.522 -6.112 7.543 1.00 97.50 331 THR A O 1
ATOM 2565 N N . PHE A 1 332 ? -20.420 -5.682 6.855 1.00 97.69 332 PHE A N 1
ATOM 2566 C CA . PHE A 1 332 ? -19.914 -7.055 6.823 1.00 97.69 332 PHE A CA 1
ATOM 2567 C C . PHE A 1 332 ? -18.971 -7.384 7.995 1.00 97.69 332 PHE A C 1
ATOM 2569 O O . PHE A 1 332 ? -18.202 -8.338 7.928 1.00 97.69 332 PHE A O 1
ATOM 2576 N N . GLY A 1 333 ? -19.005 -6.595 9.074 1.00 97.56 333 GLY A N 1
ATOM 2577 C CA . GLY A 1 333 ? -18.255 -6.877 10.304 1.00 97.56 333 GLY A CA 1
ATOM 2578 C C . GLY A 1 333 ? -16.813 -6.365 10.326 1.00 97.56 333 GLY A C 1
ATOM 2579 O O . GLY A 1 333 ? -16.099 -6.615 11.294 1.00 97.56 333 GLY A O 1
ATOM 2580 N N . TRP A 1 334 ? -16.376 -5.611 9.312 1.00 98.50 334 TRP A N 1
ATOM 2581 C CA . TRP A 1 334 ? -15.034 -5.027 9.299 1.00 98.50 334 TRP A CA 1
ATOM 2582 C C . TRP A 1 334 ? -14.884 -3.911 10.333 1.00 98.50 334 TRP A C 1
ATOM 2584 O O . TRP A 1 334 ? -15.614 -2.916 10.314 1.00 98.50 334 TRP A O 1
ATOM 2594 N N . ARG A 1 335 ? -13.885 -4.037 11.209 1.00 98.56 335 ARG A N 1
ATOM 2595 C CA . ARG A 1 335 ? -13.484 -2.999 12.165 1.00 98.56 335 ARG A CA 1
ATOM 2596 C C . ARG A 1 335 ? -12.478 -2.057 11.541 1.00 98.56 335 ARG A C 1
ATOM 2598 O O . ARG A 1 335 ? -11.567 -2.481 10.846 1.00 98.56 335 ARG A O 1
ATOM 2605 N N . SER A 1 336 ? -12.623 -0.763 11.794 1.00 98.62 336 SER A N 1
ATOM 2606 C CA . SER A 1 336 ? -11.822 0.271 11.134 1.00 98.62 336 SER A CA 1
ATOM 2607 C C . SER A 1 336 ? -11.123 1.170 12.145 1.00 98.62 336 SER A C 1
ATOM 2609 O O . SER A 1 336 ? -11.731 1.622 13.116 1.00 98.62 336 SER A O 1
ATOM 2611 N N . TYR A 1 337 ? -9.844 1.436 11.888 1.00 98.62 337 TYR A N 1
ATOM 2612 C CA . TYR A 1 337 ? -8.937 2.143 12.784 1.00 98.62 337 TYR A CA 1
ATOM 2613 C C . TYR A 1 337 ? -8.271 3.296 12.034 1.00 98.62 337 TYR A C 1
ATOM 2615 O O . TYR A 1 337 ? -7.563 3.069 11.057 1.00 98.62 337 TYR A O 1
ATOM 2623 N N . ALA A 1 338 ? -8.474 4.537 12.472 1.00 98.19 338 ALA A N 1
ATOM 2624 C CA . ALA A 1 338 ? -7.803 5.703 11.897 1.00 98.19 338 ALA A CA 1
ATOM 2625 C C . ALA A 1 338 ? -6.485 5.985 12.617 1.00 98.19 338 ALA A C 1
ATOM 2627 O O . ALA A 1 338 ? -6.495 6.294 13.808 1.00 98.19 338 ALA A O 1
ATOM 2628 N N . ALA A 1 339 ? -5.365 5.962 11.893 1.00 97.12 339 ALA A N 1
ATOM 2629 C CA . ALA A 1 339 ? -4.097 6.440 12.426 1.00 97.12 339 ALA A CA 1
ATOM 2630 C C . ALA A 1 339 ? -4.119 7.967 12.550 1.00 97.12 339 ALA A C 1
ATOM 2632 O O . ALA A 1 339 ? -4.169 8.700 11.558 1.00 97.12 339 ALA A O 1
ATOM 2633 N N . VAL A 1 340 ? -4.081 8.448 13.788 1.00 94.56 340 VAL A N 1
ATOM 2634 C CA . VAL A 1 340 ? -4.089 9.869 14.132 1.00 94.56 340 VAL A CA 1
ATOM 2635 C C . VAL A 1 340 ? -2.842 10.227 14.932 1.00 94.56 340 VAL A C 1
ATOM 2637 O O . VAL A 1 340 ? -2.232 9.386 15.589 1.00 94.56 340 VAL A O 1
ATOM 2640 N N . ALA A 1 341 ? -2.445 11.495 14.864 1.00 89.75 341 ALA A N 1
ATOM 2641 C CA . ALA A 1 341 ? -1.352 11.999 15.682 1.00 89.75 341 ALA A CA 1
ATOM 2642 C C . ALA A 1 341 ? -1.756 12.048 17.172 1.00 89.75 341 ALA A C 1
ATOM 2644 O O . ALA A 1 341 ? -2.940 12.235 17.477 1.00 89.75 341 ALA A O 1
ATOM 2645 N N . PRO A 1 342 ? -0.789 11.970 18.105 1.00 86.19 342 PRO A N 1
ATOM 2646 C CA . PRO A 1 342 ? -1.072 12.082 19.530 1.00 86.19 342 PRO A CA 1
ATOM 2647 C C . PRO A 1 342 ? -1.776 13.396 19.870 1.00 86.19 342 PRO A C 1
ATOM 2649 O O . PRO A 1 342 ? -1.307 14.473 19.479 1.00 86.19 342 PRO A O 1
ATOM 2652 N N . LEU A 1 343 ? -2.846 13.319 20.666 1.00 83.88 343 LEU A N 1
ATOM 2653 C CA . LEU A 1 343 ? -3.573 14.504 21.116 1.00 83.88 343 LEU A CA 1
ATOM 2654 C C . LEU A 1 343 ? -2.661 15.483 21.869 1.00 83.88 343 LEU A C 1
ATOM 2656 O O . LEU A 1 343 ? -1.706 15.115 22.561 1.00 83.88 343 LEU A O 1
ATOM 2660 N N . SER A 1 344 ? -2.967 16.772 21.730 1.00 81.31 344 SER A N 1
ATOM 2661 C CA . SER A 1 344 ? -2.305 17.814 22.514 1.00 81.31 344 SER A CA 1
ATOM 2662 C C . SER A 1 344 ? -2.799 17.795 23.964 1.00 81.31 344 SER A C 1
ATOM 2664 O O . SER A 1 344 ? -3.951 17.451 24.233 1.00 81.31 344 SER A O 1
ATOM 2666 N N . LYS A 1 345 ? -1.960 18.251 24.908 1.00 80.38 345 LYS A N 1
ATOM 2667 C CA . LYS A 1 345 ? -2.368 18.411 26.318 1.00 80.38 345 LYS A CA 1
ATOM 2668 C C . LYS A 1 345 ? -3.634 19.264 26.452 1.00 80.38 345 LYS A C 1
ATOM 2670 O O . LYS A 1 345 ? -4.506 18.929 27.237 1.00 80.38 345 LYS A O 1
ATOM 2675 N N . ALA A 1 346 ? -3.764 20.315 25.639 1.00 80.56 346 ALA A N 1
ATOM 2676 C CA . ALA A 1 346 ? -4.936 21.185 25.639 1.00 80.56 346 ALA A CA 1
ATOM 2677 C C . ALA A 1 346 ? -6.229 20.455 25.234 1.00 80.56 346 ALA A C 1
ATOM 2679 O O . ALA A 1 346 ? -7.282 20.744 25.793 1.00 80.56 346 ALA A O 1
ATOM 2680 N N . MET A 1 347 ? -6.163 19.514 24.286 1.00 82.06 347 MET A N 1
ATOM 2681 C CA . MET A 1 347 ? -7.323 18.706 23.888 1.00 82.06 347 MET A CA 1
ATOM 2682 C C . MET A 1 347 ? -7.716 17.711 24.979 1.00 82.06 347 MET A C 1
ATOM 2684 O O . MET A 1 347 ? -8.896 17.610 25.304 1.00 82.06 347 MET A O 1
ATOM 2688 N N . LEU A 1 348 ? -6.735 17.059 25.609 1.00 83.38 348 LEU A N 1
ATOM 2689 C CA . LEU A 1 348 ? -6.984 16.170 26.748 1.00 83.38 348 LEU A CA 1
ATOM 2690 C C . LEU A 1 348 ? -7.620 16.929 27.923 1.00 83.38 348 LEU A C 1
ATOM 2692 O O . LEU A 1 348 ? -8.606 16.477 28.492 1.00 83.38 348 LEU A O 1
ATOM 2696 N N . SER A 1 349 ? -7.134 18.136 28.237 1.00 84.56 349 SER A N 1
ATOM 2697 C CA . SER A 1 349 ? -7.724 18.990 29.282 1.00 84.56 349 SER A CA 1
ATOM 2698 C C . SER A 1 349 ? -9.144 19.472 28.964 1.00 84.56 349 SER A C 1
ATOM 2700 O O . SER A 1 349 ? -9.857 19.884 29.872 1.00 84.56 349 SER A O 1
ATOM 2702 N N . ARG A 1 350 ? -9.564 19.429 27.694 1.00 88.12 350 ARG A N 1
ATOM 2703 C CA . ARG A 1 350 ? -10.940 19.720 27.258 1.00 88.12 350 ARG A CA 1
ATOM 2704 C C . ARG A 1 350 ? -11.833 18.475 27.232 1.00 88.12 350 ARG A C 1
ATOM 2706 O O . ARG A 1 350 ? -12.955 18.562 26.748 1.00 88.12 350 ARG A O 1
ATOM 2713 N N . GLY A 1 351 ? -11.348 17.341 27.740 1.00 84.69 351 GLY A N 1
ATOM 2714 C CA . GLY A 1 351 ? -12.110 16.097 27.837 1.00 84.69 351 GLY A CA 1
ATOM 2715 C C . GLY A 1 351 ? -12.142 15.266 26.554 1.00 84.69 351 GLY A C 1
ATOM 2716 O O . GLY A 1 351 ? -13.000 14.399 26.437 1.00 84.69 351 GLY A O 1
ATOM 2717 N N . ALA A 1 352 ? -11.245 15.511 25.589 1.00 84.69 352 ALA A N 1
ATOM 2718 C CA . ALA A 1 352 ? -11.129 14.640 24.421 1.00 84.69 352 ALA A CA 1
ATOM 2719 C C . ALA A 1 352 ? -10.624 13.248 24.836 1.00 84.69 352 ALA A C 1
ATOM 2721 O O . ALA A 1 352 ? -9.629 13.140 25.558 1.00 84.69 352 ALA A O 1
ATOM 2722 N N . GLU A 1 353 ? -11.289 12.198 24.356 1.00 85.56 353 GLU A N 1
ATOM 2723 C CA . GLU A 1 353 ? -10.894 10.814 24.616 1.00 85.56 353 GLU A CA 1
ATOM 2724 C C . GLU A 1 353 ? -9.570 10.488 23.898 1.00 85.56 353 GLU A C 1
ATOM 2726 O O . GLU A 1 353 ? -9.414 10.820 22.716 1.00 85.56 353 GLU A O 1
ATOM 2731 N N . PRO A 1 354 ? -8.580 9.891 24.587 1.00 88.19 354 PRO A N 1
ATOM 2732 C CA . PRO A 1 354 ? -7.317 9.529 23.960 1.00 88.19 354 PRO A CA 1
ATOM 2733 C C . PRO A 1 354 ? -7.506 8.392 22.937 1.00 88.19 354 PRO A C 1
ATOM 2735 O O . PRO A 1 354 ? -8.219 7.432 23.220 1.00 88.19 354 PRO A O 1
ATOM 2738 N N . PRO A 1 355 ? -6.835 8.450 21.770 1.00 93.44 355 PRO A N 1
ATOM 2739 C CA . PRO A 1 355 ? -6.787 7.327 20.839 1.00 93.44 355 PRO A CA 1
ATOM 2740 C C . PRO A 1 355 ? -6.118 6.105 21.476 1.00 93.44 355 PRO A C 1
ATOM 2742 O O . PRO A 1 355 ? -5.214 6.260 22.300 1.00 93.44 355 PRO A O 1
ATOM 2745 N N . LEU A 1 356 ? -6.485 4.910 21.013 1.00 95.69 356 LEU A N 1
ATOM 2746 C CA . LEU A 1 356 ? -5.813 3.666 21.386 1.00 95.69 356 LEU A CA 1
ATOM 2747 C C . LEU A 1 356 ? -4.344 3.719 20.962 1.00 95.69 356 LEU A C 1
ATOM 2749 O O . LEU A 1 356 ? -4.008 4.117 19.844 1.00 95.69 356 LEU A O 1
ATOM 2753 N N . THR A 1 357 ? -3.443 3.314 21.839 1.00 95.69 357 THR A N 1
ATOM 2754 C CA . THR A 1 357 ? -2.017 3.261 21.517 1.00 95.69 357 THR A CA 1
ATOM 2755 C C . THR A 1 357 ? -1.666 2.001 20.729 1.00 95.69 357 THR A C 1
ATOM 2757 O O . THR A 1 357 ? -2.348 0.981 20.821 1.00 95.69 357 THR A O 1
ATOM 2760 N N . ALA A 1 358 ? -0.570 2.047 19.970 1.00 94.31 358 ALA A N 1
ATOM 2761 C CA . ALA A 1 358 ? -0.027 0.862 19.302 1.00 94.31 358 ALA A CA 1
ATOM 2762 C C . ALA A 1 358 ? 0.210 -0.306 20.288 1.00 94.31 358 ALA A C 1
ATOM 2764 O O . ALA A 1 358 ? -0.114 -1.447 19.973 1.00 94.31 358 ALA A O 1
ATOM 2765 N N . ASP A 1 359 ? 0.675 -0.017 21.508 1.00 93.81 359 ASP A N 1
ATOM 2766 C CA . ASP A 1 359 ? 0.882 -1.028 22.556 1.00 93.81 359 ASP A CA 1
ATOM 2767 C C . ASP A 1 359 ? -0.444 -1.661 23.023 1.00 93.81 359 ASP A C 1
ATOM 2769 O O . ASP A 1 359 ? -0.518 -2.859 23.302 1.00 93.81 359 ASP A O 1
ATOM 2773 N N . GLU A 1 360 ? -1.524 -0.876 23.091 1.00 95.06 360 GLU A N 1
ATOM 2774 C CA . GLU A 1 360 ? -2.859 -1.393 23.405 1.00 95.06 360 GLU A CA 1
ATOM 2775 C C . GLU A 1 360 ? -3.422 -2.256 22.278 1.00 95.06 360 GLU A C 1
ATOM 2777 O O . GLU A 1 360 ? -4.046 -3.278 22.565 1.00 95.06 360 GLU A O 1
ATOM 2782 N N . ILE A 1 361 ? -3.181 -1.888 21.017 1.00 96.25 361 ILE A N 1
ATOM 2783 C CA . ILE A 1 361 ? -3.544 -2.720 19.863 1.00 96.25 361 ILE A CA 1
ATOM 2784 C C . ILE A 1 361 ? -2.812 -4.060 19.922 1.00 96.25 361 ILE A C 1
ATOM 2786 O O . ILE A 1 361 ? -3.462 -5.097 19.823 1.00 96.25 361 ILE A O 1
ATOM 2790 N N . GLU A 1 362 ? -1.500 -4.052 20.171 1.00 93.88 362 GLU A N 1
ATOM 2791 C CA . GLU A 1 362 ? -0.714 -5.285 20.300 1.00 93.88 362 GLU A CA 1
ATOM 2792 C C . GLU A 1 362 ? -1.253 -6.179 21.425 1.00 93.88 362 GLU A C 1
ATOM 2794 O O . GLU A 1 362 ? -1.428 -7.379 21.240 1.00 93.88 362 GLU A O 1
ATOM 2799 N N . ARG A 1 363 ? -1.574 -5.603 22.588 1.00 92.38 363 ARG A N 1
ATOM 2800 C CA . ARG A 1 363 ? -2.088 -6.369 23.733 1.00 92.38 363 ARG A CA 1
ATOM 2801 C C . ARG A 1 363 ? -3.502 -6.915 23.514 1.00 92.38 363 ARG A C 1
ATOM 2803 O O . ARG A 1 363 ? -3.843 -7.947 24.084 1.00 92.38 363 ARG A O 1
ATOM 2810 N N . THR A 1 364 ? -4.350 -6.182 22.795 1.00 92.69 364 THR A N 1
ATOM 2811 C CA . THR A 1 364 ? -5.758 -6.563 22.587 1.00 92.69 364 THR A CA 1
ATOM 2812 C C . THR A 1 364 ? -5.961 -7.494 21.400 1.00 92.69 364 THR A C 1
ATOM 2814 O O . THR A 1 364 ? -6.992 -8.163 21.364 1.00 92.69 364 THR A O 1
ATOM 2817 N N . ASP A 1 365 ? -4.999 -7.537 20.474 1.00 93.12 365 ASP A N 1
ATOM 2818 C CA . ASP A 1 365 ? -4.975 -8.375 19.272 1.00 93.12 365 ASP A CA 1
ATOM 2819 C C . ASP A 1 365 ? -6.341 -8.443 18.559 1.00 93.12 365 ASP A C 1
ATOM 2821 O O . ASP A 1 365 ? -7.028 -9.473 18.559 1.00 93.12 365 ASP A O 1
ATOM 2825 N N . PRO A 1 366 ? -6.801 -7.319 17.976 1.00 94.88 366 PRO A N 1
ATOM 2826 C CA . PRO A 1 366 ? -8.147 -7.229 17.412 1.00 94.88 366 PRO A CA 1
ATOM 2827 C C . PRO A 1 366 ? -8.394 -8.234 16.275 1.00 94.88 366 PRO A C 1
ATOM 2829 O O . PRO A 1 366 ? -9.537 -8.649 16.065 1.00 94.88 366 PRO A O 1
ATOM 2832 N N . LEU A 1 367 ? -7.331 -8.681 15.596 1.00 93.94 367 LEU A N 1
ATOM 2833 C CA . LEU A 1 367 ? -7.379 -9.640 14.491 1.00 93.94 367 LEU A CA 1
ATOM 2834 C C . LEU A 1 367 ? -7.716 -11.075 14.919 1.00 93.94 367 LEU A C 1
ATOM 2836 O O . LEU A 1 367 ? -7.945 -11.918 14.054 1.00 93.94 367 LEU A O 1
ATOM 2840 N N . ILE A 1 368 ? -7.812 -11.366 16.220 1.00 91.69 368 ILE A N 1
ATOM 2841 C CA . ILE A 1 368 ? -8.408 -12.620 16.708 1.00 91.69 368 ILE A CA 1
ATOM 2842 C C . ILE A 1 368 ? -9.927 -12.616 16.501 1.00 91.69 368 ILE A C 1
ATOM 2844 O O . ILE A 1 368 ? -10.537 -13.662 16.270 1.00 91.69 368 ILE A O 1
ATOM 2848 N N . ARG A 1 369 ? -10.559 -11.445 16.619 1.00 91.12 369 ARG A N 1
ATOM 2849 C CA . ARG A 1 369 ? -12.019 -11.328 16.711 1.00 91.12 369 ARG A CA 1
ATOM 2850 C C . ARG A 1 369 ? -12.628 -10.862 15.406 1.00 91.12 369 ARG A C 1
ATOM 2852 O O . ARG A 1 369 ? -13.555 -11.501 14.917 1.00 91.12 369 ARG A O 1
ATOM 2859 N N . ASP A 1 370 ? -12.080 -9.789 14.849 1.00 95.75 370 ASP A N 1
ATOM 2860 C CA . ASP A 1 370 ? -12.702 -9.067 13.751 1.00 95.75 370 ASP A CA 1
ATOM 2861 C C . ASP A 1 370 ? -11.721 -8.853 12.583 1.00 95.75 370 ASP A C 1
ATOM 2863 O O . ASP A 1 370 ? -10.531 -8.603 12.802 1.00 95.75 370 ASP A O 1
ATOM 2867 N N . PRO A 1 371 ? -12.200 -8.889 11.327 1.00 97.31 371 PRO A N 1
ATOM 2868 C CA . PRO A 1 371 ? -11.416 -8.424 10.192 1.00 97.31 371 PRO A CA 1
ATOM 2869 C C . PRO A 1 371 ? -11.195 -6.910 10.296 1.00 97.31 371 PRO A C 1
ATOM 2871 O O . PRO A 1 371 ? -12.122 -6.157 10.601 1.00 97.31 371 PRO A O 1
ATOM 2874 N N . CYS A 1 372 ? -9.964 -6.447 10.076 1.00 98.25 372 CYS A N 1
ATOM 2875 C CA . CYS A 1 372 ? -9.571 -5.072 10.395 1.00 98.25 372 CYS A CA 1
ATOM 2876 C C . CYS A 1 372 ? -9.136 -4.263 9.165 1.00 98.25 372 CYS A C 1
ATOM 2878 O O . CYS A 1 372 ? -8.467 -4.764 8.265 1.00 98.25 372 CYS A O 1
ATOM 2880 N N . ILE A 1 373 ? -9.456 -2.968 9.176 1.00 98.81 373 ILE A N 1
ATOM 2881 C CA . ILE A 1 373 ? -8.985 -1.949 8.236 1.00 98.81 373 ILE A CA 1
ATOM 2882 C C . ILE A 1 373 ? -8.181 -0.910 9.020 1.00 98.81 373 ILE A C 1
ATOM 2884 O O . ILE A 1 373 ? -8.736 -0.210 9.869 1.00 98.81 373 ILE A O 1
ATOM 2888 N N . LEU A 1 374 ? -6.898 -0.749 8.704 1.00 98.75 374 LEU A N 1
ATOM 2889 C CA . LEU A 1 374 ? -6.090 0.368 9.193 1.00 98.75 374 LEU A CA 1
ATOM 2890 C C . LEU A 1 374 ? -6.066 1.485 8.150 1.00 98.75 374 LEU A C 1
ATOM 2892 O O . LEU A 1 374 ? -5.660 1.266 7.014 1.00 98.75 374 LEU A O 1
ATOM 2896 N N . VAL A 1 375 ? -6.460 2.694 8.538 1.00 98.69 375 VAL A N 1
ATOM 2897 C CA . VAL A 1 375 ? -6.522 3.866 7.662 1.00 98.69 375 VAL A CA 1
ATOM 2898 C C . VAL A 1 375 ? -5.344 4.792 7.941 1.00 98.69 375 VAL A C 1
ATOM 2900 O O . VAL A 1 375 ? -5.210 5.320 9.047 1.00 98.69 375 VAL A O 1
ATOM 2903 N N . LEU A 1 376 ? -4.514 5.025 6.925 1.00 98.25 376 LEU A N 1
ATOM 2904 C CA . LEU A 1 376 ? -3.422 5.998 6.941 1.00 98.25 376 LEU A CA 1
ATOM 2905 C C . LEU A 1 376 ? -3.775 7.196 6.060 1.00 98.25 376 LEU A C 1
ATOM 2907 O O . LEU A 1 376 ? -4.346 7.037 4.982 1.00 98.25 376 LEU A O 1
ATOM 2911 N N . GLY A 1 377 ? -3.446 8.393 6.540 1.00 95.56 377 GLY A N 1
ATOM 2912 C CA . GLY A 1 377 ? -3.787 9.650 5.878 1.00 95.56 377 GLY A CA 1
ATOM 2913 C C . GLY A 1 377 ? -2.635 10.308 5.132 1.00 95.56 377 GLY A C 1
ATOM 2914 O O . GLY A 1 377 ? -1.518 9.795 5.070 1.00 95.56 377 GLY A O 1
ATOM 2915 N N . ASN A 1 378 ? -2.927 11.506 4.631 1.00 95.38 378 ASN A N 1
ATOM 2916 C CA . ASN A 1 378 ? -1.958 12.380 3.991 1.00 95.38 378 ASN A CA 1
ATOM 2917 C C . ASN A 1 378 ? -0.812 12.753 4.944 1.00 95.38 378 ASN A C 1
ATOM 2919 O O . ASN A 1 378 ? -1.026 12.993 6.130 1.00 95.38 378 ASN A O 1
ATOM 2923 N N . GLU A 1 379 ? 0.396 12.886 4.405 1.00 90.88 379 GLU A N 1
ATOM 2924 C CA . GLU A 1 379 ? 1.612 13.177 5.164 1.00 90.88 379 GLU A CA 1
ATOM 2925 C C . GLU A 1 379 ? 1.591 14.526 5.892 1.00 90.88 379 GLU A C 1
ATOM 2927 O O . GLU A 1 379 ? 2.203 14.659 6.948 1.00 90.88 379 GLU A O 1
ATOM 2932 N N . GLY A 1 380 ? 0.917 15.531 5.326 1.00 87.38 380 GLY A N 1
ATOM 2933 C CA . GLY A 1 380 ? 0.858 16.879 5.890 1.00 87.38 380 GLY A CA 1
ATOM 2934 C C . GLY A 1 380 ? -0.418 17.134 6.683 1.00 87.38 380 GLY A C 1
ATOM 2935 O O . GLY A 1 380 ? -0.370 17.584 7.824 1.00 87.38 380 GLY A O 1
ATOM 2936 N N . GLN A 1 381 ? -1.573 16.860 6.076 1.00 89.00 381 GLN A N 1
ATOM 2937 C CA . GLN A 1 381 ? -2.878 17.176 6.672 1.00 89.00 381 GLN A CA 1
ATOM 2938 C C . GLN A 1 381 ? -3.432 16.046 7.553 1.00 89.00 381 GLN A C 1
ATOM 2940 O O . GLN A 1 381 ? -4.374 16.263 8.319 1.00 89.00 381 GLN A O 1
ATOM 2945 N N . GLY A 1 382 ? -2.868 14.839 7.460 1.00 92.69 382 GLY A N 1
ATOM 2946 C CA . GLY A 1 382 ? -3.412 13.650 8.103 1.00 92.69 382 GLY A CA 1
ATOM 2947 C C . GLY A 1 382 ? -4.765 13.243 7.515 1.00 92.69 382 GLY A C 1
ATOM 2948 O O . GLY A 1 382 ? -5.026 13.392 6.321 1.00 92.69 382 GLY A O 1
ATOM 2949 N N . LEU A 1 383 ? -5.632 12.695 8.369 1.00 95.31 383 LEU A N 1
ATOM 2950 C CA . LEU A 1 383 ? -6.991 12.293 8.004 1.00 95.31 383 LEU A CA 1
ATOM 2951 C C . LEU A 1 383 ? -7.995 13.435 8.213 1.00 95.31 383 LEU A C 1
ATOM 2953 O O . LEU A 1 383 ? -8.007 14.088 9.265 1.00 95.31 383 LEU A O 1
ATOM 2957 N N . GLY A 1 384 ? -8.874 13.629 7.226 1.00 94.06 384 GLY A N 1
ATOM 2958 C CA . GLY A 1 384 ? -10.008 14.549 7.318 1.00 94.06 384 GLY A CA 1
ATOM 2959 C C . GLY A 1 384 ? -11.050 14.096 8.347 1.00 94.06 384 GLY A C 1
ATOM 2960 O O . GLY A 1 384 ? -11.113 12.920 8.706 1.00 94.06 384 GLY A O 1
ATOM 2961 N N . HIS A 1 385 ? -11.879 15.033 8.815 1.00 94.56 385 HIS A N 1
ATOM 2962 C CA . HIS A 1 385 ? -12.865 14.772 9.873 1.00 94.56 385 HIS A CA 1
ATOM 2963 C C . HIS A 1 385 ? -13.868 13.682 9.480 1.00 94.56 385 HIS A C 1
ATOM 2965 O O . HIS A 1 385 ? -14.054 12.744 10.239 1.00 94.56 385 HIS A O 1
ATOM 2971 N N . ALA A 1 386 ? -14.379 13.719 8.245 1.00 96.44 386 ALA A N 1
ATOM 2972 C CA . ALA A 1 386 ? -15.336 12.729 7.751 1.00 96.44 386 ALA A CA 1
ATOM 2973 C C . ALA A 1 386 ? -14.830 11.279 7.867 1.00 96.44 386 ALA A C 1
ATOM 2975 O O . ALA A 1 386 ? -15.601 10.384 8.183 1.00 96.44 386 ALA A O 1
ATOM 2976 N N . ILE A 1 387 ? -13.531 11.037 7.656 1.00 96.94 387 ILE A N 1
ATOM 2977 C CA . ILE A 1 387 ? -12.954 9.694 7.818 1.00 96.94 387 ILE A CA 1
ATOM 2978 C C . ILE A 1 387 ? -12.778 9.356 9.293 1.00 96.94 387 ILE A C 1
ATOM 2980 O O . ILE A 1 387 ? -13.060 8.233 9.692 1.00 96.94 387 ILE A O 1
ATOM 2984 N N . LYS A 1 388 ? -12.326 10.316 10.107 1.00 96.44 388 LYS A N 1
ATOM 2985 C CA . LYS A 1 388 ? -12.202 10.128 11.559 1.00 96.44 388 LYS A CA 1
ATOM 2986 C C . LYS A 1 388 ? -13.549 9.786 12.199 1.00 96.44 388 LYS A C 1
ATOM 2988 O O . LYS A 1 388 ? -13.571 8.974 13.114 1.00 96.44 388 LYS A O 1
ATOM 2993 N N . ASP A 1 389 ? -14.637 10.354 11.697 1.00 96.44 389 ASP A N 1
ATOM 2994 C CA . ASP A 1 389 ? -15.988 10.101 12.204 1.00 96.44 389 ASP A CA 1
ATOM 2995 C C . ASP A 1 389 ? -16.563 8.791 11.645 1.00 96.44 389 ASP A C 1
ATOM 2997 O O . ASP A 1 389 ? -17.331 8.106 12.315 1.00 96.44 389 ASP A O 1
ATOM 3001 N N . ALA A 1 390 ? -16.156 8.410 10.430 1.00 97.25 390 ALA A N 1
ATOM 3002 C CA . ALA A 1 390 ? -16.557 7.160 9.795 1.00 97.25 390 ALA A CA 1
ATOM 3003 C C . ALA A 1 390 ? -15.790 5.930 10.307 1.00 97.25 390 ALA A C 1
ATOM 3005 O O . ALA A 1 390 ? -16.178 4.814 9.988 1.00 97.25 390 ALA A O 1
ATOM 3006 N N . VAL A 1 391 ? -14.703 6.042 11.070 1.00 98.06 391 VAL A N 1
ATOM 3007 C CA . VAL A 1 391 ? -14.026 4.853 11.631 1.00 98.06 391 VAL A CA 1
ATOM 3008 C C . VAL A 1 391 ? -14.592 4.447 12.992 1.00 98.06 391 VAL A C 1
ATOM 3010 O O . VAL A 1 391 ? -15.233 5.240 13.669 1.00 98.06 391 VAL A O 1
ATOM 3013 N N . HIS A 1 392 ? -14.338 3.206 13.413 1.00 98.00 392 HIS A N 1
ATOM 3014 C CA . HIS A 1 392 ? -14.733 2.738 14.745 1.00 98.00 392 HIS A CA 1
ATOM 3015 C C . HIS A 1 392 ? -13.815 3.263 15.849 1.00 98.00 392 HIS A C 1
ATOM 3017 O O . HIS A 1 392 ? -14.280 3.618 16.929 1.00 98.00 392 HIS A O 1
ATOM 3023 N N . HIS A 1 393 ? -12.508 3.281 15.587 1.00 97.69 393 HIS A N 1
ATOM 3024 C CA . HIS A 1 393 ? -11.502 3.612 16.587 1.00 97.69 393 HIS A CA 1
ATOM 3025 C C . HIS A 1 393 ? -10.429 4.527 16.008 1.00 97.69 393 HIS A C 1
ATOM 3027 O O . HIS A 1 393 ? -10.094 4.462 14.823 1.00 97.69 393 HIS A O 1
ATOM 3033 N N . HIS A 1 394 ? -9.852 5.371 16.856 1.00 97.44 394 HIS A N 1
ATOM 3034 C CA . HIS A 1 394 ? -8.643 6.125 16.531 1.00 97.44 394 HIS A CA 1
ATOM 3035 C C . HIS A 1 394 ? -7.453 5.434 17.184 1.00 97.44 394 HIS A C 1
ATOM 3037 O O . HIS A 1 394 ? -7.546 5.003 18.332 1.00 97.44 394 HIS A O 1
ATOM 3043 N N . VAL A 1 395 ? -6.339 5.346 16.460 1.00 97.38 395 VAL A N 1
ATOM 3044 C CA . VAL A 1 395 ? -5.093 4.735 16.928 1.00 97.38 395 VAL A CA 1
ATOM 3045 C C . VAL A 1 395 ? -3.925 5.704 16.791 1.00 97.38 395 VAL A C 1
ATOM 3047 O O . VAL A 1 395 ? -3.849 6.458 15.822 1.00 97.38 395 VAL A O 1
ATOM 3050 N N . THR A 1 396 ? -2.996 5.691 17.744 1.00 95.81 396 THR A N 1
ATOM 3051 C CA . THR A 1 396 ? -1.824 6.578 17.757 1.00 95.81 396 THR A CA 1
ATOM 3052 C C . THR A 1 396 ? -0.546 5.852 18.176 1.00 95.81 396 THR A C 1
ATOM 3054 O O . THR A 1 396 ? -0.562 4.930 18.987 1.00 95.81 396 THR A O 1
ATOM 3057 N N . ILE A 1 397 ? 0.595 6.319 17.667 1.00 94.31 397 ILE A N 1
ATOM 3058 C CA . ILE A 1 397 ? 1.911 5.949 18.204 1.00 94.31 397 ILE A CA 1
ATOM 3059 C C . ILE A 1 397 ? 2.267 6.979 19.279 1.00 94.31 397 ILE A C 1
ATOM 3061 O O . ILE A 1 397 ? 2.260 8.176 18.973 1.00 94.31 397 ILE A O 1
ATOM 3065 N N . PRO A 1 398 ? 2.546 6.576 20.530 1.00 88.62 398 PRO A N 1
ATOM 3066 C CA . PRO A 1 398 ? 2.865 7.522 21.590 1.00 88.62 398 PRO A CA 1
ATOM 3067 C C . PRO A 1 398 ? 4.192 8.245 21.316 1.00 88.62 398 PRO A C 1
ATOM 3069 O O . PRO A 1 398 ? 5.172 7.660 20.861 1.00 88.62 398 PRO A O 1
ATOM 3072 N N . GLY A 1 399 ? 4.234 9.543 21.622 1.00 85.06 399 GLY A N 1
ATOM 3073 C CA . GLY A 1 399 ? 5.463 10.336 21.609 1.00 85.06 399 GLY A CA 1
ATOM 3074 C C . GLY A 1 399 ? 5.998 10.525 23.026 1.00 85.06 399 GLY A C 1
ATOM 3075 O O . GLY A 1 399 ? 5.279 11.025 23.887 1.00 85.06 399 GLY A O 1
ATOM 3076 N N . TRP A 1 400 ? 7.262 10.172 23.272 1.00 82.31 400 TRP A N 1
ATOM 3077 C CA . TRP A 1 400 ? 7.848 10.221 24.623 1.00 82.31 400 TRP A CA 1
ATOM 3078 C C . TRP A 1 400 ? 8.636 11.493 24.942 1.00 82.31 400 TRP A C 1
ATOM 3080 O O . TRP A 1 400 ? 8.995 11.731 26.095 1.00 82.31 400 TRP A O 1
ATOM 3090 N N . ARG A 1 401 ? 8.954 12.321 23.941 1.00 81.00 401 ARG A N 1
ATOM 3091 C CA . ARG A 1 401 ? 9.697 13.565 24.177 1.00 81.00 401 ARG A CA 1
ATOM 3092 C C . ARG A 1 401 ? 8.750 14.681 24.640 1.00 81.00 401 ARG A C 1
ATOM 3094 O O . ARG A 1 401 ? 7.714 14.889 24.011 1.00 81.00 401 ARG A O 1
ATOM 3101 N N . PRO A 1 402 ? 9.108 15.431 25.702 1.00 68.62 402 PRO A N 1
ATOM 3102 C CA . PRO A 1 402 ? 8.261 16.499 26.234 1.00 68.62 402 PRO A CA 1
ATOM 3103 C C . PRO A 1 402 ? 8.214 17.735 25.324 1.00 68.62 402 PRO A C 1
ATOM 3105 O O . PRO A 1 402 ? 7.193 18.420 25.286 1.00 68.62 402 PRO A O 1
ATOM 3108 N N . TYR A 1 403 ? 9.288 18.000 24.572 1.00 66.19 403 TYR A N 1
ATOM 3109 C CA . TYR A 1 403 ? 9.349 19.057 23.563 1.00 66.19 403 TYR A CA 1
ATOM 3110 C C . TYR A 1 403 ? 9.118 18.448 22.180 1.00 66.19 403 TYR A C 1
ATOM 3112 O O . TYR A 1 403 ? 9.919 17.637 21.710 1.00 66.19 403 TYR A O 1
ATOM 3120 N N . LYS A 1 404 ? 8.012 18.827 21.535 1.00 66.69 404 LYS A N 1
ATOM 3121 C CA . LYS A 1 404 ? 7.670 18.375 20.185 1.00 66.69 404 LYS A CA 1
ATOM 3122 C C . LYS A 1 404 ? 8.341 19.285 19.156 1.00 66.69 404 LYS A C 1
ATOM 3124 O O . LYS A 1 404 ? 7.738 20.229 18.671 1.00 66.69 404 LYS A O 1
ATOM 3129 N N . THR A 1 405 ? 9.610 19.025 18.846 1.00 79.25 405 THR A N 1
ATOM 3130 C CA . THR A 1 405 ? 10.223 19.569 17.615 1.00 79.25 405 THR A CA 1
ATOM 3131 C C . THR A 1 405 ? 9.670 18.856 16.379 1.00 79.25 405 THR A C 1
ATOM 3133 O O . THR A 1 405 ? 9.704 19.387 15.276 1.00 79.25 405 THR A O 1
ATOM 3136 N N . VAL A 1 406 ? 9.175 17.632 16.576 1.00 80.69 406 VAL A N 1
ATOM 3137 C CA . VAL A 1 406 ? 8.571 16.783 15.556 1.00 80.69 406 VAL A CA 1
ATOM 3138 C C . VAL A 1 406 ? 7.169 16.422 16.027 1.00 80.69 406 VAL A C 1
ATOM 3140 O O . VAL A 1 406 ? 7.006 15.828 17.095 1.00 80.69 406 VAL A O 1
ATOM 3143 N N . ASP A 1 407 ? 6.171 16.790 15.230 1.00 77.75 407 ASP A N 1
ATOM 3144 C CA . ASP A 1 407 ? 4.762 16.591 15.577 1.00 77.75 407 ASP A CA 1
ATOM 3145 C C . ASP A 1 407 ? 4.250 15.192 15.219 1.00 77.75 407 ASP A C 1
ATOM 3147 O O . ASP A 1 407 ? 3.337 14.679 15.869 1.00 77.75 407 ASP A O 1
ATOM 3151 N N . SER A 1 408 ? 4.842 14.560 14.201 1.00 85.31 408 SER A N 1
ATOM 3152 C CA . SER A 1 408 ? 4.456 13.236 13.711 1.00 85.31 408 SER A CA 1
ATOM 3153 C C . SER A 1 408 ? 5.610 12.520 13.003 1.00 85.31 408 SER A C 1
ATOM 3155 O O . SER A 1 408 ? 6.600 13.131 12.598 1.00 85.31 408 SER A O 1
ATOM 3157 N N . LEU A 1 409 ? 5.488 11.199 12.876 1.00 91.56 409 LEU A N 1
ATOM 3158 C CA . LEU A 1 409 ? 6.394 10.380 12.074 1.00 91.56 409 LEU A CA 1
ATOM 3159 C C . LEU A 1 409 ? 6.002 10.444 10.592 1.00 91.56 409 LEU A C 1
ATOM 3161 O O . LEU A 1 409 ? 4.846 10.683 10.254 1.00 91.56 409 LEU A O 1
ATOM 3165 N N . ASN A 1 410 ? 6.955 10.147 9.707 1.00 95.19 410 ASN A N 1
ATOM 3166 C CA . ASN A 1 410 ? 6.653 9.896 8.298 1.00 95.19 410 ASN A CA 1
ATOM 3167 C C . ASN A 1 410 ? 5.600 8.773 8.171 1.00 95.19 410 ASN A C 1
ATOM 3169 O O . ASN A 1 410 ? 5.680 7.770 8.884 1.00 95.19 410 ASN A O 1
ATOM 3173 N N . VAL A 1 411 ? 4.650 8.922 7.240 1.00 96.62 411 VAL A N 1
ATOM 3174 C CA . VAL A 1 411 ? 3.518 7.992 7.077 1.00 96.62 411 VAL A CA 1
ATOM 3175 C C . VAL A 1 411 ? 3.953 6.541 6.855 1.00 96.62 411 VAL A C 1
ATOM 3177 O O . VAL A 1 411 ? 3.317 5.636 7.384 1.00 96.62 411 VAL A O 1
ATOM 3180 N N . SER A 1 412 ? 5.059 6.298 6.142 1.00 96.62 412 SER A N 1
ATOM 3181 C CA . SER A 1 412 ? 5.567 4.941 5.907 1.00 96.62 412 SER A CA 1
ATOM 3182 C C . SER A 1 412 ? 6.127 4.296 7.176 1.00 96.62 412 SER A C 1
ATOM 3184 O O . SER A 1 412 ? 5.911 3.109 7.411 1.00 96.62 412 SER A O 1
ATOM 3186 N N . VAL A 1 413 ? 6.772 5.090 8.037 1.00 97.25 413 VAL A N 1
ATOM 3187 C CA . VAL A 1 413 ? 7.291 4.641 9.338 1.00 97.25 413 VAL A CA 1
ATOM 3188 C C . VAL A 1 413 ? 6.143 4.401 10.315 1.00 97.25 413 VAL A C 1
ATOM 3190 O O . VAL A 1 413 ? 6.099 3.361 10.968 1.00 97.25 413 VAL A O 1
ATOM 3193 N N . ALA A 1 414 ? 5.191 5.334 10.389 1.00 96.56 414 ALA A N 1
ATOM 3194 C CA . ALA A 1 414 ? 4.002 5.178 11.219 1.00 96.56 414 ALA A CA 1
ATOM 3195 C C . ALA A 1 414 ? 3.179 3.956 10.787 1.00 96.56 414 ALA A C 1
ATOM 3197 O O . ALA A 1 414 ? 2.789 3.146 11.622 1.00 96.56 414 ALA A O 1
ATOM 3198 N N . GLY A 1 415 ? 2.980 3.786 9.478 1.00 97.69 415 GLY A N 1
ATOM 3199 C CA . GLY A 1 415 ? 2.302 2.630 8.907 1.00 97.69 415 GLY A CA 1
ATOM 3200 C C . GLY A 1 415 ? 2.992 1.314 9.247 1.00 97.69 415 GLY A C 1
ATOM 3201 O O . GLY A 1 415 ? 2.306 0.364 9.599 1.00 97.69 415 GLY A O 1
ATOM 3202 N N . ALA A 1 416 ? 4.327 1.263 9.225 1.00 98.00 416 ALA A N 1
ATOM 3203 C CA . ALA A 1 416 ? 5.076 0.069 9.616 1.00 98.00 416 ALA A CA 1
ATOM 3204 C C . ALA A 1 416 ? 4.894 -0.300 11.088 1.00 98.00 416 ALA A C 1
ATOM 3206 O O . ALA A 1 416 ? 4.589 -1.453 11.385 1.00 98.00 416 ALA A O 1
ATOM 3207 N N . LEU A 1 417 ? 5.020 0.672 11.994 1.00 97.50 417 LEU A N 1
ATOM 3208 C CA . LEU A 1 417 ? 4.832 0.445 13.429 1.00 97.50 417 LEU A CA 1
ATOM 3209 C C . LEU A 1 417 ? 3.399 0.004 13.748 1.00 97.50 417 LEU A C 1
ATOM 3211 O O . LEU A 1 417 ? 3.205 -0.919 14.532 1.00 97.50 417 LEU A O 1
ATOM 3215 N N . MET A 1 418 ? 2.406 0.612 13.097 1.00 97.44 418 MET A N 1
ATOM 3216 C CA . MET A 1 418 ? 1.009 0.218 13.268 1.00 97.44 418 MET A CA 1
ATOM 3217 C C . MET A 1 418 ? 0.722 -1.161 12.673 1.00 97.44 418 MET A C 1
ATOM 3219 O O . MET A 1 418 ? 0.128 -1.997 13.338 1.00 97.44 418 MET A O 1
ATOM 3223 N N . CYS A 1 419 ? 1.163 -1.458 11.447 1.00 97.06 419 CYS A N 1
ATOM 3224 C CA . CYS A 1 419 ? 0.968 -2.795 10.875 1.00 97.06 419 CYS A CA 1
ATOM 3225 C C . CYS A 1 419 ? 1.604 -3.868 11.768 1.00 97.06 419 CYS A C 1
ATOM 3227 O O . CYS A 1 419 ? 0.994 -4.904 12.014 1.00 97.06 419 CYS A O 1
ATOM 3229 N N . GLN A 1 420 ? 2.793 -3.590 12.312 1.00 95.94 420 GLN A N 1
ATOM 3230 C CA . GLN A 1 420 ? 3.444 -4.480 13.262 1.00 95.94 420 GLN A CA 1
ATOM 3231 C C . GLN A 1 420 ? 2.614 -4.664 14.537 1.00 95.94 420 GLN A C 1
ATOM 3233 O O . GLN A 1 420 ? 2.456 -5.800 14.970 1.00 95.94 420 GLN A O 1
ATOM 3238 N N . SER A 1 421 ? 2.055 -3.601 15.126 1.00 95.88 421 SER A N 1
ATOM 3239 C CA . SER A 1 421 ? 1.246 -3.741 16.345 1.00 95.88 421 SER A CA 1
ATOM 3240 C C . SER A 1 421 ? -0.015 -4.577 16.129 1.00 95.88 421 SER A C 1
ATOM 3242 O O . SER A 1 421 ? -0.415 -5.299 17.032 1.00 95.88 421 SER A O 1
ATOM 3244 N N . PHE A 1 422 ? -0.627 -4.517 14.941 1.00 95.38 422 PHE A N 1
ATOM 3245 C CA . PHE A 1 422 ? -1.766 -5.377 14.599 1.00 95.38 422 PHE A CA 1
ATOM 3246 C C . PHE A 1 422 ? -1.355 -6.845 14.415 1.00 95.38 422 PHE A C 1
ATOM 3248 O O . PHE A 1 422 ? -2.064 -7.733 14.867 1.00 95.38 422 PHE A O 1
ATOM 3255 N N . LEU A 1 423 ? -0.222 -7.110 13.758 1.00 92.56 423 LEU A N 1
ATOM 3256 C CA . LEU A 1 423 ? 0.128 -8.461 13.301 1.00 92.56 423 LEU A CA 1
ATOM 3257 C C . LEU A 1 423 ? 1.039 -9.239 14.261 1.00 92.56 423 LEU A C 1
ATOM 3259 O O . LEU A 1 423 ? 1.104 -10.460 14.181 1.00 92.56 423 LEU A O 1
ATOM 3263 N N . LYS A 1 424 ? 1.744 -8.575 15.182 1.00 87.38 424 LYS A N 1
ATOM 3264 C CA . LYS A 1 424 ? 2.756 -9.217 16.037 1.00 87.38 424 LYS A CA 1
ATOM 3265 C C . LYS A 1 424 ? 2.171 -10.232 17.022 1.00 87.38 424 LYS A C 1
ATOM 3267 O O . LYS A 1 424 ? 2.716 -11.326 17.152 1.00 87.38 424 LYS A O 1
ATOM 3272 N N . ALA A 1 425 ? 1.087 -9.885 17.716 1.00 77.25 425 ALA A N 1
ATOM 3273 C CA . ALA A 1 425 ? 0.420 -10.813 18.633 1.00 77.25 425 ALA A CA 1
ATOM 3274 C C . ALA A 1 425 ? -0.247 -11.969 17.868 1.00 77.25 425 ALA A C 1
ATOM 3276 O O . ALA A 1 425 ? -0.084 -13.131 18.244 1.00 77.25 425 ALA A O 1
ATOM 3277 N N . SER A 1 426 ? -0.851 -11.656 16.718 1.00 69.81 426 SER A N 1
ATOM 3278 C CA . SER A 1 426 ? -1.398 -12.647 15.793 1.00 69.81 426 SER A CA 1
ATOM 3279 C C . SER A 1 426 ? -0.332 -13.652 15.322 1.00 69.81 426 SER A C 1
ATOM 3281 O O . SER A 1 426 ? -0.581 -14.854 15.362 1.00 69.81 426 SER A O 1
ATOM 3283 N N . GLN A 1 427 ? 0.888 -13.208 14.996 1.00 63.84 427 GLN A N 1
ATOM 3284 C CA . GLN A 1 427 ? 2.009 -14.100 14.651 1.00 63.84 427 GLN A CA 1
ATOM 3285 C C . GLN A 1 427 ? 2.483 -14.955 15.832 1.00 63.84 427 GLN A C 1
ATOM 3287 O O . GLN A 1 427 ? 2.834 -16.116 15.662 1.00 63.84 427 GLN A O 1
ATOM 3292 N N . ALA A 1 428 ? 2.455 -14.445 17.066 1.00 56.12 428 ALA A N 1
ATOM 3293 C CA . ALA A 1 428 ? 2.799 -15.261 18.235 1.00 56.12 428 ALA A CA 1
ATOM 3294 C C . ALA A 1 428 ? 1.821 -16.438 18.446 1.00 56.12 428 ALA A C 1
ATOM 3296 O O . ALA A 1 428 ? 2.183 -17.440 19.067 1.00 56.12 428 ALA A O 1
ATOM 3297 N N . SER A 1 429 ? 0.607 -16.351 17.890 1.00 51.12 429 SER A N 1
ATOM 3298 C CA . SER A 1 429 ? -0.355 -17.457 17.861 1.00 51.12 429 SER A CA 1
ATOM 3299 C C . SER A 1 429 ? -0.071 -18.507 16.761 1.00 51.12 429 SER A C 1
ATOM 3301 O O . SER A 1 429 ? -0.611 -19.615 16.826 1.00 51.12 429 SER A O 1
ATOM 3303 N N . GLU A 1 430 ? 0.837 -18.234 15.804 1.00 45.16 430 GLU A N 1
ATOM 3304 C CA . GLU A 1 430 ? 1.199 -19.132 14.683 1.00 45.16 430 GLU A CA 1
ATOM 3305 C C . GLU A 1 430 ? 1.861 -20.446 15.102 1.00 45.16 430 GLU A C 1
ATOM 3307 O O . GLU A 1 430 ? 1.825 -21.402 14.323 1.00 45.16 430 GLU A O 1
ATOM 3312 N N . GLY A 1 431 ? 2.350 -20.574 16.341 1.00 48.00 431 GLY A N 1
ATOM 3313 C CA . GLY A 1 431 ? 2.722 -21.888 16.883 1.00 48.00 431 GLY A CA 1
ATOM 3314 C C . GLY A 1 431 ? 1.591 -22.929 16.747 1.00 48.00 431 GLY A C 1
ATOM 3315 O O . GLY A 1 431 ? 1.853 -24.129 16.707 1.00 48.00 431 GLY A O 1
ATOM 3316 N N . MET A 1 432 ? 0.334 -22.483 16.604 1.00 43.50 432 MET A N 1
ATOM 3317 C CA . MET A 1 432 ? -0.832 -23.329 16.325 1.00 43.50 432 MET A CA 1
ATOM 3318 C C . MET A 1 432 ? -1.186 -23.467 14.826 1.00 43.50 432 MET A C 1
ATOM 3320 O O . MET A 1 432 ? -1.772 -24.480 14.440 1.00 43.50 432 MET A O 1
ATOM 3324 N N . VAL A 1 433 ? -0.822 -22.508 13.964 1.00 45.56 433 VAL A N 1
ATOM 3325 C CA . VAL A 1 433 ? -1.142 -22.496 12.515 1.00 45.56 433 VAL A CA 1
ATOM 3326 C C . VAL A 1 433 ? -0.163 -23.356 11.710 1.00 45.56 433 VAL A C 1
ATOM 3328 O O . VAL A 1 433 ? -0.561 -24.020 10.750 1.00 45.56 433 VAL A O 1
ATOM 3331 N N . GLU A 1 434 ? 1.093 -23.472 12.147 1.00 48.50 434 GLU A N 1
ATOM 3332 C CA . GLU A 1 434 ? 2.082 -24.358 11.517 1.00 48.50 434 GLU A CA 1
ATOM 3333 C C . GLU A 1 434 ? 1.646 -25.843 11.553 1.00 48.50 434 GLU A C 1
ATOM 3335 O O . GLU A 1 434 ? 1.903 -26.618 10.623 1.00 48.50 434 GLU A O 1
ATOM 3340 N N . ALA A 1 435 ? 0.852 -26.234 12.558 1.00 45.09 435 ALA A N 1
ATOM 3341 C CA . ALA A 1 435 ? 0.199 -27.544 12.622 1.00 45.09 435 ALA A CA 1
ATOM 3342 C C . ALA A 1 435 ? -0.907 -27.730 11.556 1.00 45.09 435 ALA A C 1
ATOM 3344 O O . ALA A 1 435 ? -1.111 -28.846 11.062 1.00 45.09 435 ALA A O 1
ATOM 3345 N N . ALA A 1 436 ? -1.596 -26.655 11.158 1.00 45.25 436 ALA A N 1
ATOM 3346 C CA . ALA A 1 436 ? -2.626 -26.661 10.117 1.00 45.25 436 ALA A CA 1
ATOM 3347 C C . ALA A 1 436 ? -2.022 -26.615 8.698 1.00 45.25 436 ALA A C 1
ATOM 3349 O O . ALA A 1 436 ? -2.438 -27.383 7.825 1.00 45.25 436 ALA A O 1
ATOM 3350 N N . ALA A 1 437 ? -0.971 -25.820 8.479 1.00 45.47 437 ALA A N 1
ATOM 3351 C CA . ALA A 1 437 ? -0.228 -25.773 7.215 1.00 45.47 437 ALA A CA 1
ATOM 3352 C C . ALA A 1 437 ? 0.430 -27.128 6.870 1.00 45.47 437 ALA A C 1
ATOM 3354 O O . ALA A 1 437 ? 0.466 -27.554 5.710 1.00 45.47 437 ALA A O 1
ATOM 3355 N N . ASN A 1 438 ? 0.875 -27.873 7.888 1.00 47.44 438 ASN A N 1
ATOM 3356 C CA . ASN A 1 438 ? 1.399 -29.230 7.718 1.00 47.44 438 ASN A CA 1
ATOM 3357 C C . ASN A 1 438 ? 0.324 -30.270 7.330 1.00 47.44 438 ASN A C 1
ATOM 3359 O O . ASN A 1 438 ? 0.667 -31.302 6.744 1.00 47.44 438 ASN A O 1
ATOM 3363 N N . ARG A 1 439 ? -0.973 -30.005 7.564 1.00 40.72 439 ARG A N 1
ATOM 3364 C CA . ARG A 1 439 ? -2.074 -30.818 7.005 1.00 40.72 439 ARG A CA 1
ATOM 3365 C C . ARG A 1 439 ? -2.279 -30.552 5.511 1.00 40.72 439 ARG A C 1
ATOM 3367 O O . ARG A 1 439 ? -2.466 -31.506 4.761 1.00 40.72 439 ARG A O 1
ATOM 3374 N N . TRP A 1 440 ? -2.156 -29.303 5.058 1.00 39.88 440 TRP A N 1
ATOM 3375 C CA . TRP A 1 440 ? -2.322 -28.919 3.647 1.00 39.88 440 TRP A CA 1
ATOM 3376 C C . TRP A 1 440 ? -1.249 -29.512 2.717 1.00 39.88 440 TRP A C 1
ATOM 3378 O O . TRP A 1 440 ? -1.565 -29.980 1.619 1.00 39.88 440 TRP A O 1
ATOM 3388 N N . LYS A 1 441 ? 0.008 -29.596 3.177 1.00 43.00 441 LYS A N 1
ATOM 3389 C CA . LYS A 1 441 ? 1.112 -30.215 2.414 1.00 43.00 441 LYS A CA 1
ATOM 3390 C C . LYS A 1 441 ? 0.948 -31.726 2.195 1.00 43.00 441 LYS A C 1
ATOM 3392 O O . LYS A 1 441 ? 1.529 -32.260 1.255 1.00 43.00 441 LYS A O 1
ATOM 3397 N N . LYS A 1 442 ? 0.159 -32.424 3.024 1.00 40.50 442 LYS A N 1
ATOM 3398 C CA . LYS A 1 442 ? -0.101 -33.871 2.879 1.00 40.50 442 LYS A CA 1
ATOM 3399 C C . LYS A 1 442 ? -1.205 -34.206 1.872 1.00 40.50 442 LYS A C 1
ATOM 3401 O O . LYS A 1 442 ? -1.232 -35.331 1.385 1.00 40.50 442 LYS A O 1
ATOM 3406 N N . VAL A 1 443 ? -2.094 -33.262 1.555 1.00 43.69 443 VAL A N 1
ATOM 3407 C CA . VAL A 1 443 ? -3.257 -33.507 0.678 1.00 43.69 443 VAL A CA 1
ATOM 3408 C C . VAL A 1 443 ? -2.931 -33.273 -0.806 1.00 43.69 443 VAL A C 1
ATOM 3410 O O . VAL A 1 443 ? -3.563 -33.869 -1.672 1.00 43.69 443 VAL A O 1
ATOM 3413 N N . HIS A 1 444 ? -1.885 -32.504 -1.125 1.00 39.88 444 HIS A N 1
ATOM 3414 C CA . HIS A 1 444 ? -1.482 -32.221 -2.507 1.00 39.88 444 HIS A CA 1
ATOM 3415 C C . HIS A 1 444 ? -0.231 -33.012 -2.916 1.00 39.88 444 HIS A C 1
ATOM 3417 O O . HIS A 1 444 ? 0.895 -32.512 -2.906 1.00 39.88 444 HIS A O 1
ATOM 3423 N N . VAL A 1 445 ? -0.441 -34.268 -3.312 1.00 37.31 445 VAL A N 1
ATOM 3424 C CA . VAL A 1 445 ? 0.529 -35.034 -4.108 1.00 37.31 445 VAL A CA 1
ATOM 3425 C C . VAL A 1 445 ? 0.529 -34.488 -5.546 1.00 37.31 445 VAL A C 1
ATOM 3427 O O . VAL A 1 445 ? -0.519 -34.162 -6.094 1.00 37.31 445 VAL A O 1
ATOM 3430 N N . LYS A 1 446 ? 1.736 -34.345 -6.115 1.00 35.88 446 LYS A N 1
ATOM 3431 C CA . LYS A 1 446 ? 2.105 -33.738 -7.414 1.00 35.88 446 LYS A CA 1
ATOM 3432 C C . LYS A 1 446 ? 1.070 -33.897 -8.553 1.00 35.88 446 LYS A C 1
ATOM 3434 O O . LYS A 1 446 ? 0.545 -34.994 -8.726 1.00 35.88 446 LYS A O 1
ATOM 3439 N N . PRO A 1 447 ? 0.897 -32.882 -9.429 1.00 36.28 447 PRO A N 1
ATOM 3440 C CA . PRO A 1 447 ? 0.093 -33.032 -10.639 1.00 36.28 447 PRO A CA 1
ATOM 3441 C C . PRO A 1 447 ? 0.708 -34.083 -11.575 1.00 36.28 447 PRO A C 1
ATOM 3443 O O . PRO A 1 447 ? 1.919 -34.082 -11.824 1.00 36.28 447 PRO A O 1
ATOM 3446 N N . ASP A 1 448 ? -0.148 -34.973 -12.077 1.00 39.09 448 ASP A N 1
ATOM 3447 C CA . ASP A 1 448 ? 0.178 -36.025 -13.039 1.00 39.09 448 ASP A CA 1
ATOM 3448 C C . ASP A 1 448 ? 0.776 -35.402 -14.312 1.00 39.09 448 ASP A C 1
ATOM 3450 O O . ASP A 1 448 ? 0.117 -34.676 -15.056 1.00 39.09 448 ASP A O 1
ATOM 3454 N N . ARG A 1 449 ? 2.067 -35.655 -14.548 1.00 40.28 449 ARG A N 1
ATOM 3455 C CA . ARG A 1 449 ? 2.769 -35.249 -15.769 1.00 40.28 449 ARG A CA 1
ATOM 3456 C C . ARG A 1 449 ? 2.500 -36.282 -16.857 1.00 40.28 449 ARG A C 1
ATOM 3458 O O . ARG A 1 449 ? 3.392 -37.050 -17.213 1.00 40.28 449 ARG A O 1
ATOM 3465 N N . ARG A 1 450 ? 1.293 -36.280 -17.420 1.00 36.19 450 ARG A N 1
ATOM 3466 C CA . ARG A 1 450 ? 1.035 -36.953 -18.697 1.00 36.19 450 ARG A CA 1
ATOM 3467 C C . ARG A 1 450 ? 0.792 -35.915 -19.795 1.00 36.19 450 ARG A C 1
ATOM 3469 O O . ARG A 1 450 ? -0.076 -35.062 -19.632 1.00 36.19 450 ARG A O 1
ATOM 3476 N N . PRO A 1 451 ? 1.566 -35.937 -20.897 1.00 35.50 451 PRO A N 1
ATOM 3477 C CA . PRO A 1 451 ? 1.349 -35.024 -22.009 1.00 35.50 451 PRO A CA 1
ATOM 3478 C C . PRO A 1 451 ? 0.009 -35.334 -22.685 1.00 35.50 451 PRO A C 1
ATOM 3480 O O . PRO A 1 451 ? -0.259 -36.473 -23.071 1.00 35.50 451 PRO A O 1
ATOM 3483 N N . ILE A 1 452 ? -0.821 -34.301 -22.822 1.00 41.97 452 ILE A N 1
ATOM 3484 C CA . ILE A 1 452 ? -2.085 -34.332 -23.562 1.00 41.97 452 ILE A CA 1
ATOM 3485 C C . ILE A 1 452 ? -1.748 -34.608 -25.034 1.00 41.97 452 ILE A C 1
ATOM 3487 O O . ILE A 1 452 ? -1.020 -33.834 -25.659 1.00 41.97 452 ILE A O 1
ATOM 3491 N N . ARG A 1 453 ? -2.230 -35.729 -25.585 1.00 36.28 453 ARG A N 1
ATOM 3492 C CA . ARG A 1 453 ? -2.145 -35.995 -27.030 1.00 36.28 453 ARG A CA 1
ATOM 3493 C C . ARG A 1 453 ? -3.172 -35.118 -27.761 1.00 36.28 453 ARG A C 1
ATOM 3495 O O . ARG A 1 453 ? -4.289 -35.005 -27.264 1.00 36.28 453 ARG A O 1
ATOM 3502 N N . PRO A 1 454 ? -2.834 -34.530 -28.921 1.00 37.44 454 PRO A N 1
ATOM 3503 C CA . PRO A 1 454 ? -3.816 -33.831 -29.740 1.00 37.44 454 PRO A CA 1
ATOM 3504 C C . PRO A 1 454 ? -4.861 -34.823 -30.270 1.00 37.44 454 PRO A C 1
ATOM 3506 O O . PRO A 1 454 ? -4.507 -35.907 -30.740 1.00 37.44 454 PRO A O 1
ATOM 3509 N N . GLU A 1 455 ? -6.138 -34.455 -30.161 1.00 39.72 455 GLU A N 1
ATOM 3510 C CA . GLU A 1 455 ? -7.254 -35.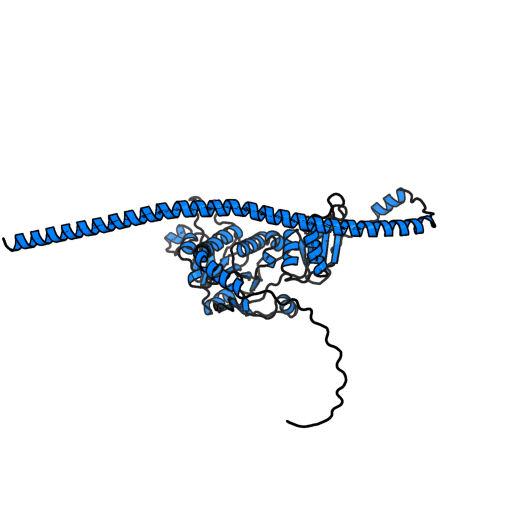238 -30.695 1.00 39.72 455 GLU A CA 1
ATOM 3511 C C . GLU A 1 455 ? -7.181 -35.320 -32.231 1.00 39.72 455 GLU A C 1
ATOM 3513 O O . GLU A 1 455 ? -6.839 -34.328 -32.885 1.00 39.72 455 GLU A O 1
ATOM 3518 N N . PRO A 1 456 ? -7.485 -36.484 -32.834 1.00 41.44 456 PRO A N 1
ATOM 3519 C CA . PRO A 1 456 ? -7.595 -36.601 -34.281 1.00 41.44 456 PRO A CA 1
ATOM 3520 C C . PRO A 1 456 ? -8.864 -35.894 -34.799 1.00 41.44 456 PRO A C 1
ATOM 3522 O O . PRO A 1 456 ? -9.859 -35.804 -34.078 1.00 41.44 456 PRO A O 1
ATOM 3525 N N . PRO A 1 457 ? -8.853 -35.393 -36.049 1.00 38.47 457 PRO A N 1
ATOM 3526 C CA . PRO A 1 457 ? -9.990 -34.680 -36.617 1.00 38.47 457 PRO A CA 1
ATOM 3527 C C . PRO A 1 457 ? -11.204 -35.604 -36.784 1.00 38.47 457 PRO A C 1
ATOM 3529 O O . PRO A 1 457 ? -11.076 -36.747 -37.217 1.00 38.47 457 PRO A O 1
ATOM 3532 N N . LEU A 1 458 ? -12.380 -35.072 -36.447 1.00 37.91 458 LEU A N 1
ATOM 3533 C CA . LEU A 1 458 ? -13.680 -35.733 -36.569 1.00 37.91 458 LEU A CA 1
ATOM 3534 C C . LEU A 1 458 ? -13.970 -36.109 -38.030 1.00 37.91 458 LEU A C 1
ATOM 3536 O O . LEU A 1 458 ? -14.117 -35.231 -38.882 1.00 37.91 458 LEU A O 1
ATOM 3540 N N . GLU A 1 459 ? -14.094 -37.407 -38.305 1.00 37.75 459 GLU A N 1
ATOM 3541 C CA . GLU A 1 459 ? -14.663 -37.905 -39.559 1.00 37.75 459 GLU A CA 1
ATOM 3542 C C . GLU A 1 459 ? -16.197 -37.749 -39.573 1.00 37.75 459 GLU A C 1
ATOM 3544 O O . GLU A 1 459 ? -16.838 -37.784 -38.516 1.00 37.75 459 GLU A O 1
ATOM 3549 N N . PRO A 1 460 ? -16.820 -37.569 -40.755 1.00 37.19 460 PRO A N 1
ATOM 3550 C CA . PRO A 1 460 ? -18.255 -37.354 -40.860 1.00 37.19 460 PRO A CA 1
ATOM 3551 C C . PRO A 1 460 ? -19.007 -38.645 -40.528 1.00 37.19 460 PRO A C 1
ATOM 3553 O O . PRO A 1 460 ? -18.802 -39.679 -41.162 1.00 37.19 460 PRO A O 1
ATOM 3556 N N . GLN A 1 461 ? -19.910 -38.566 -39.551 1.00 34.50 461 GLN A N 1
ATOM 3557 C CA . GLN A 1 461 ? -20.774 -39.675 -39.165 1.00 34.50 461 GLN A CA 1
ATOM 3558 C C . GLN A 1 461 ? -21.684 -40.069 -40.334 1.00 34.50 461 GLN A C 1
ATOM 3560 O O . GLN A 1 461 ? -22.589 -39.327 -40.716 1.00 34.50 461 GLN A O 1
ATOM 3565 N N . THR A 1 462 ? -21.453 -41.258 -40.883 1.00 34.84 462 THR A N 1
ATOM 3566 C CA . THR A 1 462 ? -22.489 -42.004 -41.595 1.00 34.84 462 THR A CA 1
ATOM 3567 C C . THR A 1 462 ? -23.274 -42.768 -40.540 1.00 34.84 462 THR A C 1
ATOM 3569 O O . THR A 1 462 ? -22.714 -43.531 -39.755 1.00 34.84 462 THR A O 1
ATOM 3572 N N . GLY A 1 463 ? -24.563 -42.457 -40.436 1.00 36.97 463 GLY A N 1
ATOM 3573 C CA . GLY A 1 463 ? -25.457 -43.165 -39.538 1.00 36.97 463 GLY A CA 1
ATOM 3574 C C . GLY A 1 463 ? -25.698 -44.583 -40.036 1.00 36.97 463 GLY A C 1
ATOM 3575 O O . GLY A 1 463 ? -25.842 -44.789 -41.236 1.00 36.97 463 GLY A O 1
ATOM 3576 N N . ASP A 1 464 ? -25.801 -45.527 -39.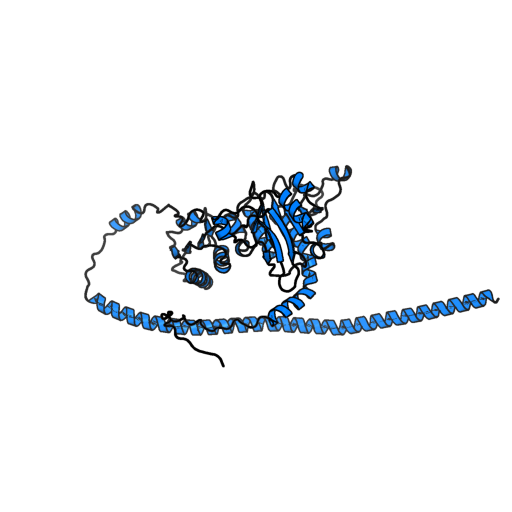107 1.00 32.88 464 ASP A N 1
ATOM 3577 C CA . ASP A 1 464 ? -26.820 -46.560 -39.215 1.00 32.88 464 ASP A CA 1
ATOM 3578 C C . ASP A 1 464 ? -27.146 -47.190 -37.853 1.00 32.88 464 ASP A C 1
ATOM 3580 O O . ASP A 1 464 ? -26.297 -47.441 -37.001 1.00 32.88 464 ASP A O 1
ATOM 3584 N N . PHE A 1 465 ? -28.451 -47.358 -37.696 1.00 34.94 465 PHE A N 1
ATOM 3585 C CA . PHE A 1 465 ? -29.273 -48.013 -36.689 1.00 34.94 465 PHE A CA 1
ATOM 3586 C C . PHE A 1 465 ? -28.701 -49.258 -35.979 1.00 34.94 465 PHE A C 1
ATOM 3588 O O . PHE A 1 465 ? -28.117 -50.131 -36.610 1.00 34.94 465 PHE A O 1
ATOM 3595 N N . GLY A 1 466 ? -29.121 -49.461 -34.717 1.00 28.67 466 GLY A N 1
ATOM 3596 C CA . GLY A 1 466 ? -29.652 -50.778 -34.328 1.00 28.67 466 GLY A CA 1
ATOM 3597 C C . GLY A 1 466 ? -29.343 -51.328 -32.928 1.00 28.67 466 GLY A C 1
ATOM 3598 O O . GLY A 1 466 ? -28.323 -51.966 -32.732 1.00 28.67 466 GLY A O 1
ATOM 3599 N N . TRP A 1 467 ? -30.335 -51.183 -32.040 1.00 30.48 467 TRP A N 1
ATOM 3600 C CA . TRP A 1 467 ? -30.843 -52.148 -31.040 1.00 30.48 467 TRP A CA 1
ATOM 3601 C C . TRP A 1 467 ? -29.972 -52.682 -29.879 1.00 30.48 467 TRP A C 1
ATOM 3603 O O . TRP A 1 467 ? -29.081 -53.502 -30.047 1.00 30.48 467 TRP A O 1
ATOM 3613 N N . LEU A 1 468 ? -30.404 -52.277 -28.673 1.00 31.16 468 LEU A N 1
ATOM 3614 C CA . LEU A 1 468 ? -30.634 -53.072 -27.450 1.00 31.16 468 LEU A CA 1
ATOM 3615 C C . LEU A 1 468 ? -30.190 -54.550 -27.469 1.00 31.16 468 LEU A C 1
ATOM 3617 O O . LEU A 1 468 ? -30.846 -55.364 -28.115 1.00 31.16 468 LEU A O 1
ATOM 3621 N N . PHE A 1 469 ? -29.195 -54.883 -26.638 1.00 33.91 469 PHE A N 1
ATOM 3622 C CA . PHE A 1 469 ? -29.331 -55.721 -25.431 1.00 33.91 469 PHE A CA 1
ATOM 3623 C C . PHE A 1 469 ? -28.186 -55.439 -24.454 1.00 33.91 469 PHE A C 1
ATOM 3625 O O . PHE A 1 469 ? -27.048 -55.232 -24.933 1.00 33.91 469 PHE A O 1
#

Foldseek 3Di:
DVVVVVVVVVVVVVVVVVVVVVVVVVVVVVVVVVVVVVVVVVVVVVVVVVVVVVVVVVVVVVVVVVVVVVVVVVVVVVVVVVVVVVVVVVVVVCVVDDDDDDDDVVVVVVVVVPPPPPQDDDAPDPQKAKAADLLQLLLLLVLVLWAWEEKEFEDDPVPHQDPSNVVSVCSCVVNVYHYHYDYPVRVVSVCVSLVNDPRVRIMTIIHDGQAFEFQAWAAADQPLVFGWTFTHGDDDDPVNCVSHPDGRTQGQDPCLFVAAEEEEEALAADLLLLLLLLLLCLVLRHQAYEYEPPNHDDCHNNSSVSVSSSSSVHHHYYYPDPLSHLLRHVVNFEAEEFEDFFDDPVCVVVVDDTFAELQNLLVVLCSVPTHYYYYWYYQPPTDDPSNVVSHPTYYYHDDDDPDCPDRDDGRSVRSNSNSCSNRVNRNVVCVVVVVVVVVVVVVDDDDDPDDDDDDDDDDDDDDDDDDDD

Sequence (469 aa):
MIMLNEATDMIDLTDMMLNEATGLVNLTRLILNEVTDTVNPTNMISNQVTDTANPINMILNQVTDMVYLTEMILNEATEMTNLTDTIDKINLTNRNRATTPRIKPHLLRQAERGYGVLTEVKYTAPGSIFIYGKNCVKAALRAGKRQFYTLYMMVDKRRGMSAEDTIIHRMAAGRGVSIIRVEDYKRGMLDKMSGGRPHNGYVLETSPLPQKPILGLGEVEESADRLGFYVKLDHQSKEQERVNGKDDFIPRMDGISPKPFILLLHNVVDPGNLGALVRTAHFLGVDAIAITRTHSATIDSVALKASAGSAEEMTLFSIASAVDFIEQSKTFGWRSYAAVAPLSKAMLSRGAEPPLTADEIERTDPLIRDPCILVLGNEGQGLGHAIKDAVHHHVTIPGWRPYKTVDSLNVSVAGALMCQSFLKASQASEGMVEAAANRWKKVHVKPDRRPIRPEPPLEPQTGDFGWLF

pLDDT: mean 75.98, std 22.54, range [28.67, 98.81]

Radius of gyration: 33.37 Å; chains: 1; bounding box: 71×77×131 Å

Secondary structure (DSSP, 8-state):
-HHHHHHHHHHHHHHHHHHHHHHHHHHHHHHHHHHHHHHHHHHHHHHHHHHHHHHHHHHHHHHHHHHHHHHHHHHHHHHHHHHHHHHHHHHHHHTTS---PPPPHHHHHHHHHH---------SSTT-EEEESHHHHHHHHHH--S-EEEEEEE--TTT---HHHHHHHHHHHTTT-EEEEEPGGGHHHHHHHTTTS--TTEEEEEPPPP-EEEEEEEEEE--TT--EEEEEEPP--HHHHHHH-S--EEE-SS--SSS-EEEEE-S---HHHHHHHHHHHHHHT--EEEEESSSS--S-HHHHHHTTTGGGTS-EEEES-HHHHHHHHHTTT-EEEEE-PPPPHHHHHTTPPPPEEHHHHHHH-GGGTS-EEEEE-BTTTBS-HHHHHHSSEEEEPPP--SS-S--S--HHHHHHHHHHHHHHHHHHGGGTTHHHHHHHHHH-------PPPPPPPPPP---------